Protein AF-0000000078024879 (afdb_homodimer)

Foldseek 3Di:
DPLQAPFAEEEADAFFADPVRHTDLQLRLLLLVVLVVLPTQEYEYCDVNNVNLLDDLVRRLVRQLSSCVSCVPVHAYEYENQNDQDLVVSLVSQQSNLPSNHQEYEAEQCSLDDVPDDLVSSLVSVVVSLVSHDQNHAYHYEQDPPPHGDDHDLVSLLCLLVVLRHQEYADAPPDLVVLLVSCVSNPPGNYAYAYAALLCPLVSVVSPHGHHYYNCCLQNVSLSNCLNVPCVPCVVLNVLSSVLSNVLVVLCVLPPPLLSLVNSVVVPSHVHSQDPVDGSPCSVVDCSNVSSVVSVVVSVVSCVVSVD/DPLQAPFAEEEADAFFADPVRHTDLQLRLLLLVVLVVLPTQEYEYCDVNNVNLLDDLVRRLVRQLSSCVSCVPVHAYEYENQNDQDLVVSLVSQQSNLPSNHQEYEAEQCSLDDVPDDLVSSLVSVVVSLVSHDQNHAYHYEQDPPPHGDDHDLVSLLCLLVVLRHQEYADAPPDLVVLLVSCVSNPPGNYAYAYAALLCPLVSVVSPHGHHYYNCCLQNVSLSNCLNVPCVPCVVLNVLSSVLSNVLRVLCPPDPPLLSLVNSVVVPSHVDSQDPVDGSPCVVVDCSNVSSVVSVVVSVVSCVVSVD

Radius of gyration: 26.69 Å; Cα contacts (8 Å, |Δi|>4): 1150; chains: 2; bounding box: 49×77×59 Å

Structure (mmCIF, N/CA/C/O backbone):
data_AF-0000000078024879-model_v1
#
loop_
_entity.id
_entity.type
_entity.pdbx_description
1 polymer 'Dihydrodipicolinate synthase family protein'
#
loop_
_atom_site.group_PDB
_atom_site.id
_atom_site.type_symbol
_atom_site.label_atom_id
_atom_site.label_alt_id
_atom_site.label_comp_id
_atom_site.label_asym_id
_atom_site.label_entity_id
_atom_site.label_seq_id
_atom_site.pdbx_PDB_ins_code
_atom_site.Cartn_x
_atom_site.Cartn_y
_atom_site.Cartn_z
_atom_site.occupancy
_atom_site.B_iso_or_equiv
_atom_site.auth_seq_id
_atom_site.auth_comp_id
_atom_site.auth_asym_id
_atom_site.auth_atom_id
_atom_site.pdbx_PDB_model_num
ATOM 1 N N . MET A 1 1 ? 7.07 -39.625 -9.984 1 39.91 1 MET A N 1
ATOM 2 C CA . MET A 1 1 ? 6.562 -38.281 -10.141 1 39.91 1 MET A CA 1
ATOM 3 C C . MET A 1 1 ? 7.336 -37.312 -9.258 1 39.91 1 MET A C 1
ATOM 5 O O . MET A 1 1 ? 7.609 -37.594 -8.094 1 39.91 1 MET A O 1
ATOM 9 N N . ASN A 1 2 ? 8.133 -36.375 -9.812 1 50.78 2 ASN A N 1
ATOM 10 C CA . ASN A 1 2 ? 9.031 -35.5 -9.062 1 50.78 2 ASN A CA 1
ATOM 11 C C . ASN A 1 2 ? 8.297 -34.75 -7.961 1 50.78 2 ASN A C 1
ATOM 13 O O . ASN A 1 2 ? 7.461 -33.906 -8.242 1 50.78 2 ASN A O 1
ATOM 17 N N . GLU A 1 3 ? 8.203 -35.406 -6.699 1 58 3 GLU A N 1
ATOM 18 C CA . GLU A 1 3 ? 7.535 -34.906 -5.496 1 58 3 GLU A CA 1
ATOM 19 C C . GLU A 1 3 ? 7.828 -33.438 -5.262 1 58 3 GLU A C 1
ATOM 21 O O . GLU A 1 3 ? 7.105 -32.75 -4.52 1 58 3 GLU A O 1
ATOM 26 N N . GLN A 1 4 ? 8.648 -32.938 -6.098 1 77.94 4 GLN A N 1
ATOM 27 C CA . GLN A 1 4 ? 9.109 -31.562 -5.855 1 77.94 4 GLN A CA 1
ATOM 28 C C . GLN A 1 4 ? 8.617 -30.609 -6.945 1 77.94 4 GLN A C 1
ATOM 30 O O . GLN A 1 4 ? 8.805 -29.406 -6.852 1 77.94 4 GLN A O 1
ATOM 35 N N . LYS A 1 5 ? 7.75 -31.391 -7.688 1 89.31 5 LYS A N 1
ATOM 36 C CA . LYS A 1 5 ? 7.238 -30.562 -8.773 1 89.31 5 LYS A CA 1
ATOM 37 C C . LYS A 1 5 ? 6.184 -29.594 -8.266 1 89.31 5 LYS A C 1
ATOM 39 O O . LYS A 1 5 ? 5.457 -29.891 -7.316 1 89.31 5 LYS A O 1
ATOM 44 N N . TYR A 1 6 ? 6.098 -28.391 -8.578 1 95.44 6 TYR A N 1
ATOM 45 C CA . TYR A 1 6 ? 5.125 -27.344 -8.344 1 95.44 6 TYR A CA 1
ATOM 46 C C . TYR A 1 6 ? 5.355 -26.672 -6.988 1 95.44 6 TYR A C 1
ATOM 48 O O . TYR A 1 6 ? 4.418 -26.172 -6.371 1 95.44 6 TYR A O 1
ATOM 56 N N . ARG A 1 7 ? 6.551 -26.906 -6.359 1 97 7 ARG A N 1
ATOM 57 C CA . ARG A 1 7 ? 6.961 -26.219 -5.137 1 97 7 ARG A CA 1
ATOM 58 C C . ARG A 1 7 ? 7.871 -25.031 -5.445 1 97 7 ARG A C 1
ATOM 60 O O . ARG A 1 7 ? 8.352 -24.891 -6.57 1 97 7 ARG A O 1
ATOM 67 N N . GLY A 1 8 ? 8.031 -24.188 -4.434 1 98.25 8 GLY A N 1
ATOM 68 C CA . GLY A 1 8 ? 8.984 -23.094 -4.566 1 98.25 8 GLY A CA 1
ATOM 69 C C . GLY A 1 8 ? 8.344 -21.797 -5.023 1 98.25 8 GLY A C 1
ATOM 70 O O . GLY A 1 8 ? 7.242 -21.453 -4.59 1 98.25 8 GLY A O 1
ATOM 71 N N . ILE A 1 9 ? 9.086 -21 -5.789 1 98.75 9 ILE A N 1
ATOM 72 C CA . ILE A 1 9 ? 8.703 -19.641 -6.152 1 98.75 9 ILE A CA 1
ATOM 73 C C . ILE A 1 9 ? 8.219 -19.609 -7.598 1 98.75 9 ILE A C 1
ATOM 75 O O . ILE A 1 9 ? 8.945 -19.984 -8.516 1 98.75 9 ILE A O 1
ATOM 79 N N . TRP A 1 10 ? 7.016 -19.141 -7.754 1 98.62 10 TRP A N 1
ATOM 80 C CA . TRP A 1 10 ? 6.332 -19.094 -9.039 1 98.62 10 TRP A CA 1
ATOM 81 C C . TRP A 1 10 ? 5.871 -17.672 -9.367 1 98.62 10 TRP A C 1
ATOM 83 O O . TRP A 1 10 ? 4.746 -17.297 -9.047 1 98.62 10 TRP A O 1
ATOM 93 N N . PRO A 1 11 ? 6.734 -16.906 -10.07 1 98.69 11 PRO A N 1
ATOM 94 C CA . PRO A 1 11 ? 6.266 -15.586 -10.508 1 98.69 11 PRO A CA 1
ATOM 95 C C . PRO A 1 11 ? 5.012 -15.664 -11.375 1 98.69 11 PRO A C 1
ATOM 97 O O . PRO A 1 11 ? 4.902 -16.562 -12.227 1 98.69 11 PRO A O 1
ATOM 100 N N . VAL A 1 12 ? 4.086 -14.805 -11.062 1 98.19 12 VAL A N 1
ATOM 101 C CA . VAL A 1 12 ? 2.967 -14.594 -11.977 1 98.19 12 VAL A CA 1
ATOM 102 C C . VAL A 1 12 ? 3.375 -13.617 -13.078 1 98.19 12 VAL A C 1
ATOM 104 O O . VAL A 1 12 ? 3.326 -12.398 -12.891 1 98.19 12 VAL A O 1
ATOM 107 N N . MET A 1 13 ? 3.627 -14.133 -14.18 1 98.69 13 MET A N 1
ATOM 108 C CA . MET A 1 13 ? 4.367 -13.422 -15.219 1 98.69 13 MET A CA 1
ATOM 109 C C . MET A 1 13 ? 3.602 -12.188 -15.68 1 98.69 13 MET A C 1
ATOM 111 O O . MET A 1 13 ? 2.369 -12.172 -15.672 1 98.69 13 MET A O 1
ATOM 115 N N . LEU A 1 14 ? 4.367 -11.164 -16.125 1 98.81 14 LEU A N 1
ATOM 116 C CA . LEU A 1 14 ? 3.828 -10.047 -16.875 1 98.81 14 LEU A CA 1
ATOM 117 C C . LEU A 1 14 ? 3.791 -10.367 -18.375 1 98.81 14 LEU A C 1
ATOM 119 O O . LEU A 1 14 ? 4.477 -11.289 -18.828 1 98.81 14 LEU A O 1
ATOM 123 N N . THR A 1 15 ? 3.01 -9.695 -19.062 1 98.62 15 THR A N 1
ATOM 124 C CA . THR A 1 15 ? 3.072 -9.672 -20.516 1 98.62 15 THR A CA 1
ATOM 125 C C . THR A 1 15 ? 3.422 -8.281 -21.016 1 98.62 15 THR A C 1
ATOM 127 O O . THR A 1 15 ? 2.648 -7.336 -20.844 1 98.62 15 THR A O 1
ATOM 130 N N . PRO A 1 16 ? 4.586 -8.133 -21.656 1 98.81 16 PRO A N 1
ATOM 131 C CA . PRO A 1 16 ? 4.949 -6.836 -22.234 1 98.81 16 PRO A CA 1
ATOM 132 C C . PRO A 1 16 ? 4.207 -6.535 -23.531 1 98.81 16 PRO A C 1
ATOM 134 O O . PRO A 1 16 ? 3.988 -7.434 -24.344 1 98.81 16 PRO A O 1
ATOM 137 N N . PHE A 1 17 ? 3.803 -5.293 -23.719 1 98.75 17 PHE A N 1
ATOM 138 C CA . PHE A 1 17 ? 3.152 -4.832 -24.938 1 98.75 17 PHE A CA 1
ATOM 139 C C . PHE A 1 17 ? 3.939 -3.691 -25.578 1 98.75 17 PHE A C 1
ATOM 141 O O . PHE A 1 17 ? 4.582 -2.906 -24.875 1 98.75 17 PHE A O 1
ATOM 148 N N . THR A 1 18 ? 3.889 -3.66 -26.906 1 98.31 18 THR A N 1
ATOM 149 C CA . THR A 1 18 ? 4.418 -2.508 -27.625 1 98.31 18 THR A CA 1
ATOM 150 C C . THR A 1 18 ? 3.529 -1.285 -27.422 1 98.31 18 THR A C 1
ATOM 152 O O . THR A 1 18 ? 2.473 -1.378 -26.797 1 98.31 18 THR A O 1
ATOM 155 N N . GLU A 1 19 ? 4.004 -0.183 -27.984 1 96.81 19 GLU A N 1
ATOM 156 C CA . GLU A 1 19 ? 3.197 1.031 -27.938 1 96.81 19 GLU A CA 1
ATOM 157 C C . GLU A 1 19 ? 1.856 0.834 -28.641 1 96.81 19 GLU A C 1
ATOM 159 O O . GLU A 1 19 ? 0.857 1.454 -28.266 1 96.81 19 GLU A O 1
ATOM 164 N N . GLN A 1 20 ? 1.809 -0.036 -29.656 1 97.44 20 GLN A N 1
ATOM 165 C CA . GLN A 1 20 ? 0.6 -0.331 -30.406 1 97.44 20 GLN A CA 1
ATOM 166 C C . GLN A 1 20 ? -0.238 -1.403 -29.719 1 97.44 20 GLN A C 1
ATOM 168 O O . GLN A 1 20 ? -1.211 -1.901 -30.297 1 97.44 20 GLN A O 1
ATOM 173 N N . LYS A 1 21 ? 0.181 -1.863 -28.5 1 97.75 21 LYS A N 1
ATOM 174 C CA . LYS A 1 21 ? -0.542 -2.791 -27.641 1 97.75 21 LYS A CA 1
ATOM 175 C C . LYS A 1 21 ? -0.537 -4.203 -28.219 1 97.75 21 LYS A C 1
ATOM 177 O O . LYS A 1 21 ? -1.499 -4.953 -28.047 1 97.75 21 LYS A O 1
ATOM 182 N N . GLU A 1 22 ? 0.511 -4.441 -29.031 1 98.44 22 GLU A N 1
ATOM 183 C CA . GLU A 1 22 ? 0.803 -5.816 -29.422 1 98.44 22 GLU A CA 1
ATOM 184 C C . GLU A 1 22 ? 1.773 -6.473 -28.453 1 98.44 22 GLU A C 1
ATOM 186 O O . GLU A 1 22 ? 2.553 -5.789 -27.781 1 98.44 22 GLU A O 1
ATOM 191 N N . ILE A 1 23 ? 1.714 -7.781 -28.375 1 98.75 23 ILE A N 1
ATOM 192 C CA . ILE A 1 23 ? 2.65 -8.469 -27.484 1 98.75 23 ILE A CA 1
ATOM 193 C C . ILE A 1 23 ? 4.082 -8.203 -27.953 1 98.75 23 ILE A C 1
ATOM 195 O O . ILE A 1 23 ? 4.402 -8.367 -29.125 1 98.75 23 ILE A O 1
ATOM 199 N N . ASP A 1 24 ? 4.934 -7.723 -27.047 1 98.88 24 ASP A N 1
ATOM 200 C CA . ASP A 1 24 ? 6.352 -7.496 -27.312 1 98.88 24 ASP A CA 1
ATOM 201 C C . ASP A 1 24 ? 7.172 -8.742 -27.016 1 98.88 24 ASP A C 1
ATOM 203 O O . ASP A 1 24 ? 7.676 -8.914 -25.891 1 98.88 24 ASP A O 1
ATOM 207 N N . TRP A 1 25 ? 7.375 -9.57 -28.031 1 98.81 25 TRP A N 1
ATOM 208 C CA . TRP A 1 25 ? 7.969 -10.898 -27.891 1 98.81 25 TRP A CA 1
ATOM 209 C C . TRP A 1 25 ? 9.414 -10.789 -27.406 1 98.81 25 TRP A C 1
ATOM 211 O O . TRP A 1 25 ? 9.867 -11.602 -26.594 1 98.81 25 TRP A O 1
ATOM 221 N N . SER A 1 26 ? 10.125 -9.844 -27.875 1 98.81 26 SER A N 1
ATOM 222 C CA . SER A 1 26 ? 11.516 -9.664 -27.469 1 98.81 26 SER A CA 1
ATOM 223 C C . SER A 1 26 ? 11.625 -9.328 -25.984 1 98.81 26 SER A C 1
ATOM 225 O O . SER A 1 26 ? 12.453 -9.898 -25.266 1 98.81 26 SER A O 1
ATOM 227 N N . SER A 1 27 ? 10.812 -8.414 -25.516 1 98.88 27 SER A N 1
ATOM 228 C CA . SER A 1 27 ? 10.766 -8.086 -24.094 1 98.88 27 SER A CA 1
ATOM 229 C C . SER A 1 27 ? 10.359 -9.297 -23.266 1 98.88 27 SER A C 1
ATOM 231 O O . SER A 1 27 ? 10.891 -9.516 -22.172 1 98.88 27 SER A O 1
ATOM 233 N N . LEU A 1 28 ? 9.445 -10.039 -23.781 1 98.94 28 LEU A N 1
ATOM 234 C CA . LEU A 1 28 ? 8.992 -11.227 -23.078 1 98.94 28 LEU A CA 1
ATOM 235 C C . LEU A 1 28 ? 10.125 -12.234 -22.906 1 98.94 28 LEU A C 1
ATOM 237 O O . LEU A 1 28 ? 10.266 -12.852 -21.859 1 98.94 28 LEU A O 1
ATOM 241 N N . GLU A 1 29 ? 10.875 -12.43 -23.922 1 98.88 29 GLU A N 1
ATOM 242 C CA . GLU A 1 29 ? 12.023 -13.328 -23.844 1 98.88 29 GLU A CA 1
ATOM 243 C C . GLU A 1 29 ? 13 -12.875 -22.75 1 98.88 29 GLU A C 1
ATOM 245 O O . GLU A 1 29 ? 13.477 -13.688 -21.969 1 98.88 29 GLU A O 1
ATOM 250 N N . ARG A 1 30 ? 13.281 -11.578 -22.703 1 98.88 30 ARG A N 1
ATOM 251 C CA . ARG A 1 30 ? 14.172 -11.031 -21.688 1 98.88 30 ARG A CA 1
ATOM 252 C C . ARG A 1 30 ? 13.594 -11.242 -20.297 1 98.88 30 ARG A C 1
ATOM 254 O O . ARG A 1 30 ? 14.328 -11.555 -19.344 1 98.88 30 ARG A O 1
ATOM 261 N N . LEU A 1 31 ? 12.297 -11.047 -20.156 1 98.94 31 LEU A N 1
ATOM 262 C CA . LEU A 1 31 ? 11.633 -11.25 -18.875 1 98.94 31 LEU A CA 1
ATOM 263 C C . LEU A 1 31 ? 11.797 -12.688 -18.406 1 98.94 31 LEU A C 1
ATOM 265 O O . LEU A 1 31 ? 12.109 -12.93 -17.234 1 98.94 31 LEU A O 1
ATOM 269 N N . ILE A 1 32 ? 11.555 -13.641 -19.312 1 98.94 32 ILE A N 1
ATOM 270 C CA . ILE A 1 32 ? 11.664 -15.055 -18.984 1 98.94 32 ILE A CA 1
ATOM 271 C C . ILE A 1 32 ? 13.078 -15.367 -18.5 1 98.94 32 ILE A C 1
ATOM 273 O O . ILE A 1 32 ? 13.25 -16.016 -17.453 1 98.94 32 ILE A O 1
ATOM 277 N N . GLU A 1 33 ? 14.047 -14.859 -19.156 1 98.88 33 GLU A N 1
ATOM 278 C CA . GLU A 1 33 ? 15.43 -15.102 -18.766 1 98.88 33 GLU A CA 1
ATOM 279 C C . GLU A 1 33 ? 15.734 -14.461 -17.406 1 98.88 33 GLU A C 1
ATOM 281 O O . GLU A 1 33 ? 16.5 -15.008 -16.625 1 98.88 33 GLU A O 1
ATOM 286 N N . TRP A 1 34 ? 15.164 -13.305 -17.219 1 98.88 34 TRP A N 1
ATOM 287 C CA . TRP A 1 34 ? 15.336 -12.602 -15.945 1 98.88 34 TRP A CA 1
ATOM 288 C C . TRP A 1 34 ? 14.805 -13.438 -14.781 1 98.88 34 TRP A C 1
ATOM 290 O O . TRP A 1 34 ? 15.477 -13.586 -13.766 1 98.88 34 TRP A O 1
ATOM 300 N N . TYR A 1 35 ? 13.617 -14.031 -14.906 1 98.88 35 TYR A N 1
ATOM 301 C CA . TYR A 1 35 ? 13.055 -14.914 -13.891 1 98.88 35 TYR A CA 1
ATOM 302 C C . TYR A 1 35 ? 13.961 -16.125 -13.656 1 98.88 35 TYR A C 1
ATOM 304 O O . TYR A 1 35 ? 14.266 -16.469 -12.508 1 98.88 35 TYR A O 1
ATOM 312 N N . LEU A 1 36 ? 14.359 -16.734 -14.773 1 98.88 36 LEU A N 1
ATOM 313 C CA . LEU A 1 36 ? 15.156 -17.953 -14.68 1 98.88 36 LEU A CA 1
ATOM 314 C C . LEU A 1 36 ? 16.5 -17.672 -14.016 1 98.88 36 LEU A C 1
ATOM 316 O O . LEU A 1 36 ? 16.969 -18.469 -13.203 1 98.88 36 LEU A O 1
ATOM 320 N N . SER A 1 37 ? 17.109 -16.516 -14.336 1 98.75 37 SER A N 1
ATOM 321 C CA . SER A 1 37 ? 18.391 -16.141 -13.758 1 98.75 37 SER A CA 1
ATOM 322 C C . SER A 1 37 ? 18.266 -15.914 -12.258 1 98.75 37 SER A C 1
ATOM 324 O O . SER A 1 37 ? 19.25 -16.078 -11.516 1 98.75 37 SER A O 1
ATOM 326 N N . ALA A 1 38 ? 17.078 -15.609 -11.781 1 98.69 38 ALA A N 1
ATOM 327 C CA . ALA A 1 38 ? 16.844 -15.359 -10.367 1 98.69 38 ALA A CA 1
ATOM 328 C C . ALA A 1 38 ? 16.672 -16.672 -9.602 1 98.69 38 ALA A C 1
ATOM 330 O O . ALA A 1 38 ? 16.609 -16.672 -8.367 1 98.69 38 ALA A O 1
ATOM 331 N N . GLY A 1 39 ? 16.5 -17.766 -10.328 1 98.81 39 GLY A N 1
ATOM 332 C CA . GLY A 1 39 ? 16.453 -19.078 -9.703 1 98.81 39 GLY A CA 1
ATOM 333 C C . GLY A 1 39 ? 15.047 -19.516 -9.344 1 98.81 39 GLY A C 1
ATOM 334 O O . GLY A 1 39 ? 14.852 -20.328 -8.445 1 98.81 39 GLY A O 1
ATOM 335 N N . VAL A 1 40 ? 14.055 -19 -10.023 1 98.75 40 VAL A N 1
ATOM 336 C CA . VAL A 1 40 ? 12.68 -19.359 -9.703 1 98.75 40 VAL A CA 1
ATOM 337 C C . VAL A 1 40 ? 12.43 -20.828 -10.031 1 98.75 40 VAL A C 1
ATOM 339 O O . VAL A 1 40 ? 13.188 -21.438 -10.797 1 98.75 40 VAL A O 1
ATOM 342 N N . HIS A 1 41 ? 11.391 -21.391 -9.461 1 98.69 41 HIS A N 1
ATOM 343 C CA . HIS A 1 41 ? 11.172 -22.828 -9.516 1 98.69 41 HIS A CA 1
ATOM 344 C C . HIS A 1 41 ? 10.133 -23.203 -10.562 1 98.69 41 HIS A C 1
ATOM 346 O O . HIS A 1 41 ? 9.945 -24.375 -10.875 1 98.69 41 HIS A O 1
ATOM 352 N N . GLY A 1 42 ? 9.484 -22.312 -11.102 1 98.44 42 GLY A N 1
ATOM 353 C CA . GLY A 1 42 ? 8.492 -22.406 -12.156 1 98.44 42 GLY A CA 1
ATOM 354 C C . GLY A 1 42 ? 7.977 -21.062 -12.633 1 98.44 42 GLY A C 1
ATOM 355 O O . GLY A 1 42 ? 8.328 -20.031 -12.07 1 98.44 42 GLY A O 1
ATOM 356 N N . LEU A 1 43 ? 7.223 -21.094 -13.703 1 98.75 43 LEU A N 1
ATOM 357 C CA . LEU A 1 43 ? 6.633 -19.875 -14.234 1 98.75 43 LEU A CA 1
ATOM 358 C C . LEU A 1 43 ? 5.129 -20.031 -14.43 1 98.75 43 LEU A C 1
ATOM 360 O O . LEU A 1 43 ? 4.66 -21.078 -14.875 1 98.75 43 LEU A O 1
ATOM 364 N N . PHE A 1 44 ? 4.391 -19.047 -14.008 1 98.69 44 PHE A N 1
ATOM 365 C CA . PHE A 1 44 ? 2.945 -19 -14.203 1 98.69 44 PHE A CA 1
ATOM 366 C C . PHE A 1 44 ? 2.578 -18 -15.289 1 98.69 44 PHE A C 1
ATOM 368 O O . PHE A 1 44 ? 2.498 -16.797 -15.031 1 98.69 44 PHE A O 1
ATOM 375 N N . ALA A 1 45 ? 2.314 -18.5 -16.469 1 98.44 45 ALA A N 1
ATOM 376 C CA . ALA A 1 45 ? 1.992 -17.688 -17.625 1 98.44 45 ALA A CA 1
ATOM 377 C C . ALA A 1 45 ? 0.484 -17.5 -17.766 1 98.44 45 ALA A C 1
ATOM 379 O O . ALA A 1 45 ? -0.297 -18.25 -17.172 1 98.44 45 ALA A O 1
ATOM 380 N N . ASP A 1 46 ? 0.084 -16.453 -18.531 1 98 46 ASP A N 1
ATOM 381 C CA . ASP A 1 46 ? -1.309 -16.188 -18.875 1 98 46 ASP A CA 1
ATOM 382 C C . ASP A 1 46 ? -2.189 -16.156 -17.625 1 98 46 ASP A C 1
ATOM 384 O O . ASP A 1 46 ? -3.176 -16.891 -17.547 1 98 46 ASP A O 1
ATOM 388 N N . CYS A 1 47 ? -1.817 -15.414 -16.703 1 97.19 47 CYS A N 1
ATOM 389 C CA . CYS A 1 47 ? -2.512 -15.164 -15.445 1 97.19 47 CYS A CA 1
ATOM 390 C C . CYS A 1 47 ? -2.98 -13.719 -15.359 1 97.19 47 CYS A C 1
ATOM 392 O O . CYS A 1 47 ? -2.943 -12.984 -16.359 1 97.19 47 CYS A O 1
ATOM 394 N N . GLN A 1 48 ? -3.412 -13.312 -14.227 1 95.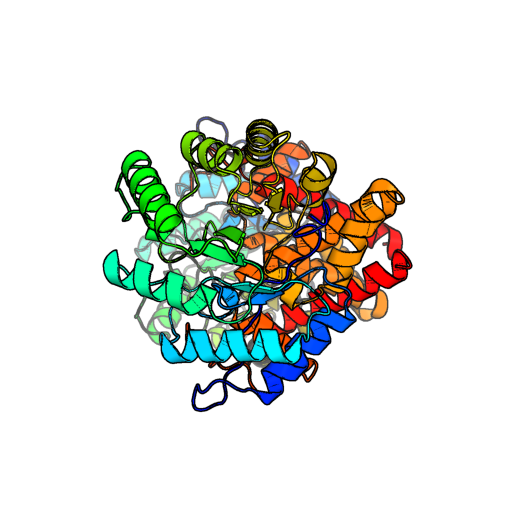19 48 GLN A N 1
ATOM 395 C CA . GLN A 1 48 ? -3.969 -11.969 -14.133 1 95.19 48 GLN A CA 1
ATOM 396 C C . GLN A 1 48 ? -2.908 -10.914 -14.438 1 95.19 48 GLN A C 1
ATOM 398 O O . GLN A 1 48 ? -3.17 -9.961 -15.172 1 95.19 48 GLN A O 1
ATOM 403 N N . SER A 1 49 ? -1.68 -11.078 -13.875 1 96.69 49 SER A N 1
ATOM 404 C CA . SER A 1 49 ? -0.583 -10.148 -14.133 1 96.69 49 SER A CA 1
ATOM 405 C C . SER A 1 49 ? -0.228 -10.102 -15.617 1 96.69 49 SER A C 1
ATOM 407 O O . SER A 1 49 ? 0.323 -9.109 -16.094 1 96.69 49 SER A O 1
ATOM 409 N N . SER A 1 50 ? -0.543 -11.188 -16.359 1 96.94 50 SER A N 1
ATOM 410 C CA . SER A 1 50 ? -0.326 -11.258 -17.797 1 96.94 50 SER A CA 1
ATOM 411 C C . SER A 1 50 ? -1.441 -10.547 -18.562 1 96.94 50 SER A C 1
ATOM 413 O O . SER A 1 50 ? -1.427 -10.5 -19.797 1 96.94 50 SER A O 1
ATOM 415 N N . GLU A 1 51 ? -2.434 -10.047 -17.859 1 97.25 51 GLU A N 1
ATOM 416 C CA . GLU A 1 51 ? -3.584 -9.367 -18.438 1 97.25 51 GLU A CA 1
ATOM 417 C C . GLU A 1 51 ? -4.395 -10.312 -19.328 1 97.25 51 GLU A C 1
ATOM 419 O O . GLU A 1 51 ? -4.812 -9.93 -20.422 1 97.25 51 GLU A O 1
ATOM 424 N N . MET A 1 52 ? -4.605 -11.516 -18.812 1 97.06 52 MET A N 1
ATOM 425 C CA . MET A 1 52 ? -5.195 -12.625 -19.547 1 97.06 52 MET A CA 1
ATOM 426 C C . MET A 1 52 ? -6.602 -12.281 -20.031 1 97.06 52 MET A C 1
ATOM 428 O O . MET A 1 52 ? -7.027 -12.727 -21.094 1 97.06 52 MET A O 1
ATOM 432 N N . PHE A 1 53 ? -7.324 -11.453 -19.344 1 96.62 53 PHE A N 1
ATOM 433 C CA . PHE A 1 53 ? -8.695 -11.109 -19.703 1 96.62 53 PHE A CA 1
ATOM 434 C C . PHE A 1 53 ? -8.727 -10.156 -20.875 1 96.62 53 PHE A C 1
ATOM 436 O O . PHE A 1 53 ? -9.789 -9.898 -21.453 1 96.62 53 PHE A O 1
ATOM 443 N N . TYR A 1 54 ? -7.574 -9.664 -21.234 1 96.69 54 TYR A N 1
ATOM 444 C CA . TYR A 1 54 ? -7.477 -8.711 -22.344 1 96.69 54 TYR A CA 1
ATOM 445 C C . TYR A 1 54 ? -6.734 -9.32 -23.516 1 96.69 54 TYR A C 1
ATOM 447 O O . TYR A 1 54 ? -6.23 -8.594 -24.391 1 96.69 54 TYR A O 1
ATOM 455 N N . LEU A 1 55 ? -6.578 -10.562 -23.484 1 97.5 55 LEU A N 1
ATOM 456 C CA . LEU A 1 55 ? -6 -11.312 -24.594 1 97.5 55 LEU A CA 1
ATOM 457 C C . LEU A 1 55 ? -7.066 -12.133 -25.312 1 97.5 55 LEU A C 1
ATOM 459 O O . LEU A 1 55 ? -7.973 -12.68 -24.688 1 97.5 55 LEU A O 1
ATOM 463 N N . SER A 1 56 ? -6.945 -12.203 -26.688 1 96.88 56 SER A N 1
ATOM 464 C CA . SER A 1 56 ? -7.766 -13.164 -27.422 1 96.88 56 SER A CA 1
ATOM 465 C C . SER A 1 56 ? -7.324 -14.602 -27.141 1 96.88 56 SER A C 1
ATOM 467 O O . SER A 1 56 ? -6.234 -14.828 -26.609 1 96.88 56 SER A O 1
ATOM 469 N N . ASP A 1 57 ? -8.211 -15.562 -27.484 1 97.69 57 ASP A N 1
ATOM 470 C CA . ASP A 1 57 ? -7.84 -16.969 -27.344 1 97.69 57 ASP A CA 1
ATOM 471 C C . ASP A 1 57 ? -6.539 -17.266 -28.078 1 97.69 57 ASP A C 1
ATOM 473 O O . ASP A 1 57 ? -5.664 -17.969 -27.562 1 97.69 57 ASP A O 1
ATOM 477 N N . GLU A 1 58 ? -6.477 -16.734 -29.25 1 97.75 58 GLU A N 1
ATOM 478 C CA . GLU A 1 58 ? -5.301 -16.984 -30.078 1 97.75 58 GLU A CA 1
ATOM 479 C C . GLU A 1 58 ? -4.047 -16.375 -29.438 1 97.75 58 GLU A C 1
ATOM 481 O O . GLU A 1 58 ? -3 -17.031 -29.391 1 97.75 58 GLU A O 1
ATOM 486 N N . GLU A 1 59 ? -4.152 -15.18 -28.953 1 98.25 59 GLU A N 1
ATOM 487 C CA . GLU A 1 59 ? -3.025 -14.523 -28.297 1 98.25 59 GLU A CA 1
ATOM 488 C C . GLU A 1 59 ? -2.566 -15.312 -27.062 1 98.25 59 GLU A C 1
ATOM 490 O O . GLU A 1 59 ? -1.365 -15.453 -26.828 1 98.25 59 GLU A O 1
ATOM 495 N N . SER A 1 60 ? -3.531 -15.75 -26.312 1 98.44 60 SER A N 1
ATOM 496 C CA . SER A 1 60 ? -3.219 -16.516 -25.109 1 98.44 60 SER A CA 1
ATOM 497 C C . SER A 1 60 ? -2.418 -17.766 -25.453 1 98.44 60 SER A C 1
ATOM 499 O O . SER A 1 60 ? -1.418 -18.078 -24.797 1 98.44 60 SER A O 1
ATOM 501 N N . LEU A 1 61 ? -2.867 -18.484 -26.453 1 98.5 61 LEU A N 1
ATOM 502 C CA . LEU A 1 61 ? -2.186 -19.719 -26.859 1 98.5 61 LEU A CA 1
ATOM 503 C C . LEU A 1 61 ? -0.781 -19.406 -27.375 1 98.5 61 LEU A C 1
ATOM 505 O O . LEU A 1 61 ? 0.179 -20.094 -27 1 98.5 61 LEU A O 1
ATOM 509 N N . GLU A 1 62 ? -0.672 -18.391 -28.172 1 98.56 62 GLU A N 1
ATOM 510 C CA . GLU A 1 62 ? 0.63 -18.016 -28.719 1 98.56 62 GLU A CA 1
ATOM 511 C C . GLU A 1 62 ? 1.587 -17.578 -27.609 1 98.56 62 GLU A C 1
ATOM 513 O O . GLU A 1 62 ? 2.771 -17.922 -27.641 1 98.56 62 GLU A O 1
ATOM 518 N N . LEU A 1 63 ? 1.079 -16.828 -26.703 1 98.75 63 LEU A N 1
ATOM 519 C CA . LEU A 1 63 ? 1.861 -16.359 -25.562 1 98.75 63 LEU A CA 1
ATOM 520 C C . LEU A 1 63 ? 2.436 -17.531 -24.781 1 98.75 63 LEU A C 1
ATOM 522 O O . LEU A 1 63 ? 3.637 -17.578 -24.5 1 98.75 63 LEU A O 1
ATOM 526 N N . VAL A 1 64 ? 1.611 -18.469 -24.453 1 98.88 64 VAL A N 1
ATOM 527 C CA . VAL A 1 64 ? 2.018 -19.594 -23.625 1 98.88 64 VAL A CA 1
ATOM 528 C C . VAL A 1 64 ? 2.984 -20.484 -24.391 1 98.88 64 VAL A C 1
ATOM 530 O O . VAL A 1 64 ? 3.988 -20.938 -23.844 1 98.88 64 VAL A O 1
ATOM 533 N N . LYS A 1 65 ? 2.674 -20.734 -25.656 1 98.81 65 LYS A N 1
ATOM 534 C CA . LYS A 1 65 ? 3.594 -21.516 -26.484 1 98.81 65 LYS A CA 1
ATOM 535 C C . LYS A 1 65 ? 4.977 -20.875 -26.531 1 98.81 65 LYS A C 1
ATOM 537 O O . LYS A 1 65 ? 5.992 -21.578 -26.469 1 98.81 65 LYS A O 1
ATOM 542 N N . PHE A 1 66 ? 4.984 -19.562 -26.672 1 98.88 66 PHE A N 1
ATOM 543 C CA . PHE A 1 66 ? 6.238 -18.828 -26.688 1 98.88 66 PHE A CA 1
ATOM 544 C C . PHE A 1 66 ? 6.996 -18.984 -25.375 1 98.88 66 PHE A C 1
ATOM 546 O O . PHE A 1 66 ? 8.203 -19.219 -25.391 1 98.88 66 PHE A O 1
ATOM 553 N N . VAL A 1 67 ? 6.305 -18.922 -24.203 1 98.94 67 VAL A N 1
ATOM 554 C CA . VAL A 1 67 ? 6.926 -19.078 -22.891 1 98.94 67 VAL A CA 1
ATOM 555 C C . VAL A 1 67 ? 7.52 -20.484 -22.781 1 98.94 67 VAL A C 1
ATOM 557 O O . VAL A 1 67 ? 8.68 -20.641 -22.391 1 98.94 67 VAL A O 1
ATOM 560 N N . VAL A 1 68 ? 6.75 -21.469 -23.156 1 98.88 68 VAL A N 1
ATOM 561 C CA . VAL A 1 68 ? 7.207 -22.859 -23.094 1 98.88 68 VAL A CA 1
ATOM 562 C C . VAL A 1 68 ? 8.461 -23.031 -23.953 1 98.88 68 VAL A C 1
ATOM 564 O O . VAL A 1 68 ? 9.445 -23.625 -23.516 1 98.88 68 VAL A O 1
ATOM 567 N N . LYS A 1 69 ? 8.359 -22.484 -25.141 1 98.81 69 LYS A N 1
ATOM 568 C CA . LYS A 1 69 ? 9.484 -22.578 -26.062 1 98.81 69 LYS A CA 1
ATOM 569 C C . LYS A 1 69 ? 10.742 -21.938 -25.469 1 98.81 69 LYS A C 1
ATOM 571 O O . LYS A 1 69 ? 11.828 -22.516 -25.516 1 98.81 69 LYS A O 1
ATOM 576 N N . CYS A 1 70 ? 10.609 -20.734 -24.906 1 98.75 70 CYS A N 1
ATOM 577 C CA . CYS A 1 70 ? 11.742 -20 -24.359 1 98.75 70 CYS A CA 1
ATOM 578 C C . CYS A 1 70 ? 12.305 -20.672 -23.125 1 98.75 70 CYS A C 1
ATOM 580 O O . CYS A 1 70 ? 13.516 -20.641 -22.891 1 98.75 70 CYS A O 1
ATOM 582 N N . VAL A 1 71 ? 11.445 -21.25 -22.281 1 98.81 71 VAL A N 1
ATOM 583 C CA . VAL A 1 71 ? 11.867 -21.875 -21.031 1 98.81 71 VAL A CA 1
ATOM 584 C C . VAL A 1 71 ? 12.664 -23.141 -21.344 1 98.81 71 VAL A C 1
ATOM 586 O O . VAL A 1 71 ? 13.617 -23.484 -20.641 1 98.81 71 VAL A O 1
ATOM 589 N N . LYS A 1 72 ? 12.289 -23.859 -22.375 1 98.06 72 LYS A N 1
ATOM 590 C CA . LYS A 1 72 ? 13 -25.031 -22.875 1 98.06 72 LYS A CA 1
ATOM 591 C C . LYS A 1 72 ? 13.18 -26.078 -21.781 1 98.06 72 LYS A C 1
ATOM 593 O O . LYS A 1 72 ? 14.273 -26.625 -21.609 1 98.06 72 LYS A O 1
ATOM 598 N N . GLY A 1 73 ? 12.219 -26.25 -20.969 1 97.88 73 GLY A N 1
ATOM 599 C CA . GLY A 1 73 ? 12.188 -27.328 -20 1 97.88 73 GLY A CA 1
ATOM 600 C C . GLY A 1 73 ? 13.039 -27.062 -18.781 1 97.88 73 GLY A C 1
ATOM 601 O O . GLY A 1 73 ? 13.188 -27.938 -17.922 1 97.88 73 GLY A O 1
ATOM 602 N N . ARG A 1 74 ? 13.625 -25.938 -18.578 1 97.75 74 ARG A N 1
ATOM 603 C CA . ARG A 1 74 ? 14.492 -25.625 -17.453 1 97.75 74 ARG A CA 1
ATOM 604 C C . ARG A 1 74 ? 13.719 -25.625 -16.141 1 97.75 74 ARG A C 1
ATOM 606 O O . ARG A 1 74 ? 14.25 -26 -15.094 1 97.75 74 ARG A O 1
ATOM 613 N N . VAL A 1 75 ? 12.453 -25.078 -16.172 1 98.5 75 VAL A N 1
ATOM 614 C CA . VAL A 1 75 ? 11.516 -25.141 -15.062 1 98.5 75 VAL A CA 1
ATOM 615 C C . VAL A 1 75 ? 10.117 -25.453 -15.586 1 98.5 75 VAL A C 1
ATOM 617 O O . VAL A 1 75 ? 9.82 -25.234 -16.766 1 98.5 75 VAL A O 1
ATOM 620 N N . PRO A 1 76 ? 9.32 -26.031 -14.664 1 98.19 76 PRO A N 1
ATOM 621 C CA . PRO A 1 76 ? 7.941 -26.25 -15.117 1 98.19 76 PRO A CA 1
ATOM 622 C C . PRO A 1 76 ? 7.207 -24.938 -15.414 1 98.19 76 PRO A C 1
ATOM 624 O O . PRO A 1 76 ? 7.508 -23.906 -14.812 1 98.19 76 PRO A O 1
ATOM 627 N N . VAL A 1 77 ? 6.246 -24.984 -16.375 1 98.56 77 VAL A N 1
ATOM 628 C CA . VAL A 1 77 ? 5.414 -23.859 -16.766 1 98.56 77 VAL A CA 1
ATOM 629 C C . VAL A 1 77 ? 3.939 -24.203 -16.578 1 98.56 77 VAL A C 1
ATOM 631 O O . VAL A 1 77 ? 3.496 -25.281 -16.969 1 98.56 77 VAL A O 1
ATOM 634 N N . VAL A 1 78 ? 3.215 -23.359 -15.906 1 98.25 78 VAL A N 1
ATOM 635 C CA . VAL A 1 78 ? 1.769 -23.516 -15.781 1 98.25 78 VAL A CA 1
ATOM 636 C C . VAL A 1 78 ? 1.065 -22.312 -16.438 1 98.25 78 VAL A C 1
ATOM 638 O O . VAL A 1 78 ? 1.663 -21.25 -16.594 1 98.25 78 VAL A O 1
ATOM 641 N N . ALA A 1 79 ? -0.17 -22.5 -16.797 1 98.38 79 ALA A N 1
ATOM 642 C CA . ALA A 1 79 ? -0.899 -21.406 -17.453 1 98.38 79 ALA A CA 1
ATOM 643 C C . ALA A 1 79 ? -2.398 -21.531 -17.188 1 98.38 79 ALA A C 1
ATOM 645 O O . ALA A 1 79 ? -2.924 -22.625 -17.031 1 98.38 79 ALA A O 1
ATOM 646 N N . SER A 1 80 ? -2.934 -20.422 -17.094 1 96.12 80 SER A N 1
ATOM 647 C CA . SER A 1 80 ? -4.391 -20.375 -17.109 1 96.12 80 SER A CA 1
ATOM 648 C C . SER A 1 80 ? -4.918 -20.094 -18.516 1 96.12 80 SER A C 1
ATOM 650 O O . SER A 1 80 ? -4.219 -20.328 -19.5 1 96.12 80 SER A O 1
ATOM 652 N N . GLY A 1 81 ? -6.117 -19.641 -18.75 1 81.31 81 GLY A N 1
ATOM 653 C CA . GLY A 1 81 ? -6.672 -19.297 -20.047 1 81.31 81 GLY A CA 1
ATOM 654 C C . GLY A 1 81 ? -8.156 -19.578 -20.156 1 81.31 81 GLY A C 1
ATOM 655 O O . GLY A 1 81 ? -8.719 -19.594 -21.25 1 81.31 81 GLY A O 1
ATOM 656 N N . HIS A 1 82 ? -8.719 -19.922 -19 1 89.88 82 HIS A N 1
ATOM 657 C CA . HIS A 1 82 ? -10.133 -20.25 -18.922 1 89.88 82 HIS A CA 1
ATOM 658 C C . HIS A 1 82 ? -10.969 -19.031 -18.516 1 89.88 82 HIS A C 1
ATOM 660 O O . HIS A 1 82 ? -11.68 -19.062 -17.516 1 89.88 82 HIS A O 1
ATOM 666 N N . THR A 1 83 ? -10.969 -17.938 -19.391 1 94.75 83 THR A N 1
ATOM 667 C CA . THR A 1 83 ? -11.531 -16.641 -19.031 1 94.75 83 THR A CA 1
ATOM 668 C C . THR A 1 83 ? -12.961 -16.5 -19.547 1 94.75 83 THR A C 1
ATOM 670 O O . THR A 1 83 ? -13.656 -15.547 -19.203 1 94.75 83 THR A O 1
ATOM 673 N N . ALA A 1 84 ? -13.438 -17.516 -20.391 1 95.25 84 ALA A N 1
ATOM 674 C CA . ALA A 1 84 ? -14.75 -17.422 -21.031 1 95.25 84 ALA A CA 1
ATOM 675 C C . ALA A 1 84 ? -15.867 -17.562 -20 1 95.25 84 ALA A C 1
ATOM 677 O O . ALA A 1 84 ? -15.68 -18.188 -18.953 1 95.25 84 ALA A O 1
ATOM 678 N N . ASN A 1 85 ? -17.031 -17.062 -20.359 1 91.19 85 ASN A N 1
ATOM 679 C CA . ASN A 1 85 ? -18.219 -17.203 -19.516 1 91.19 85 ASN A CA 1
ATOM 680 C C . ASN A 1 85 ? -18.969 -18.5 -19.828 1 91.19 85 ASN A C 1
ATOM 682 O O . ASN A 1 85 ? -19.469 -19.156 -18.922 1 91.19 85 ASN A O 1
ATOM 686 N N . ALA A 1 86 ? -19.031 -18.781 -21.094 1 93.94 86 ALA A N 1
ATOM 687 C CA . ALA A 1 86 ? -19.797 -19.953 -21.516 1 93.94 86 ALA A CA 1
ATOM 688 C C . ALA A 1 86 ? -19 -21.234 -21.234 1 93.94 86 ALA A C 1
ATOM 690 O O . ALA A 1 86 ? -17.828 -21.328 -21.578 1 93.94 86 ALA A O 1
ATOM 691 N N . PHE A 1 87 ? -19.703 -22.203 -20.703 1 95.38 87 PHE A N 1
ATOM 692 C CA . PHE A 1 87 ? -19.094 -23.453 -20.297 1 95.38 87 PHE A CA 1
ATOM 693 C C . PHE A 1 87 ? -18.375 -24.109 -21.453 1 95.38 87 PHE A C 1
ATOM 695 O O . PHE A 1 87 ? -17.234 -24.547 -21.312 1 95.38 87 PHE A O 1
ATOM 702 N N . ASN A 1 88 ? -19 -24.172 -22.641 1 96.62 88 ASN A N 1
ATOM 703 C CA . ASN A 1 88 ? -18.406 -24.844 -23.781 1 96.62 88 ASN A CA 1
ATOM 704 C C . ASN A 1 88 ? -17.141 -24.125 -24.25 1 96.62 88 ASN A C 1
ATOM 706 O O . ASN A 1 88 ? -16.172 -24.766 -24.672 1 96.62 88 ASN A O 1
ATOM 710 N N . HIS A 1 89 ? -17.203 -22.844 -24.219 1 97.56 89 HIS A N 1
ATOM 711 C CA . HIS A 1 89 ? -16.031 -22.078 -24.578 1 97.56 89 HIS A CA 1
ATOM 712 C C . HIS A 1 89 ? -14.906 -22.266 -23.562 1 97.56 89 HIS A C 1
ATOM 714 O O . HIS A 1 89 ? -13.734 -22.359 -23.938 1 97.56 89 HIS A O 1
ATOM 720 N N . GLN A 1 90 ? -15.25 -22.344 -22.328 1 97.44 90 GLN A N 1
ATOM 721 C CA . GLN A 1 90 ? -14.258 -22.656 -21.297 1 97.44 90 GLN A CA 1
ATOM 722 C C . GLN A 1 90 ? -13.586 -24 -21.578 1 97.44 90 GLN A C 1
ATOM 724 O O . GLN A 1 90 ? -12.359 -24.109 -21.5 1 97.44 90 GLN A O 1
ATOM 729 N N . ARG A 1 91 ? -14.422 -24.969 -21.844 1 97.25 91 ARG A N 1
ATOM 730 C CA . ARG A 1 91 ? -13.93 -26.297 -22.156 1 97.25 91 ARG A CA 1
ATOM 731 C C . ARG A 1 91 ? -12.938 -26.25 -23.328 1 97.25 91 ARG A C 1
ATOM 733 O O . ARG A 1 91 ? -11.859 -26.844 -23.25 1 97.25 91 ARG A O 1
ATOM 740 N N . GLU A 1 92 ? -13.297 -25.531 -24.344 1 97.88 92 GLU A N 1
ATOM 741 C CA . GLU A 1 92 ? -12.438 -25.391 -25.516 1 97.88 92 GLU A CA 1
ATOM 742 C C . GLU A 1 92 ? -11.117 -24.719 -25.156 1 97.88 92 GLU A C 1
ATOM 744 O O . GLU A 1 92 ? -10.055 -25.156 -25.594 1 97.88 92 GLU A O 1
ATOM 749 N N . GLN A 1 93 ? -11.164 -23.672 -24.391 1 98.38 93 GLN A N 1
ATOM 750 C CA . GLN A 1 93 ? -9.969 -22.953 -23.938 1 98.38 93 GLN A CA 1
ATOM 751 C C . GLN A 1 93 ? -9.031 -23.875 -23.172 1 98.38 93 GLN A C 1
ATOM 753 O O . GLN A 1 93 ? -7.828 -23.891 -23.422 1 98.38 93 GLN A O 1
ATOM 758 N N . LEU A 1 94 ? -9.617 -24.656 -22.281 1 98.12 94 LEU A N 1
ATOM 759 C CA . LEU A 1 94 ? -8.82 -25.531 -21.438 1 98.12 94 LEU A CA 1
ATOM 760 C C . LEU A 1 94 ? -8.148 -26.625 -22.266 1 98.12 94 LEU A C 1
ATOM 762 O O . LEU A 1 94 ? -6.969 -26.922 -22.062 1 98.12 94 LEU A O 1
ATOM 766 N N . ILE A 1 95 ? -8.891 -27.203 -23.141 1 97.88 95 ILE A N 1
ATOM 767 C CA . ILE A 1 95 ? -8.359 -28.281 -23.969 1 97.88 95 ILE A CA 1
ATOM 768 C C . ILE A 1 95 ? -7.238 -27.719 -24.859 1 97.88 95 ILE A C 1
ATOM 770 O O . ILE A 1 95 ? -6.168 -28.328 -24.969 1 97.88 95 ILE A O 1
ATOM 774 N N . SER A 1 96 ? -7.488 -26.562 -25.469 1 98.19 96 SER A N 1
ATOM 775 C CA . SER A 1 96 ? -6.469 -25.953 -26.312 1 98.19 96 SER A CA 1
ATOM 776 C C . SER A 1 96 ? -5.219 -25.609 -25.516 1 98.19 96 SER A C 1
ATOM 778 O O . SER A 1 96 ? -4.098 -25.828 -25.984 1 98.19 96 SER A O 1
ATOM 780 N N . MET A 1 97 ? -5.348 -25.078 -24.344 1 98.44 97 MET A N 1
ATOM 781 C CA . MET A 1 97 ? -4.223 -24.719 -23.484 1 98.44 97 MET A CA 1
ATOM 782 C C . MET A 1 97 ? -3.406 -25.953 -23.109 1 98.44 97 MET A C 1
ATOM 784 O O . MET A 1 97 ? -2.18 -25.875 -23 1 98.44 97 MET A O 1
ATOM 788 N N . SER A 1 98 ? -4.109 -27.062 -22.938 1 98.06 98 SER A N 1
ATOM 789 C CA . SER A 1 98 ? -3.451 -28.312 -22.562 1 98.06 98 SER A CA 1
ATOM 790 C C . SER A 1 98 ? -2.461 -28.75 -23.641 1 98.06 98 SER A C 1
ATOM 792 O O . SER A 1 98 ? -1.512 -29.484 -23.344 1 98.06 98 SER A O 1
ATOM 794 N N . ASP A 1 99 ? -2.654 -28.266 -24.812 1 97.31 99 ASP A N 1
ATOM 795 C CA . ASP A 1 99 ? -1.851 -28.719 -25.938 1 97.31 99 ASP A CA 1
ATOM 796 C C . ASP A 1 99 ? -0.682 -27.781 -26.203 1 97.31 99 ASP A C 1
ATOM 798 O O . ASP A 1 99 ? 0.039 -27.938 -27.203 1 97.31 99 ASP A O 1
ATOM 802 N N . THR A 1 100 ? -0.449 -26.812 -25.328 1 98.12 100 THR A N 1
ATOM 803 C CA . THR A 1 100 ? 0.582 -25.812 -25.578 1 98.12 100 THR A CA 1
ATOM 804 C C . THR A 1 100 ? 1.938 -26.297 -25.078 1 98.12 100 THR A C 1
ATOM 806 O O . THR A 1 100 ? 2.961 -25.656 -25.297 1 98.12 100 THR A O 1
ATOM 809 N N . GLY A 1 101 ? 2.004 -27.406 -24.359 1 98.12 101 GLY A N 1
ATOM 810 C CA . GLY A 1 101 ? 3.244 -27.938 -23.812 1 98.12 101 GLY A CA 1
ATOM 811 C C . GLY A 1 101 ? 3.445 -27.578 -22.344 1 98.12 101 GLY A C 1
ATOM 812 O O . GLY A 1 101 ? 4.492 -27.891 -21.766 1 98.12 101 GLY A O 1
ATOM 813 N N . VAL A 1 102 ? 2.457 -27.016 -21.719 1 98.12 102 VAL A N 1
ATOM 814 C CA . VAL A 1 102 ? 2.547 -26.656 -20.297 1 98.12 102 VAL A CA 1
ATOM 815 C C . VAL A 1 102 ? 2.545 -27.906 -19.438 1 98.12 102 VAL A C 1
ATOM 817 O O . VAL A 1 102 ? 2.082 -28.969 -19.875 1 98.12 102 VAL A O 1
ATOM 820 N N . ASP A 1 103 ? 3.074 -27.719 -18.25 1 97.62 103 ASP A N 1
ATOM 821 C CA . ASP A 1 103 ? 3.055 -28.812 -17.266 1 97.62 103 ASP A CA 1
ATOM 822 C C . ASP A 1 103 ? 1.684 -28.938 -16.609 1 97.62 103 ASP A C 1
ATOM 824 O O . ASP A 1 103 ? 1.248 -30.031 -16.266 1 97.62 103 ASP A O 1
ATOM 828 N N . ALA A 1 104 ? 1.033 -27.812 -16.438 1 97.75 104 ALA A N 1
ATOM 829 C CA . ALA A 1 104 ? -0.295 -27.812 -15.828 1 97.75 104 ALA A CA 1
ATOM 830 C C . ALA A 1 104 ? -1.159 -26.688 -16.391 1 97.75 104 ALA A C 1
ATOM 832 O O . ALA A 1 104 ? -0.651 -25.625 -16.734 1 97.75 104 ALA A O 1
ATOM 833 N N . VAL A 1 105 ? -2.445 -26.969 -16.469 1 98.25 105 VAL A N 1
ATOM 834 C CA . VAL A 1 105 ? -3.455 -25.953 -16.797 1 98.25 105 VAL A CA 1
ATOM 835 C C . VAL A 1 105 ? -4.172 -25.516 -15.516 1 98.25 105 VAL A C 1
ATOM 837 O O . VAL A 1 105 ? -4.617 -26.359 -14.727 1 98.25 105 VAL A O 1
ATOM 840 N N . ILE A 1 106 ? -4.262 -24.203 -15.32 1 98 106 ILE A N 1
ATOM 841 C CA . ILE A 1 106 ? -4.789 -23.641 -14.086 1 98 106 ILE A CA 1
ATOM 842 C C . ILE A 1 106 ? -6.211 -23.141 -14.312 1 98 106 ILE A C 1
ATOM 844 O O . ILE A 1 106 ? -6.438 -22.266 -15.164 1 98 106 ILE A O 1
ATOM 848 N N . LEU A 1 107 ? -7.148 -23.672 -13.641 1 98.12 107 LEU A N 1
ATOM 849 C CA . LEU A 1 107 ? -8.523 -23.172 -13.695 1 98.12 107 LEU A CA 1
ATOM 850 C C . LEU A 1 107 ? -8.703 -21.969 -12.789 1 98.12 107 LEU A C 1
ATOM 852 O O . LEU A 1 107 ? -8.016 -21.828 -11.773 1 98.12 107 LEU A O 1
ATOM 856 N N . ILE A 1 108 ? -9.625 -21.109 -13.141 1 97.69 108 ILE A N 1
ATOM 857 C CA . ILE A 1 108 ? -9.906 -19.875 -12.398 1 97.69 108 ILE A CA 1
ATOM 858 C C . ILE A 1 108 ? -11.188 -20.031 -11.594 1 97.69 108 ILE A C 1
ATOM 860 O O . ILE A 1 108 ? -12.266 -20.25 -12.164 1 97.69 108 ILE A O 1
ATOM 864 N N . SER A 1 109 ? -11.125 -19.797 -10.352 1 97.31 109 SER A N 1
ATOM 865 C CA . SER A 1 109 ? -12.219 -20.141 -9.438 1 97.31 109 SER A CA 1
ATOM 866 C C . SER A 1 109 ? -13.469 -19.328 -9.75 1 97.31 109 SER A C 1
ATOM 868 O O . SER A 1 109 ? -14.578 -19.875 -9.727 1 97.31 109 SER A O 1
ATOM 870 N N . ASN A 1 110 ? -13.273 -18.031 -10.125 1 96.62 110 ASN A N 1
ATOM 871 C CA . ASN A 1 110 ? -14.445 -17.188 -10.266 1 96.62 110 ASN A CA 1
ATOM 872 C C . ASN A 1 110 ? -15.109 -17.359 -11.633 1 96.62 110 ASN A C 1
ATOM 874 O O . ASN A 1 110 ? -16.141 -16.75 -11.914 1 96.62 110 ASN A O 1
ATOM 878 N N . ARG A 1 111 ? -14.547 -18.25 -12.477 1 96.56 111 ARG A N 1
ATOM 879 C CA . ARG A 1 111 ? -15.172 -18.594 -13.75 1 96.56 111 ARG A CA 1
ATOM 880 C C . ARG A 1 111 ? -16.031 -19.859 -13.617 1 96.56 111 ARG A C 1
ATOM 882 O O . ARG A 1 111 ? -16.781 -20.203 -14.523 1 96.56 111 ARG A O 1
ATOM 889 N N . LEU A 1 112 ? -15.914 -20.516 -12.516 1 97.25 112 LEU A N 1
ATOM 890 C CA . LEU A 1 112 ? -16.609 -21.781 -12.32 1 97.25 112 LEU A CA 1
ATOM 891 C C . LEU A 1 112 ? -18.078 -21.562 -11.992 1 97.25 112 LEU A C 1
ATOM 893 O O . LEU A 1 112 ? -18.891 -22.469 -12.156 1 97.25 112 LEU A O 1
ATOM 897 N N . ALA A 1 113 ? -18.375 -20.422 -11.43 1 96.56 113 ALA A N 1
ATOM 898 C CA . ALA A 1 113 ? -19.734 -19.953 -11.172 1 96.56 113 ALA A CA 1
ATOM 899 C C . ALA A 1 113 ? -19.781 -18.438 -11.117 1 96.56 113 ALA A C 1
ATOM 901 O O . ALA A 1 113 ? -18.781 -17.781 -10.805 1 96.56 113 ALA A O 1
ATOM 902 N N . LEU A 1 114 ? -20.891 -17.938 -11.484 1 93.94 114 LEU A N 1
ATOM 903 C CA . LEU A 1 114 ? -21.062 -16.484 -11.453 1 93.94 114 LEU A CA 1
ATOM 904 C C . LEU A 1 114 ? -21.125 -15.977 -10.016 1 93.94 114 LEU A C 1
ATOM 906 O O . LEU A 1 114 ? -21.297 -16.766 -9.078 1 93.94 114 LEU A O 1
ATOM 910 N N . ALA A 1 115 ? -20.859 -14.578 -9.984 1 92.56 115 ALA A N 1
ATOM 911 C CA . ALA A 1 115 ? -20.969 -13.961 -8.664 1 92.56 115 ALA A CA 1
ATOM 912 C C . ALA A 1 115 ? -22.328 -14.234 -8.039 1 92.56 115 ALA A C 1
ATOM 914 O O . ALA A 1 115 ? -23.359 -14.086 -8.695 1 92.56 115 ALA A O 1
ATOM 915 N N . GLY A 1 116 ? -22.438 -14.648 -6.895 1 93.31 116 GLY A N 1
ATOM 916 C CA . GLY A 1 116 ? -23.688 -14.914 -6.203 1 93.31 116 GLY A CA 1
ATOM 917 C C . GLY A 1 116 ? -24.141 -16.359 -6.32 1 93.31 116 GLY A C 1
ATOM 918 O O . GLY A 1 116 ? -25 -16.812 -5.562 1 93.31 116 GLY A O 1
ATOM 919 N N . GLU A 1 117 ? -23.609 -17.094 -7.355 1 96.25 117 GLU A N 1
ATOM 920 C CA . GLU A 1 117 ? -23.953 -18.5 -7.484 1 96.25 117 GLU A CA 1
ATOM 921 C C . GLU A 1 117 ? -23.234 -19.344 -6.422 1 96.25 117 GLU A C 1
ATOM 923 O O . GLU A 1 117 ? -22.266 -18.891 -5.809 1 96.25 117 GLU A O 1
ATOM 928 N N . THR A 1 118 ? -23.703 -20.516 -6.234 1 97.38 118 THR A N 1
ATOM 929 C CA . THR A 1 118 ? -23.328 -21.297 -5.062 1 97.38 118 THR A CA 1
ATOM 930 C C . THR A 1 118 ? -22 -22 -5.289 1 97.38 118 THR A C 1
ATOM 932 O O . THR A 1 118 ? -21.594 -22.234 -6.43 1 97.38 118 THR A O 1
ATOM 935 N N . ASP A 1 119 ? -21.406 -22.422 -4.18 1 97.75 119 ASP A N 1
ATOM 936 C CA . ASP A 1 119 ? -20.172 -23.203 -4.234 1 97.75 119 ASP A CA 1
ATOM 937 C C . ASP A 1 119 ? -20.422 -24.594 -4.812 1 97.75 119 ASP A C 1
ATOM 939 O O . ASP A 1 119 ? -19.562 -25.156 -5.492 1 97.75 119 ASP A O 1
ATOM 943 N N . ALA A 1 120 ? -21.594 -25.094 -4.543 1 97.81 120 ALA A N 1
ATOM 944 C CA . ALA A 1 120 ? -21.953 -26.406 -5.078 1 97.81 120 ALA A CA 1
ATOM 945 C C . ALA A 1 120 ? -21.969 -26.391 -6.605 1 97.81 120 ALA A C 1
ATOM 947 O O . ALA A 1 120 ? -21.531 -27.344 -7.25 1 97.81 120 ALA A O 1
ATOM 948 N N . LEU A 1 121 ? -22.5 -25.359 -7.137 1 98.06 121 LEU A N 1
ATOM 949 C CA . LEU A 1 121 ? -22.516 -25.203 -8.586 1 98.06 121 LEU A CA 1
ATOM 950 C C . LEU A 1 121 ? -21.094 -25.078 -9.141 1 98.06 121 LEU A C 1
ATOM 952 O O . LEU A 1 121 ? -20.766 -25.719 -10.148 1 98.06 121 LEU A O 1
ATOM 956 N N . ALA A 1 122 ? -20.297 -24.312 -8.492 1 98.12 122 ALA A N 1
ATOM 957 C CA . ALA A 1 122 ? -18.906 -24.156 -8.898 1 98.12 122 ALA A CA 1
ATOM 958 C C . ALA A 1 122 ? -18.188 -25.516 -8.906 1 98.12 122 ALA A C 1
ATOM 960 O O . ALA A 1 122 ? -17.469 -25.828 -9.859 1 98.12 122 ALA A O 1
ATOM 961 N N . LEU A 1 123 ? -18.406 -26.266 -7.84 1 98.44 123 LEU A N 1
ATOM 962 C CA . LEU A 1 123 ? -17.766 -27.578 -7.754 1 98.44 123 LEU A CA 1
ATOM 963 C C . LEU A 1 123 ? -18.266 -28.5 -8.867 1 98.44 123 LEU A C 1
ATOM 965 O O . LEU A 1 123 ? -17.469 -29.219 -9.477 1 98.44 123 LEU A O 1
ATOM 969 N N . SER A 1 124 ? -19.531 -28.453 -9.133 1 98.38 124 SER A N 1
ATOM 970 C CA . SER A 1 124 ? -20.094 -29.266 -10.211 1 98.38 124 SER A CA 1
ATOM 971 C C . SER A 1 124 ? -19.453 -28.922 -11.555 1 98.38 124 SER A C 1
ATOM 973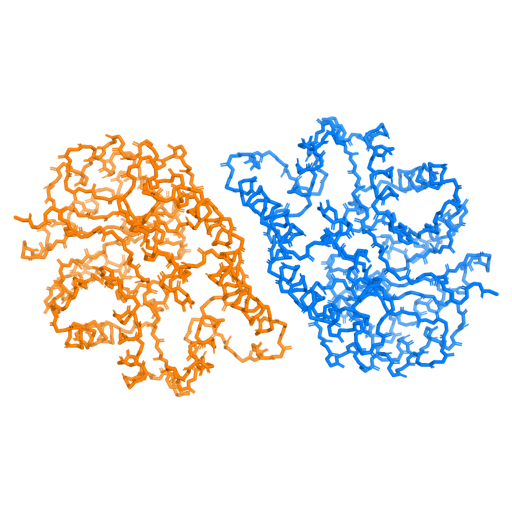 O O . SER A 1 124 ? -19.094 -29.812 -12.312 1 98.38 124 SER A O 1
ATOM 975 N N . HIS A 1 125 ? -19.312 -27.672 -11.836 1 98.12 125 HIS A N 1
ATOM 976 C CA . HIS A 1 125 ? -18.672 -27.234 -13.07 1 98.12 125 HIS A CA 1
ATOM 977 C C . HIS A 1 125 ? -17.203 -27.656 -13.109 1 98.12 125 HIS A C 1
ATOM 979 O O . HIS A 1 125 ? -16.719 -28.094 -14.141 1 98.12 125 HIS A O 1
ATOM 985 N N . LEU A 1 126 ? -16.562 -27.5 -11.953 1 98.44 126 LEU A N 1
ATOM 986 C CA . LEU A 1 126 ? -15.172 -27.906 -11.852 1 98.44 126 LEU A CA 1
ATOM 987 C C . LEU A 1 126 ? -15.016 -29.391 -12.188 1 98.44 126 LEU A C 1
ATOM 989 O O . LEU A 1 126 ? -14.109 -29.766 -12.938 1 98.44 126 LEU A O 1
ATOM 993 N N . GLN A 1 127 ? -15.898 -30.188 -11.656 1 98.5 127 GLN A N 1
ATOM 994 C CA . GLN A 1 127 ? -15.852 -31.625 -11.891 1 98.5 127 GLN A CA 1
ATOM 995 C C . GLN A 1 127 ? -16.047 -31.953 -13.367 1 98.5 127 GLN A C 1
ATOM 997 O O . GLN A 1 127 ? -15.32 -32.781 -13.93 1 98.5 127 GLN A O 1
ATOM 1002 N N . ARG A 1 128 ? -16.938 -31.328 -13.984 1 98.19 128 ARG A N 1
ATOM 1003 C CA . ARG A 1 128 ? -17.234 -31.562 -15.391 1 98.19 128 ARG A CA 1
ATOM 1004 C C . ARG A 1 128 ? -16.062 -31.141 -16.266 1 98.19 128 ARG A C 1
ATOM 1006 O O . ARG A 1 128 ? -15.664 -31.875 -17.188 1 98.19 128 ARG A O 1
ATOM 1013 N N . LEU A 1 129 ? -15.523 -29.969 -16.016 1 98.12 129 LEU A N 1
ATOM 1014 C CA . LEU A 1 129 ? -14.383 -29.484 -16.781 1 98.12 129 LEU A CA 1
ATOM 1015 C C . LEU A 1 129 ? -13.18 -30.406 -16.594 1 98.12 129 LEU A C 1
ATOM 1017 O O . LEU A 1 129 ? -12.453 -30.703 -17.547 1 98.12 129 LEU A O 1
ATOM 1021 N N . THR A 1 130 ? -12.992 -30.859 -15.344 1 98 130 THR A N 1
ATOM 1022 C CA . THR A 1 130 ? -11.875 -31.734 -15.031 1 98 130 THR A CA 1
ATOM 1023 C C . THR A 1 130 ? -11.945 -33 -15.867 1 98 130 THR A C 1
ATOM 1025 O O . THR A 1 130 ? -10.922 -33.5 -16.359 1 98 130 THR A O 1
ATOM 1028 N N . ALA A 1 131 ? -13.133 -33.531 -16.016 1 97.69 131 ALA A N 1
ATOM 1029 C CA . ALA A 1 131 ? -13.344 -34.75 -16.766 1 97.69 131 ALA A CA 1
ATOM 1030 C C . ALA A 1 131 ? -12.992 -34.562 -18.234 1 97.69 131 ALA A C 1
ATOM 1032 O O . ALA A 1 131 ? -12.586 -35.531 -18.906 1 97.69 131 ALA A O 1
ATOM 1033 N N . ASP A 1 132 ? -13.078 -33.375 -18.672 1 9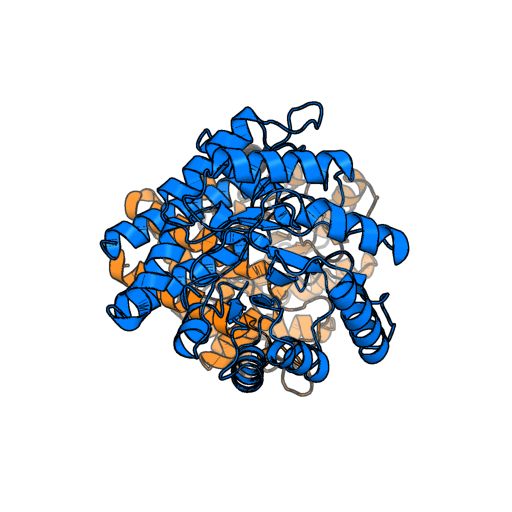6.44 132 ASP A N 1
ATOM 1034 C CA . ASP A 1 132 ? -12.906 -33.094 -20.109 1 96.44 132 ASP A CA 1
ATOM 1035 C C . ASP A 1 132 ? -11.453 -32.75 -20.422 1 96.44 132 ASP A C 1
ATOM 1037 O O . ASP A 1 132 ? -11.016 -32.875 -21.578 1 96.44 132 ASP A O 1
ATOM 1041 N N . VAL A 1 133 ? -10.648 -32.281 -19.516 1 97.19 133 VAL A N 1
ATOM 1042 C CA . VAL A 1 133 ? -9.266 -31.891 -19.75 1 97.19 133 VAL A CA 1
ATOM 1043 C C . VAL A 1 133 ? -8.383 -33.125 -19.906 1 97.19 133 VAL A C 1
ATOM 1045 O O . VAL A 1 133 ? -8.5 -34.094 -19.125 1 97.19 133 VAL A O 1
ATOM 1048 N N . PRO A 1 134 ? -7.504 -33.125 -20.875 1 97.06 134 PRO A N 1
ATOM 1049 C CA . PRO A 1 134 ? -6.656 -34.281 -21.141 1 97.06 134 PRO A CA 1
ATOM 1050 C C . PRO A 1 134 ? -5.828 -34.719 -19.922 1 97.06 134 PRO A C 1
ATOM 1052 O O . PRO A 1 134 ? -5.395 -33.844 -19.141 1 97.06 134 PRO A O 1
ATOM 1055 N N . GLN A 1 135 ? -5.488 -36 -19.844 1 96.38 135 GLN A N 1
ATOM 1056 C CA . GLN A 1 135 ? -4.848 -36.594 -18.672 1 96.38 135 GLN A CA 1
ATOM 1057 C C . GLN A 1 135 ? -3.348 -36.312 -18.672 1 96.38 135 GLN A C 1
ATOM 1059 O O . GLN A 1 135 ? -2.678 -36.469 -17.656 1 96.38 135 GLN A O 1
ATOM 1064 N N . HIS A 1 136 ? -2.891 -35.906 -19.797 1 95.56 136 HIS A N 1
ATOM 1065 C CA . HIS A 1 136 ? -1.442 -35.75 -19.906 1 95.56 136 HIS A CA 1
ATOM 1066 C C . HIS A 1 136 ? -0.971 -34.469 -19.234 1 95.56 136 HIS A C 1
ATOM 1068 O O . HIS A 1 136 ? 0.23 -34.25 -19.031 1 95.56 136 HIS A O 1
ATOM 1074 N N . VAL A 1 137 ? -1.836 -33.531 -18.938 1 96.88 137 VAL A N 1
ATOM 1075 C CA . VAL A 1 137 ? -1.472 -32.312 -18.234 1 96.88 137 VAL A CA 1
ATOM 1076 C C . VAL A 1 137 ? -2.004 -32.375 -16.812 1 96.88 137 VAL A C 1
ATOM 1078 O O . VAL A 1 137 ? -3.076 -32.906 -16.562 1 96.88 137 VAL A O 1
ATOM 1081 N N . ASP A 1 138 ? -1.252 -31.812 -15.906 1 97.06 138 ASP A N 1
ATOM 1082 C CA . ASP A 1 138 ? -1.729 -31.609 -14.547 1 97.06 138 ASP A CA 1
ATOM 1083 C C . ASP A 1 138 ? -2.689 -30.438 -14.461 1 97.06 138 ASP A C 1
ATOM 1085 O O . ASP A 1 138 ? -2.859 -29.703 -15.438 1 97.06 138 ASP A O 1
ATOM 1089 N N . LEU A 1 139 ? -3.369 -30.344 -13.336 1 97.75 139 LEU A N 1
ATOM 1090 C CA . LEU A 1 139 ? -4.32 -29.25 -13.164 1 97.75 139 LEU A CA 1
ATOM 1091 C C . LEU A 1 139 ? -4.016 -28.453 -11.898 1 97.75 139 LEU A C 1
ATOM 1093 O O . LEU A 1 139 ? -3.424 -28.984 -10.953 1 97.75 139 LEU A O 1
ATOM 1097 N N . GLY A 1 140 ? -4.32 -27.188 -11.875 1 97.44 140 GLY A N 1
ATOM 1098 C CA . GLY A 1 140 ? -4.336 -26.312 -10.703 1 97.44 140 GLY A CA 1
ATOM 1099 C C . GLY A 1 140 ? -5.527 -25.375 -10.672 1 97.44 140 GLY A C 1
ATOM 1100 O O . GLY A 1 140 ? -6.332 -25.359 -11.609 1 97.44 140 GLY A O 1
ATOM 1101 N N . ILE A 1 141 ? -5.652 -24.672 -9.578 1 98 141 ILE A N 1
ATOM 1102 C CA . ILE A 1 141 ? -6.707 -23.688 -9.469 1 98 141 ILE A CA 1
ATOM 1103 C C . ILE A 1 141 ? -6.129 -22.375 -8.938 1 98 141 ILE A C 1
ATOM 1105 O O . ILE A 1 141 ? -5.254 -22.375 -8.07 1 98 141 ILE A O 1
ATOM 1109 N N . TYR A 1 142 ? -6.613 -21.281 -9.453 1 97.62 142 TYR A N 1
ATOM 1110 C CA . TYR A 1 142 ? -6.207 -19.938 -9.102 1 97.62 142 TYR A CA 1
ATOM 1111 C C . TYR A 1 142 ? -7.395 -19.125 -8.594 1 97.62 142 TYR A C 1
ATOM 1113 O O . TYR A 1 142 ? -8.367 -18.906 -9.32 1 97.62 142 TYR A O 1
ATOM 1121 N N . GLU A 1 143 ? -7.301 -18.688 -7.312 1 97.88 143 GLU A N 1
ATOM 1122 C CA . GLU A 1 143 ? -8.297 -17.797 -6.734 1 97.88 143 GLU A CA 1
ATOM 1123 C C . GLU A 1 143 ? -8.07 -16.359 -7.188 1 97.88 143 GLU A C 1
ATOM 1125 O O . GLU A 1 143 ? -7.668 -15.508 -6.391 1 97.88 143 GLU A O 1
ATOM 1130 N N . CYS A 1 144 ? -8.445 -16.125 -8.438 1 96.56 144 CYS A N 1
ATOM 1131 C CA . CYS A 1 144 ? -8.242 -14.836 -9.078 1 96.56 144 CYS A CA 1
ATOM 1132 C C . CYS A 1 144 ? -9.195 -13.789 -8.516 1 96.56 144 CYS A C 1
ATOM 1134 O O . CYS A 1 144 ? -10.398 -14.031 -8.422 1 96.56 144 CYS A O 1
ATOM 1136 N N . PRO A 1 145 ? -8.695 -12.664 -8.203 1 94.25 145 PRO A N 1
ATOM 1137 C CA . PRO A 1 145 ? -9.562 -11.664 -7.586 1 94.25 145 PRO A CA 1
ATOM 1138 C C . PRO A 1 145 ? -10.422 -10.922 -8.609 1 94.25 145 PRO A C 1
ATOM 1140 O O . PRO A 1 145 ? -11.367 -10.219 -8.234 1 94.25 145 PRO A O 1
ATOM 1143 N N . PHE A 1 146 ? -10.117 -10.992 -9.828 1 93.06 146 PHE A N 1
ATOM 1144 C CA . PHE A 1 146 ? -10.844 -10.336 -10.906 1 93.06 146 PHE A CA 1
ATOM 1145 C C . PHE A 1 146 ? -11.523 -11.352 -11.805 1 93.06 146 PHE A C 1
ATOM 1147 O O . PHE A 1 146 ? -10.961 -12.406 -12.094 1 93.06 146 PHE A O 1
ATOM 1154 N N . PRO A 1 147 ? -12.703 -11.133 -12.211 1 93.19 147 PRO A N 1
ATOM 1155 C CA . PRO A 1 147 ? -13.531 -9.938 -12.039 1 93.19 147 PRO A CA 1
ATOM 1156 C C . PRO A 1 147 ? -14.18 -9.867 -10.656 1 93.19 147 PRO A C 1
ATOM 1158 O O . PRO A 1 147 ? -14.703 -8.812 -10.273 1 93.19 147 PRO A O 1
ATOM 1161 N N . TYR A 1 148 ? -14.266 -10.867 -9.938 1 94.88 148 TYR A N 1
ATOM 1162 C CA . TYR A 1 148 ? -14.641 -10.898 -8.531 1 94.88 148 TYR A CA 1
ATOM 1163 C C . TYR A 1 148 ? -13.906 -12.016 -7.797 1 94.88 148 TYR A C 1
ATOM 1165 O O . TYR A 1 148 ? -13.508 -13.008 -8.406 1 94.88 148 TYR A O 1
ATOM 1173 N N . LYS A 1 149 ? -13.836 -11.906 -6.566 1 95.62 149 LYS A N 1
ATOM 1174 C CA . LYS A 1 149 ? -13.094 -12.891 -5.793 1 95.62 149 LYS A CA 1
ATOM 1175 C C . LYS A 1 149 ? -13.992 -14.047 -5.359 1 95.62 149 LYS A C 1
ATOM 1177 O O . LYS A 1 149 ? -15.094 -13.82 -4.852 1 95.62 149 LYS A O 1
ATOM 1182 N N . ARG A 1 150 ? -13.5 -15.234 -5.609 1 97.25 150 ARG A N 1
ATOM 1183 C CA . ARG A 1 150 ? -14.156 -16.453 -5.133 1 97.25 150 ARG A CA 1
ATOM 1184 C C . ARG A 1 150 ? -13.148 -17.406 -4.488 1 97.25 150 ARG A C 1
ATOM 1186 O O . ARG A 1 150 ? -12.367 -18.047 -5.188 1 97.25 150 ARG A O 1
ATOM 1193 N N . LEU A 1 151 ? -13.203 -17.453 -3.178 1 97.81 151 LEU A N 1
ATOM 1194 C CA . LEU A 1 151 ? -12.391 -18.422 -2.467 1 97.81 151 LEU A CA 1
ATOM 1195 C C . LEU A 1 151 ? -12.992 -19.828 -2.574 1 97.81 151 LEU A C 1
ATOM 1197 O O . LEU A 1 151 ? -14.219 -19.969 -2.611 1 97.81 151 LEU A O 1
ATOM 1201 N N . LEU A 1 152 ? -12.125 -20.781 -2.627 1 98.38 152 LEU A N 1
ATOM 1202 C CA . LEU A 1 152 ? -12.594 -22.156 -2.705 1 98.38 152 LEU A CA 1
ATOM 1203 C C . LEU A 1 152 ? -13.188 -22.609 -1.374 1 98.38 152 LEU A C 1
ATOM 1205 O O . LEU A 1 152 ? -12.648 -22.281 -0.311 1 98.38 152 LEU A O 1
ATOM 1209 N N . SER A 1 153 ? -14.312 -23.312 -1.455 1 98.12 153 SER A N 1
ATOM 1210 C CA . SER A 1 153 ? -14.875 -23.953 -0.27 1 98.12 153 SER A CA 1
ATOM 1211 C C . SER A 1 153 ? -14.008 -25.125 0.183 1 98.12 153 SER A C 1
ATOM 1213 O O . SER A 1 153 ? -13.203 -25.641 -0.591 1 98.12 153 SER A O 1
ATOM 1215 N N . ASP A 1 154 ? -14.227 -25.531 1.422 1 98.31 154 ASP A N 1
ATOM 1216 C CA . ASP A 1 154 ? -13.539 -26.719 1.935 1 98.31 154 ASP A CA 1
ATOM 1217 C C . ASP A 1 154 ? -13.844 -27.938 1.077 1 98.31 154 ASP A C 1
ATOM 1219 O O . ASP A 1 154 ? -12.945 -28.734 0.78 1 98.31 154 ASP A O 1
ATOM 1223 N N . ASP A 1 155 ? -15.078 -28.047 0.653 1 98.5 155 ASP A N 1
ATOM 1224 C CA . ASP A 1 155 ? -15.492 -29.172 -0.175 1 98.5 155 ASP A CA 1
ATOM 1225 C C . ASP A 1 155 ? -14.711 -29.219 -1.486 1 98.5 155 ASP A C 1
ATOM 1227 O O . ASP A 1 155 ? -14.281 -30.281 -1.932 1 98.5 155 ASP A O 1
ATOM 1231 N N . THR A 1 156 ? -14.555 -28.078 -2.064 1 98.69 156 THR A N 1
ATOM 1232 C CA . THR A 1 156 ? -13.828 -27.984 -3.328 1 98.69 156 THR A CA 1
ATOM 1233 C C . THR A 1 156 ? -12.359 -28.344 -3.135 1 98.69 156 THR A C 1
ATOM 1235 O O . THR A 1 156 ? -11.789 -29.109 -3.916 1 98.69 156 THR A O 1
ATOM 1238 N N . VAL A 1 157 ? -11.742 -27.812 -2.096 1 98.69 157 VAL A N 1
ATOM 1239 C CA . VAL A 1 157 ? -10.336 -28.094 -1.81 1 98.69 157 VAL A CA 1
ATOM 1240 C C . VAL A 1 157 ? -10.156 -29.594 -1.572 1 98.69 157 VAL A C 1
ATOM 1242 O O . VAL A 1 157 ? -9.242 -30.219 -2.133 1 98.69 157 VAL A O 1
ATOM 1245 N N . GLU A 1 158 ? -11.023 -30.156 -0.806 1 98.25 158 GLU A N 1
ATOM 1246 C CA . GLU A 1 158 ? -10.953 -31.578 -0.506 1 98.25 158 GLU A CA 1
ATOM 1247 C C . GLU A 1 158 ? -11.125 -32.406 -1.771 1 98.25 158 GLU A C 1
ATOM 1249 O O . GLU A 1 158 ? -10.398 -33.406 -1.979 1 98.25 158 GLU A O 1
ATOM 1254 N N . TRP A 1 159 ? -12.078 -32.062 -2.531 1 98.5 159 TRP A N 1
ATOM 1255 C CA . TRP A 1 159 ? -12.305 -32.812 -3.766 1 98.5 159 TRP A CA 1
ATOM 1256 C C . TRP A 1 159 ? -11.078 -32.75 -4.668 1 98.5 159 TRP A C 1
ATOM 1258 O O . TRP A 1 159 ? -10.664 -33.781 -5.227 1 98.5 159 TRP A O 1
ATOM 1268 N N . CYS A 1 160 ? -10.492 -31.562 -4.848 1 98.38 160 CYS A N 1
ATOM 1269 C CA . CYS A 1 160 ? -9.281 -31.422 -5.656 1 98.38 160 CYS A CA 1
ATOM 1270 C C . CYS A 1 160 ? -8.164 -32.312 -5.129 1 98.38 160 CYS A C 1
ATOM 1272 O O . CYS A 1 160 ? -7.473 -32.969 -5.91 1 98.38 160 CYS A O 1
ATOM 1274 N N . ALA A 1 161 ? -7.984 -32.312 -3.82 1 97.69 161 ALA A N 1
ATOM 1275 C CA . ALA A 1 161 ? -6.941 -33.125 -3.188 1 97.69 161 ALA A CA 1
ATOM 1276 C C . ALA A 1 161 ? -7.145 -34.594 -3.473 1 97.69 161 ALA A C 1
ATOM 1278 O O . ALA A 1 161 ? -6.184 -35.312 -3.76 1 97.69 161 ALA A O 1
ATOM 1279 N N . GLN A 1 162 ? -8.344 -35.031 -3.471 1 97.31 162 GLN A N 1
ATOM 1280 C CA . GLN A 1 162 ? -8.672 -36.438 -3.598 1 97.31 162 GLN A CA 1
ATOM 1281 C C . GLN A 1 162 ? -8.688 -36.875 -5.062 1 97.31 162 GLN A C 1
ATOM 1283 O O . GLN A 1 162 ? -8.531 -38.062 -5.367 1 97.31 162 GLN A O 1
ATOM 1288 N N . SER A 1 163 ? -8.875 -35.969 -5.945 1 96.31 163 SER A N 1
ATOM 1289 C CA . SER A 1 163 ? -9.047 -36.281 -7.363 1 96.31 163 SER A CA 1
ATOM 1290 C C . SER A 1 163 ? -7.77 -36.875 -7.957 1 96.31 163 SER A C 1
ATOM 1292 O O . SER A 1 163 ? -7.816 -37.562 -8.977 1 96.31 163 SER A O 1
ATOM 1294 N N . GLY A 1 164 ? -6.625 -36.406 -7.363 1 94.94 164 GLY A N 1
ATOM 1295 C CA . GLY A 1 164 ? -5.328 -36.812 -7.895 1 94.94 164 GLY A CA 1
ATOM 1296 C C . GLY A 1 164 ? -4.934 -36.031 -9.141 1 94.94 164 GLY A C 1
ATOM 1297 O O . GLY A 1 164 ? -3.85 -36.25 -9.688 1 94.94 164 GLY A O 1
ATOM 1298 N N . ARG A 1 165 ? -5.734 -35.156 -9.586 1 96.56 165 ARG A N 1
ATOM 1299 C CA . ARG A 1 165 ? -5.492 -34.406 -10.82 1 96.56 165 ARG A CA 1
ATOM 1300 C C . ARG A 1 165 ? -4.844 -33.062 -10.523 1 96.56 165 ARG A C 1
ATOM 1302 O O . ARG A 1 165 ? -4.117 -32.531 -11.359 1 96.56 165 ARG A O 1
ATOM 1309 N N . TYR A 1 166 ? -5.113 -32.5 -9.391 1 97.5 166 TYR A N 1
ATOM 1310 C CA . TYR A 1 166 ? -4.719 -31.141 -9.086 1 97.5 166 TYR A CA 1
ATOM 1311 C C . TYR A 1 166 ? -3.402 -31.125 -8.312 1 97.5 166 TYR A C 1
ATOM 1313 O O . TYR A 1 166 ? -3.205 -31.906 -7.383 1 97.5 166 TYR A O 1
ATOM 1321 N N . THR A 1 167 ? -2.547 -30.188 -8.664 1 95.69 167 THR A N 1
ATOM 1322 C CA . THR A 1 167 ? -1.201 -30.125 -8.102 1 95.69 167 THR A CA 1
ATOM 1323 C C . THR A 1 167 ? -0.958 -28.781 -7.414 1 95.69 167 THR A C 1
ATOM 1325 O O . THR A 1 167 ? -0.085 -28.672 -6.551 1 95.69 167 THR A O 1
ATOM 1328 N N . PHE A 1 168 ? -1.823 -27.812 -7.672 1 92.75 168 PHE A N 1
ATOM 1329 C CA . PHE A 1 168 ? -1.479 -26.469 -7.223 1 92.75 168 PHE A CA 1
ATOM 1330 C C . PHE A 1 168 ? -2.736 -25.625 -6.992 1 92.75 168 PHE A C 1
ATOM 1332 O O . PHE A 1 168 ? -3.676 -25.688 -7.785 1 92.75 168 PHE A O 1
ATOM 1339 N N . ILE A 1 169 ? -2.873 -24.969 -5.82 1 97.38 169 ILE A N 1
ATOM 1340 C CA . ILE A 1 169 ? -3.844 -23.906 -5.602 1 97.38 169 ILE A CA 1
ATOM 1341 C C . ILE A 1 169 ? -3.115 -22.594 -5.34 1 97.38 169 ILE A C 1
ATOM 1343 O O . ILE A 1 169 ? -2.336 -22.484 -4.391 1 97.38 169 ILE A O 1
ATOM 1347 N N . LYS A 1 170 ? -3.221 -21.641 -6.195 1 97.94 170 LYS A N 1
ATOM 1348 C CA . LYS A 1 170 ? -2.805 -20.281 -5.855 1 97.94 170 LYS A CA 1
ATOM 1349 C C . LYS A 1 170 ? -3.807 -19.609 -4.914 1 97.94 170 LYS A C 1
ATOM 1351 O O . LYS A 1 170 ? -4.883 -19.188 -5.34 1 97.94 170 LYS A O 1
ATOM 1356 N N . ASP A 1 171 ? -3.385 -19.547 -3.719 1 98 171 ASP A N 1
ATOM 1357 C CA . ASP A 1 171 ? -4.254 -19.109 -2.629 1 98 171 ASP A CA 1
ATOM 1358 C C . ASP A 1 171 ? -4.129 -17.609 -2.387 1 98 171 ASP A C 1
ATOM 1360 O O . ASP A 1 171 ? -3.023 -17.094 -2.227 1 98 171 ASP A O 1
ATOM 1364 N N . THR A 1 172 ? -5.293 -16.938 -2.373 1 97.69 172 THR A N 1
ATOM 1365 C CA . THR A 1 172 ? -5.273 -15.492 -2.188 1 97.69 172 THR A CA 1
ATOM 1366 C C . THR A 1 172 ? -6.121 -15.094 -0.982 1 97.69 172 THR A C 1
ATOM 1368 O O . THR A 1 172 ? -6.629 -13.969 -0.92 1 97.69 172 THR A O 1
ATOM 1371 N N . CYS A 1 173 ? -6.312 -16.031 -0.038 1 96.69 173 CYS A N 1
ATOM 1372 C CA . CYS A 1 173 ? -7.188 -15.758 1.094 1 96.69 173 CYS A CA 1
ATOM 1373 C C . CYS A 1 173 ? -6.559 -14.734 2.035 1 96.69 173 CYS A C 1
ATOM 1375 O O . CYS A 1 173 ? -7.262 -14.078 2.805 1 96.69 173 CYS A O 1
ATOM 1377 N N . CYS A 1 174 ? -5.25 -14.703 2.113 1 96 174 CYS A N 1
ATOM 1378 C CA . CYS A 1 174 ? -4.484 -13.789 2.955 1 96 174 CYS A CA 1
ATOM 1379 C C . CYS A 1 174 ? -4.777 -14.031 4.43 1 96 174 CYS A C 1
ATOM 1381 O O . CYS A 1 174 ? -4.824 -13.086 5.223 1 96 174 CYS A O 1
ATOM 1383 N N . SER A 1 175 ? -5.09 -15.203 4.789 1 96 175 SER A N 1
ATOM 1384 C CA . SER A 1 175 ? -5.438 -15.609 6.148 1 96 175 SER A CA 1
ATOM 1385 C C . SER A 1 175 ? -4.648 -16.844 6.578 1 96 175 SER A C 1
ATOM 1387 O O . SER A 1 175 ? -4.859 -17.938 6.047 1 96 175 SER A O 1
ATOM 1389 N N . LEU A 1 176 ? -3.816 -16.641 7.59 1 96.25 176 LEU A N 1
ATOM 1390 C CA . LEU A 1 176 ? -2.979 -17.75 8.047 1 96.25 176 LEU A CA 1
ATOM 1391 C C . LEU A 1 176 ? -3.832 -18.891 8.609 1 96.25 176 LEU A C 1
ATOM 1393 O O . LEU A 1 176 ? -3.594 -20.047 8.305 1 96.25 176 LEU A O 1
ATOM 1397 N N . PRO A 1 177 ? -4.895 -18.547 9.359 1 96.5 177 PRO A N 1
ATOM 1398 C CA . PRO A 1 177 ? -5.758 -19.625 9.828 1 96.5 177 PRO A CA 1
ATOM 1399 C C . PRO A 1 177 ? -6.383 -20.422 8.68 1 96.5 177 PRO A C 1
ATOM 1401 O O . PRO A 1 177 ? -6.441 -21.656 8.734 1 96.5 177 PRO A O 1
ATOM 1404 N N . MET A 1 178 ? -6.785 -19.766 7.664 1 97.31 178 MET A N 1
ATOM 1405 C CA . MET A 1 178 ? -7.383 -20.453 6.523 1 97.31 178 MET A CA 1
ATOM 1406 C C . MET A 1 178 ? -6.34 -21.297 5.785 1 97.31 178 MET A C 1
ATOM 1408 O O . MET A 1 178 ? -6.617 -22.422 5.375 1 97.31 178 MET A O 1
ATOM 1412 N N . ILE A 1 179 ? -5.164 -20.75 5.668 1 97.81 179 ILE A N 1
ATOM 1413 C CA . ILE A 1 179 ? -4.086 -21.469 5.008 1 97.81 179 ILE A CA 1
ATOM 1414 C C . ILE A 1 179 ? -3.773 -22.75 5.781 1 97.81 179 ILE A C 1
ATOM 1416 O O . ILE A 1 179 ? -3.658 -23.828 5.191 1 97.81 179 ILE A O 1
ATOM 1420 N N . LYS A 1 180 ? -3.654 -22.625 7.066 1 98 180 LYS A N 1
ATOM 1421 C CA . LYS A 1 180 ? -3.373 -23.797 7.898 1 98 180 LYS A CA 1
ATOM 1422 C C . LYS A 1 180 ? -4.473 -24.844 7.762 1 98 180 LYS A C 1
ATOM 1424 O O . LYS A 1 180 ? -4.188 -26.047 7.668 1 98 180 LYS A O 1
ATOM 1429 N N . HIS A 1 181 ? -5.676 -24.359 7.734 1 98.38 181 HIS A N 1
ATOM 1430 C CA . HIS A 1 181 ? -6.805 -25.266 7.559 1 98.38 181 HIS A CA 1
ATOM 1431 C C . HIS A 1 181 ? -6.734 -25.984 6.215 1 98.38 181 HIS A C 1
ATOM 1433 O O . HIS A 1 181 ? -6.926 -27.203 6.145 1 98.38 181 HIS A O 1
ATOM 1439 N N . ARG A 1 182 ? -6.422 -25.312 5.164 1 98.44 182 ARG A N 1
ATOM 1440 C CA . ARG A 1 182 ? -6.305 -25.891 3.83 1 98.44 182 ARG A CA 1
ATOM 1441 C C . ARG A 1 182 ? -5.16 -26.891 3.77 1 98.44 182 ARG A C 1
ATOM 1443 O O . ARG A 1 182 ? -5.25 -27.906 3.066 1 98.44 182 ARG A O 1
ATOM 1450 N N . LEU A 1 183 ? -4.105 -26.578 4.48 1 98.12 183 LEU A N 1
ATOM 1451 C CA . LEU A 1 183 ? -2.98 -27.5 4.551 1 98.12 183 LEU A CA 1
ATOM 1452 C C . LEU A 1 183 ? -3.408 -28.828 5.172 1 98.12 183 LEU A C 1
ATOM 1454 O O . LEU A 1 183 ? -2.961 -29.891 4.738 1 98.12 183 LEU A O 1
ATOM 1458 N N . GLU A 1 184 ? -4.258 -28.734 6.125 1 98.19 184 GLU A N 1
ATOM 1459 C CA . GLU A 1 184 ? -4.793 -29.938 6.734 1 98.19 184 GLU A CA 1
ATOM 1460 C C . GLU A 1 184 ? -5.652 -30.719 5.742 1 98.19 184 GLU A C 1
ATOM 1462 O O . GLU A 1 184 ? -5.551 -31.953 5.648 1 98.19 184 GLU A O 1
ATOM 1467 N N . LEU A 1 185 ? -6.477 -30.047 5.008 1 98.06 185 LEU A N 1
ATOM 1468 C CA . LEU A 1 185 ? -7.391 -30.672 4.055 1 98.06 185 LEU A CA 1
ATOM 1469 C C . LEU A 1 185 ? -6.621 -31.375 2.943 1 98.06 185 LEU A C 1
ATOM 1471 O O . LEU A 1 185 ? -7.113 -32.344 2.357 1 98.06 185 LEU A O 1
ATOM 1475 N N . THR A 1 186 ? -5.434 -30.906 2.619 1 97.25 186 THR A N 1
ATOM 1476 C CA . THR A 1 186 ? -4.711 -31.406 1.453 1 97.25 186 THR A CA 1
ATOM 1477 C C . THR A 1 186 ? -3.588 -32.344 1.873 1 97.25 186 THR A C 1
ATOM 1479 O O . THR A 1 186 ? -2.83 -32.812 1.03 1 97.25 186 THR A O 1
ATOM 1482 N N . GLN A 1 187 ? -3.453 -32.562 3.15 1 95.12 187 GLN A N 1
ATOM 1483 C CA . GLN A 1 187 ? -2.369 -33.406 3.674 1 95.12 187 GLN A CA 1
ATOM 1484 C C . GLN A 1 187 ? -2.344 -34.75 2.992 1 95.12 187 GLN A C 1
ATOM 1486 O O . GLN A 1 187 ? -3.389 -35.375 2.807 1 95.12 187 GLN A O 1
ATOM 1491 N N . GLY A 1 188 ? -1.155 -35.188 2.602 1 93.06 188 GLY A N 1
ATOM 1492 C CA . GLY A 1 188 ? -0.979 -36.5 2.014 1 93.06 188 GLY A CA 1
ATOM 1493 C C . GLY A 1 188 ? -1.3 -36.531 0.532 1 93.06 188 GLY A C 1
ATOM 1494 O O . GLY A 1 188 ? -1.096 -37.562 -0.124 1 93.06 188 GLY A O 1
ATOM 1495 N N . SER A 1 189 ? -1.849 -35.5 -0.016 1 95.38 189 SER A N 1
ATOM 1496 C CA . SER A 1 189 ? -2.145 -35.438 -1.443 1 95.38 189 SER A CA 1
ATOM 1497 C C . SER A 1 189 ? -1.013 -34.75 -2.211 1 95.38 189 SER A C 1
ATOM 1499 O O . SER A 1 189 ? -0.036 -34.281 -1.612 1 95.38 189 SER A O 1
ATOM 1501 N N . ARG A 1 190 ? -1.053 -34.75 -3.484 1 94.5 190 ARG A N 1
ATOM 1502 C CA . ARG A 1 190 ? -0.043 -34.062 -4.285 1 94.5 190 ARG A CA 1
ATOM 1503 C C . ARG A 1 190 ? -0.396 -32.594 -4.473 1 94.5 190 ARG A C 1
ATOM 1505 O O . ARG A 1 190 ? 0.31 -31.859 -5.172 1 94.5 190 ARG A O 1
ATOM 1512 N N . LEU A 1 191 ? -1.575 -32.188 -3.867 1 96.56 191 LEU A N 1
ATOM 1513 C CA . LEU A 1 191 ? -2.029 -30.797 -3.988 1 96.56 191 LEU A CA 1
ATOM 1514 C C . LEU A 1 191 ? -1.262 -29.891 -3.035 1 96.56 191 LEU A C 1
ATOM 1516 O O . LEU A 1 191 ? -1.331 -30.062 -1.815 1 96.56 191 LEU A O 1
ATOM 1520 N N . HIS A 1 192 ? -0.556 -28.906 -3.607 1 95.31 192 HIS A N 1
ATOM 1521 C CA . HIS A 1 192 ? 0.202 -27.922 -2.846 1 95.31 192 HIS A CA 1
ATOM 1522 C C . HIS A 1 192 ? -0.493 -26.562 -2.852 1 95.31 192 HIS A C 1
ATOM 1524 O O . HIS A 1 192 ? -1.2 -26.219 -3.805 1 95.31 192 HIS A O 1
ATOM 1530 N N . LEU A 1 193 ? -0.257 -25.875 -1.747 1 97.44 193 LEU A N 1
ATOM 1531 C CA . LEU A 1 193 ? -0.734 -24.5 -1.692 1 97.44 193 LEU A CA 1
ATOM 1532 C C . LEU A 1 193 ? 0.385 -23.516 -2.035 1 97.44 193 LEU A C 1
ATOM 1534 O O . LEU A 1 193 ? 1.501 -23.641 -1.526 1 97.44 193 LEU A O 1
ATOM 1538 N N . ALA A 1 194 ? 0.107 -22.672 -2.951 1 98.12 194 ALA A N 1
ATOM 1539 C CA . ALA A 1 194 ? 0.978 -21.531 -3.242 1 98.12 194 ALA A CA 1
ATOM 1540 C C . ALA A 1 194 ? 0.392 -20.234 -2.691 1 98.12 194 ALA A C 1
ATOM 1542 O O . ALA A 1 194 ? -0.594 -19.719 -3.223 1 98.12 194 ALA A O 1
ATOM 1543 N N . ASN A 1 195 ? 1.032 -19.797 -1.64 1 98.38 195 ASN A N 1
ATOM 1544 C CA . ASN A 1 195 ? 0.6 -18.531 -1.049 1 98.38 195 ASN A CA 1
ATOM 1545 C C . ASN A 1 195 ? 0.896 -17.344 -1.969 1 98.38 195 ASN A C 1
ATOM 1547 O O . ASN A 1 195 ? 2 -17.234 -2.502 1 98.38 195 ASN A O 1
ATOM 1551 N N . ALA A 1 196 ? -0.065 -16.469 -2.125 1 98.12 196 ALA A N 1
ATOM 1552 C CA . ALA A 1 196 ? 0.132 -15.344 -3.031 1 98.12 196 ALA A CA 1
ATOM 1553 C C . ALA A 1 196 ? 0.455 -14.062 -2.258 1 98.12 196 ALA A C 1
ATOM 1555 O O . ALA A 1 196 ? 0.715 -13.016 -2.854 1 98.12 196 ALA A O 1
ATOM 1556 N N . ASN A 1 197 ? 0.391 -14.109 -0.956 1 97.56 197 ASN A N 1
ATOM 1557 C CA . ASN A 1 197 ? 0.493 -12.945 -0.084 1 97.56 197 ASN A CA 1
ATOM 1558 C C . ASN A 1 197 ? 1.832 -12.906 0.648 1 97.56 197 ASN A C 1
ATOM 1560 O O . ASN A 1 197 ? 2.139 -13.805 1.435 1 97.56 197 ASN A O 1
ATOM 1564 N N . SER A 1 198 ? 2.582 -11.875 0.46 1 98.12 198 SER A N 1
ATOM 1565 C CA . SER A 1 198 ? 3.916 -11.773 1.04 1 98.12 198 SER A CA 1
ATOM 1566 C C . SER A 1 198 ? 3.85 -11.617 2.557 1 98.12 198 SER A C 1
ATOM 1568 O O . SER A 1 198 ? 4.73 -12.102 3.273 1 98.12 198 SER A O 1
ATOM 1570 N N . GLN A 1 199 ? 2.795 -10.992 3.027 1 97.31 199 GLN A N 1
ATOM 1571 C CA . GLN A 1 199 ? 2.682 -10.664 4.445 1 97.31 199 GLN A CA 1
ATOM 1572 C C . GLN A 1 199 ? 2.508 -11.922 5.285 1 97.31 199 GLN A C 1
ATOM 1574 O O . GLN A 1 199 ? 2.896 -11.953 6.457 1 97.31 199 GLN A O 1
ATOM 1579 N N . THR A 1 200 ? 1.967 -12.961 4.676 1 97.69 200 THR A N 1
ATOM 1580 C CA . THR A 1 200 ? 1.745 -14.195 5.422 1 97.69 200 THR A CA 1
ATOM 1581 C C . THR A 1 200 ? 2.691 -15.289 4.945 1 97.69 200 THR A C 1
ATOM 1583 O O . THR A 1 200 ? 2.551 -16.453 5.336 1 97.69 200 THR A O 1
ATOM 1586 N N . LEU A 1 201 ? 3.668 -14.93 4.152 1 98.56 201 LEU A N 1
ATOM 1587 C CA . LEU A 1 201 ? 4.438 -15.938 3.436 1 98.56 201 LEU A CA 1
ATOM 1588 C C . LEU A 1 201 ? 5.312 -16.734 4.395 1 98.56 201 LEU A C 1
ATOM 1590 O O . LEU A 1 201 ? 5.234 -17.969 4.438 1 98.56 201 LEU A O 1
ATOM 1594 N N . LEU A 1 202 ? 6.172 -16.031 5.168 1 98.75 202 LEU A N 1
ATOM 1595 C CA . LEU A 1 202 ? 7.086 -16.766 6.039 1 98.75 202 LEU A CA 1
ATOM 1596 C C . LEU A 1 202 ? 6.32 -17.703 6.973 1 98.75 202 LEU A C 1
ATOM 1598 O O . LEU A 1 202 ? 6.652 -18.875 7.086 1 98.75 202 LEU A O 1
ATOM 1602 N N . ALA A 1 203 ? 5.258 -17.172 7.59 1 98.25 203 ALA A N 1
ATOM 1603 C CA . ALA A 1 203 ? 4.457 -17.969 8.516 1 98.25 203 ALA A CA 1
ATOM 1604 C C . ALA A 1 203 ? 3.807 -19.141 7.793 1 98.25 203 ALA A C 1
ATOM 1606 O O . ALA A 1 203 ? 3.684 -20.234 8.359 1 98.25 203 ALA A O 1
ATOM 1607 N N . SER A 1 204 ? 3.344 -18.922 6.582 1 98.44 204 SER A N 1
ATOM 1608 C CA . SER A 1 204 ? 2.719 -20.016 5.832 1 98.44 204 SER A CA 1
ATOM 1609 C C . SER A 1 204 ? 3.736 -21.094 5.469 1 98.44 204 SER A C 1
ATOM 1611 O O . SER A 1 204 ? 3.418 -22.281 5.488 1 98.44 204 SER A O 1
ATOM 1613 N N . LEU A 1 205 ? 4.969 -20.672 5.078 1 98.62 205 LEU A N 1
ATOM 1614 C CA . LEU A 1 205 ? 6.031 -21.641 4.82 1 98.62 205 LEU A CA 1
ATOM 1615 C C . LEU A 1 205 ? 6.328 -22.469 6.066 1 98.62 205 LEU A C 1
ATOM 1617 O O . LEU A 1 205 ? 6.445 -23.688 5.992 1 98.62 205 LEU A O 1
ATOM 1621 N N . GLN A 1 206 ? 6.418 -21.766 7.156 1 98.5 206 GLN A N 1
ATOM 1622 C CA . GLN A 1 206 ? 6.688 -22.422 8.43 1 98.5 206 GLN A CA 1
ATOM 1623 C C . GLN A 1 206 ? 5.566 -23.391 8.789 1 98.5 206 GLN A C 1
ATOM 1625 O O . GLN A 1 206 ? 5.801 -24.406 9.461 1 98.5 206 GLN A O 1
ATOM 1630 N N . ALA A 1 207 ? 4.355 -23.125 8.305 1 98.12 207 ALA A N 1
ATOM 1631 C CA . ALA A 1 207 ? 3.193 -23.969 8.578 1 98.12 207 ALA A CA 1
ATOM 1632 C C . ALA A 1 207 ? 3.123 -25.141 7.605 1 98.12 207 ALA A C 1
ATOM 1634 O O . ALA A 1 207 ? 2.297 -26.047 7.77 1 98.12 207 ALA A O 1
ATOM 1635 N N . GLY A 1 208 ? 3.881 -25.094 6.562 1 97.38 208 GLY A N 1
ATOM 1636 C CA . GLY A 1 208 ? 3.92 -26.25 5.668 1 97.38 208 GLY A CA 1
ATOM 1637 C C . GLY A 1 208 ? 3.539 -25.906 4.242 1 97.38 208 GLY A C 1
ATOM 1638 O O . GLY A 1 208 ? 3.545 -26.766 3.367 1 97.38 208 GLY A O 1
ATOM 1639 N N . CYS A 1 209 ? 3.193 -24.656 4.02 1 97.38 209 CYS A N 1
ATOM 1640 C CA . CYS A 1 209 ? 2.947 -24.234 2.648 1 97.38 209 CYS A CA 1
ATOM 1641 C C . CYS A 1 209 ? 4.176 -24.453 1.777 1 97.38 209 CYS A C 1
ATOM 1643 O O . CYS A 1 209 ? 5.305 -24.234 2.223 1 97.38 209 CYS A O 1
ATOM 1645 N N . GLN A 1 210 ? 3.977 -24.797 0.51 1 96.44 210 GLN A N 1
ATOM 1646 C CA . GLN A 1 210 ? 5.105 -25.328 -0.248 1 96.44 210 GLN A CA 1
ATOM 1647 C C . GLN A 1 210 ? 5.496 -24.375 -1.383 1 96.44 210 GLN A C 1
ATOM 1649 O O . GLN A 1 210 ? 6.469 -24.625 -2.098 1 96.44 210 GLN A O 1
ATOM 1654 N N . ALA A 1 211 ? 4.754 -23.281 -1.535 1 98.06 211 ALA A N 1
ATOM 1655 C CA . ALA A 1 211 ? 5.059 -22.438 -2.686 1 98.06 211 ALA A CA 1
ATOM 1656 C C . ALA A 1 211 ? 4.582 -21 -2.457 1 98.06 211 ALA A C 1
ATOM 1658 O O . ALA A 1 211 ? 3.758 -20.75 -1.573 1 98.06 211 ALA A O 1
ATOM 1659 N N . TYR A 1 212 ? 5.207 -20.125 -3.148 1 98.69 212 TYR A N 1
ATOM 1660 C CA . TYR A 1 212 ? 4.789 -18.734 -3.273 1 98.69 212 TYR A CA 1
ATOM 1661 C C . TYR A 1 212 ? 4.48 -18.391 -4.723 1 98.69 212 TYR A C 1
ATOM 1663 O O . TYR A 1 212 ? 5.277 -18.672 -5.621 1 98.69 212 TYR A O 1
ATOM 1671 N N . SER A 1 213 ? 3.326 -17.844 -4.961 1 98.38 213 SER A N 1
ATOM 1672 C CA . SER A 1 213 ? 2.953 -17.344 -6.277 1 98.38 213 SER A CA 1
ATOM 1673 C C . SER A 1 213 ? 2.299 -15.961 -6.18 1 98.38 213 SER A C 1
ATOM 1675 O O . SER A 1 213 ? 1.09 -15.828 -6.379 1 98.38 213 SER A O 1
ATOM 1677 N N . GLY A 1 214 ? 3.113 -14.977 -5.973 1 97.56 214 GLY A N 1
ATOM 1678 C CA . GLY A 1 214 ? 2.619 -13.625 -5.785 1 97.56 214 GLY A CA 1
ATOM 1679 C C . GLY A 1 214 ? 3.201 -12.633 -6.777 1 97.56 214 GLY A C 1
ATOM 1680 O O . GLY A 1 214 ? 4.195 -12.93 -7.445 1 97.56 214 GLY A O 1
ATOM 1681 N N . VAL A 1 215 ? 2.678 -11.461 -6.812 1 98 215 VAL A N 1
ATOM 1682 C CA . VAL A 1 215 ? 2.979 -10.469 -7.844 1 98 215 VAL A CA 1
ATOM 1683 C C . VAL A 1 215 ? 4.328 -9.812 -7.551 1 98 215 VAL A C 1
ATOM 1685 O O . VAL A 1 215 ? 4.973 -9.273 -8.453 1 98 215 VAL A O 1
ATOM 1688 N N . MET A 1 216 ? 4.75 -9.914 -6.332 1 98.5 216 MET A N 1
ATOM 1689 C CA . MET A 1 216 ? 5.965 -9.188 -5.953 1 98.5 216 MET A CA 1
ATOM 1690 C C . MET A 1 216 ? 7.203 -9.867 -6.527 1 98.5 216 MET A C 1
ATOM 1692 O O . MET A 1 216 ? 8.289 -9.281 -6.547 1 98.5 216 MET A O 1
ATOM 1696 N N . ALA A 1 217 ? 7.059 -11.07 -7.023 1 98.62 217 ALA A N 1
ATOM 1697 C CA . ALA A 1 217 ? 8.141 -11.734 -7.738 1 98.62 217 ALA A CA 1
ATOM 1698 C C . ALA A 1 217 ? 8.414 -11.047 -9.078 1 98.62 217 ALA A C 1
ATOM 1700 O O . ALA A 1 217 ? 9.383 -11.375 -9.766 1 98.62 217 ALA A O 1
ATOM 1701 N N . ASN A 1 218 ? 7.633 -10.078 -9.43 1 98.75 218 ASN A N 1
ATOM 1702 C CA . ASN A 1 218 ? 7.859 -9.289 -10.641 1 98.75 218 ASN A CA 1
ATOM 1703 C C . ASN A 1 218 ? 8.781 -8.102 -10.367 1 98.75 218 ASN A C 1
ATOM 1705 O O . ASN A 1 218 ? 9.125 -7.352 -11.281 1 98.75 218 ASN A O 1
ATOM 1709 N N . PHE A 1 219 ? 9.25 -7.922 -9.133 1 98.62 219 PHE A N 1
ATOM 1710 C CA . PHE A 1 219 ? 10.195 -6.879 -8.758 1 98.62 219 PHE A CA 1
ATOM 1711 C C . PHE A 1 219 ? 11.516 -7.48 -8.289 1 98.62 219 PHE A C 1
ATOM 1713 O O . PHE A 1 219 ? 12.586 -7.055 -8.719 1 98.62 219 PHE A O 1
ATOM 1720 N N . HIS A 1 220 ? 11.5 -8.43 -7.426 1 98.5 220 HIS A N 1
ATOM 1721 C CA . HIS A 1 220 ? 12.703 -9 -6.832 1 98.5 220 HIS A CA 1
ATOM 1722 C C . HIS A 1 220 ? 12.516 -10.484 -6.523 1 98.5 220 HIS A C 1
ATOM 1724 O O . HIS A 1 220 ? 12.586 -10.891 -5.363 1 98.5 220 HIS A O 1
ATOM 1730 N N . PRO A 1 221 ? 12.375 -11.312 -7.59 1 98.75 221 PRO A N 1
ATOM 1731 C CA . PRO A 1 221 ? 12.117 -12.742 -7.391 1 98.75 221 PRO A CA 1
ATOM 1732 C C . PRO A 1 221 ? 13.242 -13.445 -6.621 1 98.75 221 PRO A C 1
ATOM 1734 O O . PRO A 1 221 ? 12.984 -14.414 -5.902 1 98.75 221 PRO A O 1
ATOM 1737 N N . GLU A 1 222 ? 14.461 -12.945 -6.707 1 98.75 222 GLU A N 1
ATOM 1738 C CA . GLU A 1 222 ? 15.609 -13.594 -6.07 1 98.75 222 GLU A CA 1
ATOM 1739 C C . GLU A 1 222 ? 15.477 -13.578 -4.551 1 98.75 222 GLU A C 1
ATOM 1741 O O . GLU A 1 222 ? 15.953 -14.492 -3.871 1 98.75 222 GLU A O 1
ATOM 1746 N N . LEU A 1 223 ? 14.844 -12.57 -3.996 1 98.88 223 LEU A N 1
ATOM 1747 C CA . LEU A 1 223 ? 14.664 -12.484 -2.549 1 98.88 223 LEU A CA 1
ATOM 1748 C C . LEU A 1 223 ? 13.664 -13.531 -2.061 1 98.88 223 LEU A C 1
ATOM 1750 O O . LEU A 1 223 ? 13.844 -14.109 -0.987 1 98.88 223 LEU A O 1
ATOM 1754 N N . TYR A 1 224 ? 12.633 -13.773 -2.822 1 98.88 224 TYR A N 1
ATOM 1755 C CA . TYR A 1 224 ? 11.664 -14.82 -2.488 1 98.88 224 TYR A CA 1
ATOM 1756 C C . TYR A 1 224 ? 12.289 -16.203 -2.627 1 98.88 224 TYR A C 1
ATOM 1758 O O . TYR A 1 224 ? 12.016 -17.094 -1.826 1 98.88 224 TYR A O 1
ATOM 1766 N N . VAL A 1 225 ? 13.109 -16.344 -3.684 1 98.88 225 VAL A N 1
ATOM 1767 C CA . VAL A 1 225 ? 13.844 -17.594 -3.846 1 98.88 225 VAL A CA 1
ATOM 1768 C C . VAL A 1 225 ? 14.719 -17.844 -2.619 1 98.88 225 VAL A C 1
ATOM 1770 O O . VAL A 1 225 ? 14.688 -18.938 -2.043 1 98.88 225 VAL A O 1
ATOM 1773 N N . TRP A 1 226 ? 15.469 -16.828 -2.197 1 98.94 226 TRP A N 1
ATOM 1774 C CA . TRP A 1 226 ? 16.328 -16.984 -1.029 1 98.94 226 TRP A CA 1
ATOM 1775 C C . TRP A 1 226 ? 15.508 -17.359 0.203 1 98.94 226 TRP A C 1
ATOM 1777 O O . TRP A 1 226 ? 15.891 -18.266 0.954 1 98.94 226 TRP A O 1
ATOM 1787 N N . LEU A 1 227 ? 14.414 -16.672 0.437 1 98.94 227 LEU A N 1
ATOM 1788 C CA . LEU A 1 227 ? 13.578 -16.922 1.606 1 98.94 227 LEU A CA 1
ATOM 1789 C C . LEU A 1 227 ? 13.102 -18.375 1.618 1 98.94 227 LEU A C 1
ATOM 1791 O O . LEU A 1 227 ? 13.219 -19.062 2.633 1 98.94 227 LEU A O 1
ATOM 1795 N N . TYR A 1 228 ? 12.602 -18.781 0.482 1 98.75 228 TYR A N 1
ATOM 1796 C CA . TYR A 1 228 ? 12.078 -20.141 0.358 1 98.75 228 TYR A CA 1
ATOM 1797 C C . TYR A 1 228 ? 13.164 -21.156 0.654 1 98.75 228 TYR A C 1
ATOM 1799 O O . TYR A 1 228 ? 12.93 -22.125 1.384 1 98.75 228 TYR A O 1
ATOM 1807 N N . GLU A 1 229 ? 14.312 -20.953 0.155 1 98.69 229 GLU A N 1
ATOM 1808 C CA . GLU A 1 229 ? 15.383 -21.938 0.22 1 98.69 229 GLU A CA 1
ATOM 1809 C C . GLU A 1 229 ? 16.062 -21.922 1.585 1 98.69 229 GLU A C 1
ATOM 1811 O O . GLU A 1 229 ? 16.719 -22.906 1.97 1 98.69 229 GLU A O 1
ATOM 1816 N N . ASN A 1 230 ? 15.914 -20.812 2.367 1 98.75 230 ASN A N 1
ATOM 1817 C CA . ASN A 1 230 ? 16.781 -20.672 3.525 1 98.75 230 ASN A CA 1
ATOM 1818 C C . ASN A 1 230 ? 15.992 -20.422 4.805 1 98.75 230 ASN A C 1
ATOM 1820 O O . ASN A 1 230 ? 16.562 -20.328 5.891 1 98.75 230 ASN A O 1
ATOM 1824 N N . PHE A 1 231 ? 14.648 -20.328 4.809 1 98.56 231 PHE A N 1
ATOM 1825 C CA . PHE A 1 231 ? 13.883 -19.891 5.977 1 98.56 231 PHE A CA 1
ATOM 1826 C C . PHE A 1 231 ? 14.062 -20.875 7.129 1 98.56 231 PHE A C 1
ATOM 1828 O O . PHE A 1 231 ? 13.969 -20.5 8.297 1 98.56 231 PHE A O 1
ATOM 1835 N N . GLN A 1 232 ? 14.375 -22.156 6.805 1 98.31 232 GLN A N 1
ATOM 1836 C CA . GLN A 1 232 ? 14.547 -23.156 7.848 1 98.31 232 GLN A CA 1
ATOM 1837 C C . GLN A 1 232 ? 15.961 -23.125 8.422 1 98.31 232 GLN A C 1
ATOM 1839 O O . GLN A 1 232 ? 16.141 -23.25 9.633 1 98.31 232 GLN A O 1
ATOM 1844 N N . THR A 1 233 ? 16.938 -22.922 7.629 1 98.56 233 THR A N 1
ATOM 1845 C CA . THR A 1 233 ? 18.328 -23.031 8.047 1 98.56 233 THR A CA 1
ATOM 1846 C C . THR A 1 233 ? 18.859 -21.703 8.555 1 98.56 233 THR A C 1
ATOM 1848 O O . THR A 1 233 ? 19.844 -21.656 9.305 1 98.56 233 THR A O 1
ATOM 1851 N N . GLN A 1 234 ? 18.266 -20.609 8.148 1 98.44 234 GLN A N 1
ATOM 1852 C CA . GLN A 1 234 ? 18.672 -19.266 8.57 1 98.44 234 GLN A CA 1
ATOM 1853 C C . GLN A 1 234 ? 17.469 -18.469 9.062 1 98.44 234 GLN A C 1
ATOM 1855 O O . GLN A 1 234 ? 17.156 -17.422 8.492 1 98.44 234 GLN A O 1
ATOM 1860 N N . PRO A 1 235 ? 16.906 -18.875 10.148 1 98.38 235 PRO A N 1
ATOM 1861 C CA . PRO A 1 235 ? 15.609 -18.328 10.578 1 98.38 235 PRO A CA 1
ATOM 1862 C C . PRO A 1 235 ? 15.703 -16.844 10.93 1 98.38 235 PRO A C 1
ATOM 1864 O O . PRO A 1 235 ? 14.75 -16.094 10.703 1 98.38 235 PRO A O 1
ATOM 1867 N N . GLU A 1 236 ? 16.797 -16.375 11.477 1 98.12 236 GLU A N 1
ATOM 1868 C CA . GLU A 1 236 ? 16.906 -14.977 11.859 1 98.12 236 GLU A CA 1
ATOM 1869 C C . GLU A 1 236 ? 16.953 -14.07 10.633 1 98.12 236 GLU A C 1
ATOM 1871 O O . GLU A 1 236 ? 16.234 -13.078 10.555 1 98.12 236 GLU A O 1
ATOM 1876 N N . LYS A 1 237 ? 17.797 -14.445 9.664 1 98.56 237 LYS A N 1
ATOM 1877 C CA . LYS A 1 237 ? 17.859 -13.688 8.414 1 98.56 237 LYS A CA 1
ATOM 1878 C C . LYS A 1 237 ? 16.547 -13.75 7.664 1 98.56 237 LYS A C 1
ATOM 1880 O O . LYS A 1 237 ? 16.109 -12.758 7.07 1 98.56 237 LYS A O 1
ATOM 1885 N N . ALA A 1 238 ? 15.922 -14.914 7.766 1 98.81 238 ALA A N 1
ATOM 1886 C CA . ALA A 1 238 ? 14.648 -15.109 7.078 1 98.81 238 ALA A CA 1
ATOM 1887 C C . ALA A 1 238 ? 13.578 -14.172 7.625 1 98.81 238 ALA A C 1
ATOM 1889 O O . ALA A 1 238 ? 12.805 -13.586 6.859 1 98.81 238 ALA A O 1
ATOM 1890 N N . LEU A 1 239 ? 13.586 -14.062 8.914 1 98.69 239 LEU A N 1
ATOM 1891 C CA . LEU A 1 239 ? 12.602 -13.18 9.539 1 98.69 239 LEU A CA 1
ATOM 1892 C C . LEU A 1 239 ? 12.828 -11.734 9.125 1 98.69 239 LEU A C 1
ATOM 1894 O O . LEU A 1 239 ? 11.875 -11.023 8.781 1 98.69 239 LEU A O 1
ATOM 1898 N N . ARG A 1 240 ? 14.047 -11.266 9.141 1 98.56 240 ARG A N 1
ATOM 1899 C CA . ARG A 1 240 ? 14.367 -9.891 8.758 1 98.56 240 ARG A CA 1
ATOM 1900 C C . ARG A 1 240 ? 14.039 -9.641 7.293 1 98.56 240 ARG A C 1
ATOM 1902 O O . ARG A 1 240 ? 13.492 -8.594 6.945 1 98.56 240 ARG A O 1
ATOM 1909 N N . LEU A 1 241 ? 14.352 -10.625 6.469 1 98.88 241 LEU A N 1
ATOM 1910 C CA . LEU A 1 241 ? 13.992 -10.508 5.059 1 98.88 241 LEU A CA 1
ATOM 1911 C C . LEU A 1 241 ? 12.484 -10.477 4.887 1 98.88 241 LEU A C 1
ATOM 1913 O O . LEU A 1 241 ? 11.961 -9.68 4.105 1 98.88 241 LEU A O 1
ATOM 1917 N N . ALA A 1 242 ? 11.805 -11.367 5.641 1 98.88 242 ALA A N 1
ATOM 1918 C CA . ALA A 1 242 ? 10.352 -11.43 5.559 1 98.88 242 ALA A CA 1
ATOM 1919 C C . ALA A 1 242 ? 9.719 -10.102 5.957 1 98.88 242 ALA A C 1
ATOM 1921 O O . ALA A 1 242 ? 8.695 -9.695 5.395 1 98.88 242 ALA A O 1
ATOM 1922 N N . ASP A 1 243 ? 10.289 -9.391 6.91 1 98.81 243 ASP A N 1
ATOM 1923 C CA . ASP A 1 243 ? 9.789 -8.078 7.316 1 98.81 243 ASP A CA 1
ATOM 1924 C C . ASP A 1 243 ? 9.883 -7.074 6.168 1 98.81 243 ASP A C 1
ATOM 1926 O O . ASP A 1 243 ? 8.945 -6.309 5.93 1 98.81 243 ASP A O 1
ATOM 1930 N N . TYR A 1 244 ? 11.023 -7.125 5.465 1 98.88 244 TYR A N 1
ATOM 1931 C CA . TYR A 1 244 ? 11.164 -6.266 4.293 1 98.88 244 TYR A CA 1
ATOM 1932 C C . TYR A 1 244 ? 10.156 -6.652 3.211 1 98.88 244 TYR A C 1
ATOM 1934 O O . TYR A 1 244 ? 9.469 -5.789 2.664 1 98.88 244 TYR A O 1
ATOM 1942 N N . LEU A 1 245 ? 10.047 -7.941 2.934 1 98.94 245 LEU A N 1
ATOM 1943 C CA . LEU A 1 245 ? 9.172 -8.406 1.859 1 98.94 245 LEU A CA 1
ATOM 1944 C C . LEU A 1 245 ? 7.719 -8.062 2.154 1 98.94 245 LEU A C 1
ATOM 1946 O O . LEU A 1 245 ? 6.977 -7.664 1.256 1 98.94 245 LEU A O 1
ATOM 1950 N N . SER A 1 246 ? 7.324 -8.242 3.404 1 98.62 246 SER A N 1
ATOM 1951 C CA . SER A 1 246 ? 5.98 -7.887 3.842 1 98.62 246 SER A CA 1
ATOM 1952 C C . SER A 1 246 ? 5.699 -6.406 3.623 1 98.62 246 SER A C 1
ATOM 1954 O O . SER A 1 246 ? 4.66 -6.039 3.068 1 98.62 246 SER A O 1
ATOM 1956 N N . THR A 1 247 ? 6.621 -5.547 4 1 98.69 247 THR A N 1
ATOM 1957 C CA . THR A 1 247 ? 6.465 -4.102 3.883 1 98.69 247 THR A CA 1
ATOM 1958 C C . THR A 1 247 ? 6.484 -3.676 2.418 1 98.69 247 THR A C 1
ATOM 1960 O O . THR A 1 247 ? 5.629 -2.908 1.976 1 98.69 247 THR A O 1
ATOM 1963 N N . ALA A 1 248 ? 7.43 -4.234 1.682 1 98.69 248 ALA A N 1
ATOM 1964 C CA . ALA A 1 248 ? 7.586 -3.916 0.265 1 98.69 248 ALA A CA 1
ATOM 1965 C C . ALA A 1 248 ? 6.34 -4.305 -0.526 1 98.69 248 ALA A C 1
ATOM 1967 O O . ALA A 1 248 ? 5.977 -3.635 -1.493 1 98.69 248 ALA A O 1
ATOM 1968 N N . ALA A 1 249 ? 5.66 -5.344 -0.081 1 98.25 249 ALA A N 1
ATOM 1969 C CA . ALA A 1 249 ? 4.531 -5.895 -0.828 1 98.25 249 ALA A CA 1
ATOM 1970 C C . ALA A 1 249 ? 3.348 -4.93 -0.825 1 98.25 249 ALA A C 1
ATOM 1972 O O . ALA A 1 249 ? 2.418 -5.078 -1.62 1 98.25 249 ALA A O 1
ATOM 1973 N N . LEU A 1 250 ? 3.404 -3.934 -0.017 1 96.69 250 LEU A N 1
ATOM 1974 C CA . LEU A 1 250 ? 2.355 -2.918 -0.012 1 96.69 250 LEU A CA 1
ATOM 1975 C C . LEU A 1 250 ? 2.369 -2.115 -1.309 1 96.69 250 LEU A C 1
ATOM 1977 O O . LEU A 1 250 ? 1.396 -1.431 -1.63 1 96.69 250 LEU A O 1
ATOM 1981 N N . ALA A 1 251 ? 3.41 -2.229 -2.09 1 96.5 251 ALA A N 1
ATOM 1982 C CA . ALA A 1 251 ? 3.551 -1.557 -3.379 1 96.5 251 ALA A CA 1
ATOM 1983 C C . ALA A 1 251 ? 2.52 -2.066 -4.379 1 96.5 251 ALA A C 1
ATOM 1985 O O . ALA A 1 251 ? 2.277 -1.434 -5.41 1 96.5 251 ALA A O 1
ATOM 1986 N N . GLU A 1 252 ? 1.926 -3.25 -4.09 1 93.25 252 GLU A N 1
ATOM 1987 C CA . GLU A 1 252 ? 0.886 -3.807 -4.949 1 93.25 252 GLU A CA 1
ATOM 1988 C C . GLU A 1 252 ? -0.267 -2.824 -5.129 1 93.25 252 GLU A C 1
ATOM 1990 O O . GLU A 1 252 ? -0.997 -2.891 -6.121 1 93.25 252 GLU A O 1
ATOM 1995 N N . ASN A 1 253 ? -0.289 -1.886 -4.266 1 90.94 253 ASN A N 1
ATOM 1996 C CA . ASN A 1 253 ? -1.392 -0.931 -4.273 1 90.94 253 ASN A CA 1
ATOM 1997 C C . ASN A 1 253 ? -1.088 0.267 -5.168 1 90.94 253 ASN A C 1
ATOM 1999 O O . ASN A 1 253 ? -1.924 1.158 -5.328 1 90.94 253 ASN A O 1
ATOM 2003 N N . LEU A 1 254 ? 0.219 0.393 -5.758 1 91.75 254 LEU A N 1
ATOM 2004 C CA . LEU A 1 254 ? 0.667 1.529 -6.555 1 91.75 254 LEU A CA 1
ATOM 2005 C C . LEU A 1 254 ? 0.365 1.31 -8.031 1 91.75 254 LEU A C 1
ATOM 2007 O O . LEU A 1 254 ? 1.283 1.195 -8.852 1 91.75 254 LEU A O 1
ATOM 2011 N N . ASP A 1 255 ? -0.761 1.025 -8.57 1 93.88 255 ASP A N 1
ATOM 2012 C CA . ASP A 1 255 ? -1.232 0.948 -9.945 1 93.88 255 ASP A CA 1
ATOM 2013 C C . ASP A 1 255 ? -0.748 -0.332 -10.625 1 93.88 255 ASP A C 1
ATOM 2015 O O . ASP A 1 255 ? -0.326 -0.308 -11.781 1 93.88 255 ASP A O 1
ATOM 2019 N N . TYR A 1 256 ? -0.613 -1.391 -9.898 1 96.19 256 TYR A N 1
ATOM 2020 C CA . TYR A 1 256 ? -0.272 -2.674 -10.5 1 96.19 256 TYR A CA 1
ATOM 2021 C C . TYR A 1 256 ? -1.248 -3.027 -11.617 1 96.19 256 TYR A C 1
ATOM 2023 O O . TYR A 1 256 ? -2.451 -2.777 -11.5 1 96.19 256 TYR A O 1
ATOM 2031 N N . PRO A 1 257 ? -0.714 -3.443 -12.805 1 97.56 257 PRO A N 1
ATOM 2032 C CA . PRO A 1 257 ? 0.638 -3.936 -13.086 1 97.56 257 PRO A CA 1
ATOM 2033 C C . PRO A 1 257 ? 1.522 -2.881 -13.75 1 97.56 257 PRO A C 1
ATOM 2035 O O . PRO A 1 257 ? 2.648 -3.182 -14.148 1 97.56 257 PRO A O 1
ATOM 2038 N N . VAL A 1 258 ? 1.079 -1.632 -13.891 1 98.06 258 VAL A N 1
ATOM 2039 C CA . VAL A 1 258 ? 1.844 -0.581 -14.555 1 98.06 258 VAL A CA 1
ATOM 2040 C C . VAL A 1 258 ? 3.168 -0.366 -13.82 1 98.06 258 VAL A C 1
ATOM 2042 O O . VAL A 1 258 ? 4.223 -0.255 -14.453 1 98.06 258 VAL A O 1
ATOM 2045 N N . CYS A 1 259 ? 3.125 -0.354 -12.523 1 97.94 259 CYS A N 1
ATOM 2046 C CA . CYS A 1 259 ? 4.332 -0.106 -11.742 1 97.94 259 CYS A CA 1
ATOM 2047 C C . CYS A 1 259 ? 5.359 -1.21 -11.953 1 97.94 259 CYS A C 1
ATOM 2049 O O . CYS A 1 259 ? 6.555 -0.938 -12.07 1 97.94 259 CYS A O 1
ATOM 2051 N N . ALA A 1 260 ? 4.926 -2.439 -12.047 1 98.5 260 ALA A N 1
ATOM 2052 C CA . ALA A 1 260 ? 5.84 -3.551 -12.297 1 98.5 260 ALA A CA 1
ATOM 2053 C C . ALA A 1 260 ? 6.426 -3.473 -13.703 1 98.5 260 ALA A C 1
ATOM 2055 O O . ALA A 1 260 ? 7.617 -3.711 -13.898 1 98.5 260 ALA A O 1
ATOM 2056 N N . LYS A 1 261 ? 5.57 -3.154 -14.656 1 98.56 261 LYS A N 1
ATOM 2057 C CA . LYS A 1 261 ? 6.062 -3.039 -16.031 1 98.56 261 LYS A CA 1
ATOM 2058 C C . LYS A 1 261 ? 7.027 -1.866 -16.172 1 98.56 261 LYS A C 1
ATOM 2060 O O . LYS A 1 261 ? 8.016 -1.955 -16.906 1 98.56 261 LYS A O 1
ATOM 2065 N N . SER A 1 262 ? 6.727 -0.792 -15.5 1 98.19 262 SER A N 1
ATOM 2066 C CA . SER A 1 262 ? 7.637 0.348 -15.5 1 98.19 262 SER A CA 1
ATOM 2067 C C . SER A 1 262 ? 8.984 -0.023 -14.891 1 98.19 262 SER A C 1
ATOM 2069 O O . SER A 1 262 ? 10.039 0.372 -15.398 1 98.19 262 SER A O 1
ATOM 2071 N N . PHE A 1 263 ? 8.977 -0.752 -13.812 1 98.62 263 PHE A N 1
ATOM 2072 C CA . PHE A 1 263 ? 10.211 -1.234 -13.203 1 98.62 263 PHE A CA 1
ATOM 2073 C C . PHE A 1 263 ? 11 -2.09 -14.188 1 98.62 263 PHE A C 1
ATOM 2075 O O . PHE A 1 263 ? 12.211 -1.905 -14.352 1 98.62 263 PHE A O 1
ATOM 2082 N N . GLN A 1 264 ? 10.289 -3.004 -14.898 1 98.75 264 GLN A N 1
ATOM 2083 C CA . GLN A 1 264 ? 10.945 -3.865 -15.875 1 98.75 264 GLN A CA 1
ATOM 2084 C C . GLN A 1 264 ? 11.539 -3.047 -17.016 1 98.75 264 GLN A C 1
ATOM 2086 O O . GLN A 1 264 ? 12.578 -3.406 -17.578 1 98.75 264 GLN A O 1
ATOM 2091 N N . GLN A 1 265 ? 10.836 -2.016 -17.406 1 98.44 265 GLN A N 1
ATOM 2092 C CA . GLN A 1 265 ? 11.383 -1.108 -18.406 1 98.44 265 GLN A CA 1
ATOM 2093 C C . GLN A 1 265 ? 12.656 -0.438 -17.906 1 98.44 265 GLN A C 1
ATOM 2095 O O . GLN A 1 265 ? 13.648 -0.35 -18.625 1 98.44 265 GLN A O 1
ATOM 2100 N N . GLU A 1 266 ? 12.641 -0.034 -16.703 1 97.69 266 GLU A N 1
ATOM 2101 C CA . GLU A 1 266 ? 13.773 0.667 -16.094 1 97.69 266 GLU A CA 1
ATOM 2102 C C . GLU A 1 266 ? 15.016 -0.22 -16.062 1 97.69 266 GLU A C 1
ATOM 2104 O O . GLU A 1 266 ? 16.125 0.257 -16.266 1 97.69 266 GLU A O 1
ATOM 2109 N N . ILE A 1 267 ? 14.805 -1.467 -15.828 1 98 267 ILE A N 1
ATOM 2110 C CA . ILE A 1 267 ? 15.969 -2.332 -15.695 1 98 267 ILE A CA 1
ATOM 2111 C C . ILE A 1 267 ? 16.328 -2.932 -17.047 1 98 267 ILE A C 1
ATOM 2113 O O . ILE A 1 267 ? 17.219 -3.781 -17.141 1 98 267 ILE A O 1
ATOM 2117 N N . GLY A 1 268 ? 15.555 -2.631 -18.062 1 98.38 268 GLY A N 1
ATOM 2118 C CA . GLY A 1 268 ? 15.992 -2.916 -19.422 1 98.38 268 GLY A CA 1
ATOM 2119 C C . GLY A 1 268 ? 15.289 -4.117 -20.031 1 98.38 268 GLY A C 1
ATOM 2120 O O . GLY A 1 268 ? 15.547 -4.473 -21.188 1 98.38 268 GLY A O 1
ATOM 2121 N N . ASN A 1 269 ? 14.352 -4.738 -19.344 1 98.69 269 ASN A N 1
ATOM 2122 C CA . ASN A 1 269 ? 13.68 -5.922 -19.859 1 98.69 269 ASN A CA 1
ATOM 2123 C C . ASN A 1 269 ? 12.547 -5.543 -20.812 1 98.69 269 ASN A C 1
ATOM 2125 O O . ASN A 1 269 ? 12.344 -6.211 -21.828 1 98.69 269 ASN A O 1
ATOM 2129 N N . PHE A 1 270 ? 11.852 -4.48 -20.453 1 98.75 270 PHE A N 1
ATOM 2130 C CA . PHE A 1 270 ? 10.703 -4.07 -21.266 1 98.75 270 PHE A CA 1
ATOM 2131 C C . PHE A 1 270 ? 11.047 -2.85 -22.109 1 98.75 270 PHE A C 1
ATOM 2133 O O . PHE A 1 270 ? 11.805 -1.977 -21.672 1 98.75 270 PHE A O 1
ATOM 2140 N N . SER A 1 271 ? 10.453 -2.711 -23.25 1 98.31 271 SER A N 1
ATOM 2141 C CA . SER A 1 271 ? 10.617 -1.523 -24.094 1 98.31 271 SER A CA 1
ATOM 2142 C C . SER A 1 271 ? 9.656 -0.419 -23.672 1 98.31 271 SER A C 1
ATOM 2144 O O . SER A 1 271 ? 9.93 0.765 -23.875 1 98.31 271 SER A O 1
ATOM 2146 N N . THR A 1 272 ? 8.555 -0.823 -23.156 1 97.88 272 THR A N 1
ATOM 2147 C CA . THR A 1 272 ? 7.523 0.108 -22.703 1 97.88 272 THR A CA 1
ATOM 2148 C C . THR A 1 272 ? 6.879 -0.379 -21.406 1 97.88 272 THR A C 1
ATOM 2150 O O . THR A 1 272 ? 7.16 -1.486 -20.953 1 97.88 272 THR A O 1
ATOM 2153 N N . HIS A 1 273 ? 6.094 0.48 -20.812 1 98.12 273 HIS A N 1
ATOM 2154 C CA . HIS A 1 273 ? 5.266 0.063 -19.688 1 98.12 273 HIS A CA 1
ATOM 2155 C C . HIS A 1 273 ? 3.791 0.022 -20.078 1 98.12 273 HIS A C 1
ATOM 2157 O O . HIS A 1 273 ? 2.918 0.127 -19.203 1 98.12 273 HIS A O 1
ATOM 2163 N N . THR A 1 274 ? 3.469 -0.132 -21.328 1 97.94 274 THR A N 1
ATOM 2164 C CA . THR A 1 274 ? 2.115 -0.154 -21.859 1 97.94 274 THR A CA 1
ATOM 2165 C C . THR A 1 274 ? 1.318 -1.321 -21.297 1 97.94 274 THR A C 1
ATOM 2167 O O . THR A 1 274 ? 1.838 -2.432 -21.172 1 97.94 274 THR A O 1
ATOM 2170 N N . CYS A 1 275 ? 0.094 -1.093 -20.875 1 97.94 275 CYS A N 1
ATOM 2171 C CA . CYS A 1 275 ? -0.833 -2.104 -20.375 1 97.94 275 CYS A CA 1
ATOM 2172 C C . CYS A 1 275 ? -2.129 -2.094 -21.188 1 97.94 275 CYS A C 1
ATOM 2174 O O . CYS A 1 275 ? -2.516 -1.062 -21.734 1 97.94 275 CYS A O 1
ATOM 2176 N N . ARG A 1 276 ? -2.744 -3.178 -21.266 1 97.69 276 ARG A N 1
ATOM 2177 C CA . ARG A 1 276 ? -4.059 -3.262 -21.891 1 97.69 276 ARG A CA 1
ATOM 2178 C C . ARG A 1 276 ? -5.168 -3.09 -20.859 1 97.69 276 ARG A C 1
ATOM 2180 O O . ARG A 1 276 ? -6.254 -2.598 -21.172 1 97.69 276 ARG A O 1
ATOM 2187 N N . VAL A 1 277 ? -4.926 -3.453 -19.625 1 95.56 277 VAL A N 1
ATOM 2188 C CA . VAL A 1 277 ? -5.957 -3.494 -18.594 1 95.56 277 VAL A CA 1
ATOM 2189 C C . VAL A 1 277 ? -6.289 -2.076 -18.141 1 95.56 277 VAL A C 1
ATOM 2191 O O . VAL A 1 277 ? -7.398 -1.811 -17.672 1 95.56 277 VAL A O 1
ATOM 2194 N N . ARG A 1 278 ? -5.324 -1.128 -18.281 1 94 278 ARG A N 1
ATOM 2195 C CA . ARG A 1 278 ? -5.512 0.266 -17.891 1 94 278 ARG A CA 1
ATOM 2196 C C . ARG A 1 278 ? -4.523 1.175 -18.609 1 94 278 ARG A C 1
ATOM 2198 O O . ARG A 1 278 ? -3.533 0.703 -19.172 1 94 278 ARG A O 1
ATOM 2205 N N . SER A 1 279 ? -4.863 2.391 -18.562 1 92.12 279 SER A N 1
ATOM 2206 C CA . SER A 1 279 ? -3.945 3.359 -19.156 1 92.12 279 SER A CA 1
ATOM 2207 C C . SER A 1 279 ? -2.688 3.512 -18.297 1 92.12 279 SER A C 1
ATOM 2209 O O . SER A 1 279 ? -2.768 3.594 -17.078 1 92.12 279 SER A O 1
ATOM 2211 N N . SER A 1 280 ? -1.613 3.488 -18.938 1 91.81 280 SER A N 1
ATOM 2212 C CA . SER A 1 280 ? -0.344 3.711 -18.25 1 91.81 280 SER A CA 1
ATOM 2213 C C . SER A 1 280 ? 0.14 5.145 -18.438 1 91.81 280 SER A C 1
ATOM 2215 O O . SER A 1 280 ? 1.228 5.504 -17.984 1 91.81 280 SER A O 1
ATOM 2217 N N . HIS A 1 281 ? -0.698 5.852 -19.094 1 88.88 281 HIS A N 1
ATOM 2218 C CA . HIS A 1 281 ? -0.359 7.254 -19.328 1 88.88 281 HIS A CA 1
ATOM 2219 C C . HIS A 1 281 ? -0.337 8.039 -18.031 1 88.88 281 HIS A C 1
ATOM 2221 O O . HIS A 1 281 ? -1.21 7.867 -17.172 1 88.88 281 HIS A O 1
ATOM 2227 N N . GLY A 1 282 ? 0.666 8.836 -17.719 1 91.44 282 GLY A N 1
ATOM 2228 C CA . GLY A 1 282 ? 0.743 9.703 -16.547 1 91.44 282 GLY A CA 1
ATOM 2229 C C . GLY A 1 282 ? 1.443 9.055 -15.367 1 91.44 282 GLY A C 1
ATOM 2230 O O . GLY A 1 282 ? 1.677 9.695 -14.344 1 91.44 282 GLY A O 1
ATOM 2231 N N . TYR A 1 283 ? 1.669 7.648 -15.516 1 94.06 283 TYR A N 1
ATOM 2232 C CA . TYR A 1 283 ? 2.299 6.918 -14.422 1 94.06 283 TYR A CA 1
ATOM 2233 C C . TYR A 1 283 ? 3.578 7.609 -13.969 1 94.06 283 TYR A C 1
ATOM 2235 O O . TYR A 1 283 ? 3.814 7.77 -12.773 1 94.06 283 TYR A O 1
ATOM 2243 N N . ARG A 1 284 ? 4.285 8.148 -14.852 1 91.25 284 ARG A N 1
ATOM 2244 C CA . ARG A 1 284 ? 5.602 8.703 -14.555 1 91.25 284 ARG A CA 1
ATOM 2245 C C . ARG A 1 284 ? 5.477 10.07 -13.891 1 91.25 284 ARG A C 1
ATOM 2247 O O . ARG A 1 284 ? 6.449 10.594 -13.336 1 91.25 284 ARG A O 1
ATOM 2254 N N . GLU A 1 285 ? 4.312 10.625 -13.969 1 91.06 285 GLU A N 1
ATOM 2255 C CA . GLU A 1 285 ? 4.074 11.93 -13.359 1 91.06 285 GLU A CA 1
ATOM 2256 C C . GLU A 1 285 ? 3.672 11.789 -11.898 1 91.06 285 GLU A C 1
ATOM 2258 O O . GLU A 1 285 ? 3.625 12.781 -11.164 1 91.06 285 GLU A O 1
ATOM 2263 N N . THR A 1 286 ? 3.4 10.578 -11.477 1 93.5 286 THR A N 1
ATOM 2264 C CA . THR A 1 286 ? 3.057 10.32 -10.086 1 93.5 286 THR A CA 1
ATOM 2265 C C . THR A 1 286 ? 4.316 10.117 -9.25 1 93.5 286 THR A C 1
ATOM 2267 O O . THR A 1 286 ? 5.43 10.141 -9.773 1 93.5 286 THR A O 1
ATOM 2270 N N . PHE A 1 287 ? 4.113 9.914 -7.949 1 94 287 PHE A N 1
ATOM 2271 C CA . PHE A 1 287 ? 5.242 9.609 -7.078 1 94 287 PHE A CA 1
ATOM 2272 C C . PHE A 1 287 ? 5.562 8.117 -7.102 1 94 287 PHE A C 1
ATOM 2274 O O . PHE A 1 287 ? 6.504 7.668 -6.449 1 94 287 PHE A O 1
ATOM 2281 N N . PHE A 1 288 ? 4.832 7.34 -7.852 1 96.12 288 PHE A N 1
ATOM 2282 C CA . PHE A 1 288 ? 4.887 5.883 -7.805 1 96.12 288 PHE A CA 1
ATOM 2283 C C . PHE A 1 288 ? 6.258 5.379 -8.234 1 96.12 288 PHE A C 1
ATOM 2285 O O . PHE A 1 288 ? 6.84 4.512 -7.582 1 96.12 288 PHE A O 1
ATOM 2292 N N . PRO A 1 289 ? 6.828 5.961 -9.352 1 96 289 PRO A N 1
ATOM 2293 C CA . PRO A 1 289 ? 8.164 5.496 -9.727 1 96 289 PRO A CA 1
ATOM 2294 C C . PRO A 1 289 ? 9.188 5.684 -8.609 1 96 289 PRO A C 1
ATOM 2296 O O . PRO A 1 289 ? 10 4.785 -8.344 1 96 289 PRO A O 1
ATOM 2299 N N . GLN A 1 290 ? 9.062 6.781 -7.926 1 95.38 290 GLN A N 1
ATOM 2300 C CA . GLN A 1 290 ? 10 7.059 -6.84 1 95.38 290 GLN A CA 1
ATOM 2301 C C . GLN A 1 290 ? 9.789 6.098 -5.676 1 95.38 290 GLN A C 1
ATOM 2303 O O . GLN A 1 290 ? 10.75 5.68 -5.023 1 95.38 290 GLN A O 1
ATOM 2308 N N . ALA A 1 291 ? 8.586 5.816 -5.398 1 97 291 ALA A N 1
ATOM 2309 C CA . ALA A 1 291 ? 8.273 4.859 -4.34 1 97 291 ALA A CA 1
ATOM 2310 C C . ALA A 1 291 ? 8.883 3.492 -4.637 1 97 291 ALA A C 1
ATOM 2312 O O . ALA A 1 291 ? 9.469 2.863 -3.75 1 97 291 ALA A O 1
ATOM 2313 N N . ILE A 1 292 ? 8.766 3.061 -5.902 1 98.19 292 ILE A N 1
ATOM 2314 C CA . ILE A 1 292 ? 9.312 1.771 -6.305 1 98.19 292 ILE A CA 1
ATOM 2315 C C . ILE A 1 292 ? 10.836 1.805 -6.215 1 98.19 292 ILE A C 1
ATOM 2317 O O . ILE A 1 292 ? 11.461 0.851 -5.742 1 98.19 292 ILE A O 1
ATOM 2321 N N . ASP A 1 293 ? 11.406 2.932 -6.621 1 97.75 293 ASP A N 1
ATOM 2322 C CA . ASP A 1 293 ? 12.852 3.078 -6.539 1 97.75 293 ASP A CA 1
ATOM 2323 C C . ASP A 1 293 ? 13.336 2.951 -5.098 1 97.75 293 ASP A C 1
ATOM 2325 O O . ASP A 1 293 ? 14.32 2.254 -4.824 1 97.75 293 ASP A O 1
ATOM 2329 N N . SER A 1 294 ? 12.68 3.637 -4.215 1 98.44 294 SER A N 1
ATOM 2330 C CA . SER A 1 294 ? 13.039 3.582 -2.799 1 98.44 294 SER A CA 1
ATOM 2331 C C . SER A 1 294 ? 12.914 2.164 -2.254 1 98.44 294 SER A C 1
ATOM 2333 O O . SER A 1 294 ? 13.781 1.702 -1.507 1 98.44 294 SER A O 1
ATOM 2335 N N . MET A 1 295 ? 11.852 1.503 -2.605 1 98.62 295 MET A N 1
ATOM 2336 C CA . MET A 1 295 ? 11.609 0.127 -2.182 1 98.62 295 MET A CA 1
ATOM 2337 C C . MET A 1 295 ? 12.734 -0.792 -2.645 1 98.62 295 MET A C 1
ATOM 2339 O O . MET A 1 295 ? 13.25 -1.595 -1.865 1 98.62 295 MET A O 1
ATOM 2343 N N . MET A 1 296 ? 13.133 -0.607 -3.895 1 98.56 296 MET A N 1
ATOM 2344 C CA . MET A 1 296 ? 14.18 -1.458 -4.465 1 98.56 296 MET A CA 1
ATOM 2345 C C . MET A 1 296 ? 15.531 -1.158 -3.83 1 98.56 296 MET A C 1
ATOM 2347 O O . MET A 1 296 ? 16.312 -2.072 -3.564 1 98.56 296 MET A O 1
ATOM 2351 N N . ARG A 1 297 ? 15.836 0.123 -3.588 1 98.38 297 ARG A N 1
ATOM 2352 C CA . ARG A 1 297 ? 17.078 0.484 -2.912 1 98.38 297 ARG A CA 1
ATOM 2353 C C . ARG A 1 297 ? 17.109 -0.082 -1.497 1 98.38 297 ARG A C 1
ATOM 2355 O O . ARG A 1 297 ? 18.141 -0.587 -1.053 1 98.38 297 ARG A O 1
ATOM 2362 N N . LEU A 1 298 ? 16 0.002 -0.848 1 98.69 298 LEU A N 1
ATOM 2363 C CA . LEU A 1 298 ? 15.898 -0.586 0.483 1 98.69 298 LEU A CA 1
ATOM 2364 C C . LEU A 1 298 ? 16.172 -2.084 0.439 1 98.69 298 LEU A C 1
ATOM 2366 O O . LEU A 1 298 ? 16.875 -2.615 1.303 1 98.69 298 LEU A O 1
ATOM 2370 N N . GLY A 1 299 ? 15.594 -2.762 -0.564 1 98.56 299 GLY A N 1
ATOM 2371 C CA . GLY A 1 299 ? 15.836 -4.188 -0.727 1 98.56 299 GLY A CA 1
ATOM 2372 C C . GLY A 1 299 ? 17.312 -4.523 -0.902 1 98.56 299 GLY A C 1
ATOM 2373 O O . GLY A 1 299 ? 17.797 -5.48 -0.307 1 98.56 299 GLY A O 1
ATOM 2374 N N . ARG A 1 300 ? 17.984 -3.74 -1.676 1 98 300 ARG A N 1
ATOM 2375 C CA . ARG A 1 300 ? 19.406 -3.953 -1.88 1 98 300 ARG A CA 1
ATOM 2376 C C . ARG A 1 300 ? 20.188 -3.742 -0.584 1 98 300 ARG A C 1
ATOM 2378 O O . ARG A 1 300 ? 21.125 -4.484 -0.289 1 98 300 ARG A O 1
ATOM 2385 N N . ASP A 1 301 ? 19.797 -2.732 0.139 1 97.69 301 ASP A N 1
ATOM 2386 C CA . ASP A 1 301 ? 20.438 -2.465 1.421 1 97.69 301 ASP A CA 1
ATOM 2387 C C . ASP A 1 301 ? 20.25 -3.631 2.389 1 97.69 301 ASP A C 1
ATOM 2389 O O . ASP A 1 301 ? 21.172 -4.004 3.115 1 97.69 301 ASP A O 1
ATOM 2393 N N . ILE A 1 302 ? 19.031 -4.164 2.398 1 97.69 302 ILE A N 1
ATOM 2394 C CA . ILE A 1 302 ? 18.719 -5.301 3.256 1 97.69 302 ILE A CA 1
ATOM 2395 C C . ILE A 1 302 ? 19.562 -6.504 2.854 1 97.69 302 ILE A C 1
ATOM 2397 O O . ILE A 1 302 ? 20.109 -7.203 3.713 1 97.69 302 ILE A O 1
ATOM 2401 N N . GLN A 1 303 ? 19.703 -6.746 1.545 1 98.06 303 GLN A N 1
ATOM 2402 C CA . GLN A 1 303 ? 20.547 -7.844 1.059 1 98.06 303 GLN A CA 1
ATOM 2403 C C . GLN A 1 303 ? 21.984 -7.695 1.536 1 98.06 303 GLN A C 1
ATOM 2405 O O . GLN A 1 303 ? 22.594 -8.664 1.997 1 98.06 303 GLN A O 1
ATOM 2410 N N . LYS A 1 304 ? 22.5 -6.523 1.463 1 97.25 304 LYS A N 1
ATOM 2411 C CA . LYS A 1 304 ? 23.875 -6.254 1.897 1 97.25 304 LYS A CA 1
ATOM 2412 C C . LYS A 1 304 ? 24.031 -6.488 3.396 1 97.25 304 LYS A C 1
ATOM 2414 O O . LYS A 1 304 ? 24.969 -7.145 3.834 1 97.25 304 LYS A O 1
ATOM 2419 N N . THR A 1 305 ? 23.062 -5.949 4.125 1 96.62 305 THR A N 1
ATOM 2420 C CA . THR A 1 305 ? 23.125 -6.039 5.578 1 96.62 305 THR A CA 1
ATOM 2421 C C . THR A 1 305 ? 23.047 -7.496 6.035 1 96.62 305 THR A C 1
ATOM 2423 O O . THR A 1 305 ? 23.734 -7.898 6.965 1 96.62 305 THR A O 1
ATOM 2426 N N . LEU A 1 306 ? 22.172 -8.273 5.336 1 97.25 306 LEU A N 1
ATOM 2427 C CA . LEU A 1 306 ? 21.953 -9.664 5.715 1 97.25 306 LEU A CA 1
ATOM 2428 C C . LEU A 1 306 ? 22.984 -10.57 5.047 1 97.25 306 LEU A C 1
ATOM 2430 O O . LEU A 1 306 ? 23.078 -11.758 5.371 1 97.25 306 LEU A O 1
ATOM 2434 N N . GLU A 1 307 ? 23.766 -10.07 4.109 1 97.5 307 GLU A N 1
ATOM 2435 C CA . GLU A 1 307 ? 24.734 -10.836 3.34 1 97.5 307 GLU A CA 1
ATOM 2436 C C . GLU A 1 307 ? 24.062 -11.992 2.602 1 97.5 307 GLU A C 1
ATOM 2438 O O . GLU A 1 307 ? 24.5 -13.141 2.729 1 97.5 307 GLU A O 1
ATOM 2443 N N . ILE A 1 308 ? 23.078 -11.641 1.969 1 96.56 308 ILE A N 1
ATOM 2444 C CA . ILE A 1 308 ? 22.375 -12.648 1.187 1 96.56 308 ILE A CA 1
ATOM 2445 C C . ILE A 1 308 ? 22.297 -12.211 -0.273 1 96.56 308 ILE A C 1
ATOM 2447 O O . ILE A 1 308 ? 22.375 -11.016 -0.572 1 96.56 308 ILE A O 1
ATOM 2451 N N . MET B 1 1 ? 8.945 37.344 15.969 1 39.97 1 MET B N 1
ATOM 2452 C CA . MET B 1 1 ? 8.148 36.188 15.594 1 39.97 1 MET B CA 1
ATOM 2453 C C . MET B 1 1 ? 9.031 34.969 15.344 1 39.97 1 MET B C 1
ATOM 2455 O O . MET B 1 1 ? 10.07 35.062 14.688 1 39.97 1 MET B O 1
ATOM 2459 N N . ASN B 1 2 ? 9.008 33.938 16.172 1 51.69 2 ASN B N 1
ATOM 2460 C CA . ASN B 1 2 ? 9.922 32.781 16.125 1 51.69 2 ASN B CA 1
ATOM 2461 C C . ASN B 1 2 ? 9.938 32.156 14.734 1 51.69 2 ASN B C 1
ATOM 2463 O O . ASN B 1 2 ? 8.938 31.578 14.305 1 51.69 2 ASN B O 1
ATOM 2467 N N . GLU B 1 3 ? 10.875 32.656 13.812 1 59.19 3 GLU B N 1
ATOM 2468 C CA . GLU B 1 3 ? 11.078 32.25 12.422 1 59.19 3 GLU B CA 1
ATOM 2469 C C . GLU B 1 3 ? 11.047 30.734 12.289 1 59.19 3 GLU B C 1
ATOM 2471 O O . GLU B 1 3 ? 10.844 30.203 11.188 1 59.19 3 GLU B O 1
ATOM 2476 N N . GLN B 1 4 ? 10.93 30.125 13.406 1 78.56 4 GLN B N 1
ATOM 2477 C CA . GLN B 1 4 ? 11.047 28.672 13.383 1 78.56 4 GLN B CA 1
ATOM 2478 C C . GLN B 1 4 ? 9.727 28.016 13.758 1 78.56 4 GLN B C 1
ATOM 2480 O O . GLN B 1 4 ? 9.594 26.781 13.664 1 78.56 4 GLN B O 1
ATOM 2485 N N . LYS B 1 5 ? 8.844 29.062 13.852 1 89.75 5 LYS B N 1
ATOM 2486 C CA . LYS B 1 5 ? 7.547 28.5 14.227 1 89.75 5 LYS B CA 1
ATOM 2487 C C . LYS B 1 5 ? 6.875 27.812 13.047 1 89.75 5 LYS B C 1
ATOM 2489 O O . LYS B 1 5 ? 7.078 28.203 11.891 1 89.75 5 LYS B O 1
ATOM 2494 N N . TYR B 1 6 ? 6.285 26.75 13.07 1 95.81 6 TYR B N 1
ATOM 2495 C CA . TYR B 1 6 ? 5.477 25.984 12.133 1 95.81 6 TYR B CA 1
ATOM 2496 C C . TYR B 1 6 ? 6.355 25.172 11.195 1 95.81 6 TYR B C 1
ATOM 2498 O O . TYR B 1 6 ? 5.965 24.875 10.062 1 95.81 6 TYR B O 1
ATOM 2506 N N . ARG B 1 7 ? 7.664 24.984 11.547 1 97.38 7 ARG B N 1
ATOM 2507 C CA . ARG B 1 7 ? 8.578 24.109 10.828 1 97.38 7 ARG B CA 1
ATOM 2508 C C . ARG B 1 7 ? 8.711 22.766 11.539 1 97.38 7 ARG B C 1
ATOM 2510 O O . ARG B 1 7 ? 8.266 22.609 12.68 1 97.38 7 ARG B O 1
ATOM 2517 N N . GLY B 1 8 ? 9.273 21.797 10.812 1 98.38 8 GLY B N 1
ATOM 2518 C CA . GLY B 1 8 ? 9.57 20.516 11.422 1 98.38 8 GLY B CA 1
ATOM 2519 C C . GLY B 1 8 ? 8.477 19.484 11.219 1 98.38 8 GLY B C 1
ATOM 2520 O O . GLY B 1 8 ? 7.895 19.406 10.133 1 98.38 8 GLY B O 1
ATOM 2521 N N . ILE B 1 9 ? 8.289 18.609 12.219 1 98.81 9 ILE B N 1
ATOM 2522 C CA . ILE B 1 9 ? 7.422 17.438 12.109 1 98.81 9 ILE B CA 1
ATOM 2523 C C . ILE B 1 9 ? 6.121 17.688 12.867 1 98.81 9 ILE B C 1
ATOM 2525 O O . ILE B 1 9 ? 6.137 17.953 14.07 1 98.81 9 ILE B O 1
ATOM 2529 N N . TRP B 1 10 ? 5.043 17.578 12.148 1 98.69 10 TRP B N 1
ATOM 2530 C CA . TRP B 1 10 ? 3.707 17.844 12.664 1 98.69 10 TRP B CA 1
ATOM 2531 C C . TRP B 1 10 ? 2.791 16.641 12.461 1 98.69 10 TRP B C 1
ATOM 2533 O O . TRP B 1 10 ? 2.102 16.547 11.445 1 98.69 10 TRP B O 1
ATOM 2543 N N . PRO B 1 11 ? 2.746 15.734 13.469 1 98.62 11 PRO B N 1
ATOM 2544 C CA . PRO B 1 11 ? 1.781 14.633 13.359 1 98.62 11 PRO B CA 1
ATOM 2545 C C . PRO B 1 11 ? 0.344 15.125 13.203 1 98.62 11 PRO B C 1
ATOM 2547 O O . PRO B 1 11 ? -0.059 16.094 13.859 1 98.62 11 PRO B O 1
ATOM 2550 N N . VAL B 1 12 ? -0.337 14.508 12.273 1 98.06 12 VAL B N 1
ATOM 2551 C CA . VAL B 1 12 ? -1.782 14.695 12.203 1 98.06 12 VAL B CA 1
ATOM 2552 C C . VAL B 1 12 ? -2.471 13.758 13.195 1 98.06 12 VAL B C 1
ATOM 2554 O O . VAL B 1 12 ? -2.699 12.586 12.898 1 98.06 12 VAL B O 1
ATOM 2557 N N . MET B 1 13 ? -2.877 14.289 14.234 1 98.69 13 MET B N 1
ATOM 2558 C CA . MET B 1 13 ? -3.219 13.516 15.422 1 98.69 13 MET B CA 1
ATOM 2559 C C . MET B 1 13 ? -4.387 12.57 15.141 1 98.69 13 MET B C 1
ATOM 2561 O O . MET B 1 13 ? -5.254 12.883 14.328 1 98.69 13 MET B 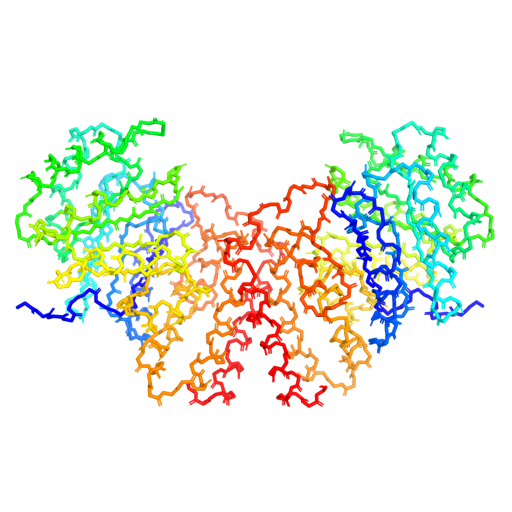O 1
ATOM 2565 N N . LEU B 1 14 ? -4.395 11.438 15.875 1 98.75 14 LEU B N 1
ATOM 2566 C CA . LEU B 1 14 ? -5.57 10.578 15.984 1 98.75 14 LEU B CA 1
ATOM 2567 C C . LEU B 1 14 ? -6.488 11.047 17.109 1 98.75 14 LEU B C 1
ATOM 2569 O O . LEU B 1 14 ? -6.062 11.797 17.984 1 98.75 14 LEU B O 1
ATOM 2573 N N . THR B 1 15 ? -7.676 10.672 17.047 1 98.62 15 THR B N 1
ATOM 2574 C CA . THR B 1 15 ? -8.586 10.789 18.172 1 98.62 15 THR B CA 1
ATOM 2575 C C . THR B 1 15 ? -9.039 9.406 18.656 1 98.62 15 THR B C 1
ATOM 2577 O O . THR B 1 15 ? -9.719 8.688 17.922 1 98.62 15 THR B O 1
ATOM 2580 N N . PRO B 1 16 ? -8.664 9.023 19.875 1 98.81 16 PRO B N 1
ATOM 2581 C CA . PRO B 1 16 ? -9.117 7.742 20.422 1 98.81 16 PRO B CA 1
ATOM 2582 C C . PRO B 1 16 ? -10.578 7.777 20.875 1 98.81 16 PRO B C 1
ATOM 2584 O O . PRO B 1 16 ? -11.031 8.781 21.438 1 98.81 16 PRO B O 1
ATOM 2587 N N . PHE B 1 17 ? -11.312 6.715 20.625 1 98.75 17 PHE B N 1
ATOM 2588 C CA . PHE B 1 17 ? -12.695 6.562 21.078 1 98.75 17 PHE B CA 1
ATOM 2589 C C . PHE B 1 17 ? -12.844 5.324 21.953 1 98.75 17 PHE B C 1
ATOM 2591 O O . PHE B 1 17 ? -12.133 4.336 21.766 1 98.75 17 PHE B O 1
ATOM 2598 N N . THR B 1 18 ? -13.758 5.441 22.906 1 98.31 18 THR B N 1
ATOM 2599 C CA . THR B 1 18 ? -14.156 4.273 23.672 1 98.31 18 THR B CA 1
ATOM 2600 C C . THR B 1 18 ? -14.977 3.311 22.828 1 98.31 18 THR B C 1
ATOM 2602 O O . THR B 1 18 ? -15.289 3.613 21.672 1 98.31 18 THR B O 1
ATOM 2605 N N . GLU B 1 19 ? -15.289 2.182 23.438 1 96.75 19 GLU B N 1
ATOM 2606 C CA . GLU B 1 19 ? -16.141 1.222 22.75 1 96.75 19 GLU B CA 1
ATOM 2607 C C . GLU B 1 19 ? -17.5 1.834 22.406 1 96.75 19 GLU B C 1
ATOM 2609 O O . GLU B 1 19 ? -18.141 1.466 21.422 1 96.75 19 GLU B O 1
ATOM 2614 N N . GLN B 1 20 ? -17.984 2.787 23.234 1 97.38 20 GLN B N 1
ATOM 2615 C CA . GLN B 1 20 ? -19.266 3.463 23.047 1 97.38 20 GLN B CA 1
ATOM 2616 C C . GLN B 1 20 ? -19.125 4.641 22.094 1 97.38 20 GLN B C 1
ATOM 2618 O O . GLN B 1 20 ? -20.062 5.43 21.938 1 97.38 20 GLN B O 1
ATOM 2623 N N . LYS B 1 21 ? -17.906 4.836 21.5 1 97.69 21 LYS B N 1
ATOM 2624 C CA . LYS B 1 21 ? -17.609 5.828 20.469 1 97.69 21 LYS B CA 1
ATOM 2625 C C . LYS B 1 21 ? -17.625 7.242 21.047 1 97.69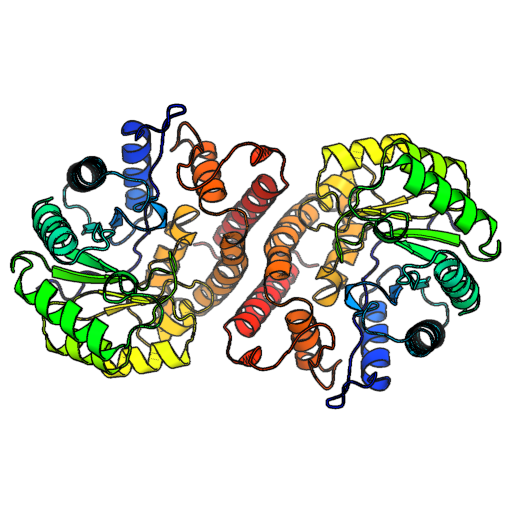 21 LYS B C 1
ATOM 2627 O O . LYS B 1 21 ? -18 8.195 20.359 1 97.69 21 LYS B O 1
ATOM 2632 N N . GLU B 1 22 ? -17.344 7.289 22.359 1 98.38 22 GLU B N 1
ATOM 2633 C CA . GLU B 1 22 ? -17.031 8.57 22.984 1 98.38 22 GLU B CA 1
ATOM 2634 C C . GLU B 1 22 ? -15.539 8.852 22.953 1 98.38 22 GLU B C 1
ATOM 2636 O O . GLU B 1 22 ? -14.727 7.922 22.906 1 98.38 22 GLU B O 1
ATOM 2641 N N . ILE B 1 23 ? -15.195 10.109 22.984 1 98.75 23 ILE B N 1
ATOM 2642 C CA . ILE B 1 23 ? -13.766 10.43 23.016 1 98.75 23 ILE B CA 1
ATOM 2643 C C . ILE B 1 23 ? -13.125 9.852 24.266 1 98.75 23 ILE B C 1
ATOM 2645 O O . ILE B 1 23 ? -13.625 10.047 25.375 1 98.75 23 ILE B O 1
ATOM 2649 N N . ASP B 1 24 ? -12.062 9.086 24.109 1 98.88 24 ASP B N 1
ATOM 2650 C CA . ASP B 1 24 ? -11.289 8.523 25.203 1 98.88 24 ASP B CA 1
ATOM 2651 C C . ASP B 1 24 ? -10.18 9.477 25.641 1 98.88 24 ASP B C 1
ATOM 2653 O O . ASP B 1 24 ? -9.047 9.391 25.156 1 98.88 24 ASP B O 1
ATOM 2657 N N . TRP B 1 25 ? -10.492 10.312 26.625 1 98.81 25 TRP B N 1
ATOM 2658 C CA . TRP B 1 25 ? -9.625 11.414 27.047 1 98.81 25 TRP B CA 1
ATOM 2659 C C . TRP B 1 25 ? -8.312 10.891 27.609 1 98.81 25 TRP B C 1
ATOM 2661 O O . TRP B 1 25 ? -7.25 11.469 27.391 1 98.81 25 TRP B O 1
ATOM 2671 N N . SER B 1 26 ? -8.352 9.836 28.344 1 98.81 26 SER B N 1
ATOM 2672 C CA . SER B 1 26 ? -7.148 9.258 28.922 1 98.81 26 SER B CA 1
ATOM 2673 C C . SER B 1 26 ? -6.191 8.766 27.844 1 98.81 26 SER B C 1
ATOM 2675 O O . SER B 1 26 ? -4.984 9.016 27.906 1 98.81 26 SER B O 1
ATOM 2677 N N . SER B 1 27 ? -6.711 8.047 26.875 1 98.88 27 SER B N 1
ATOM 2678 C CA . SER B 1 27 ? -5.898 7.605 25.75 1 98.88 27 SER B CA 1
ATOM 2679 C C . SER B 1 27 ? -5.324 8.789 24.984 1 98.88 27 SER B C 1
ATOM 2681 O O . SER B 1 27 ? -4.18 8.742 24.516 1 98.88 27 SER B O 1
ATOM 2683 N N . LEU B 1 28 ? -6.113 9.797 24.844 1 98.94 28 LEU B N 1
ATOM 2684 C CA . LEU B 1 28 ? -5.664 10.984 24.141 1 98.94 28 LEU B CA 1
ATOM 2685 C C . LEU B 1 28 ? -4.484 11.633 24.859 1 98.94 28 LEU B C 1
ATOM 2687 O O . LEU B 1 28 ? -3.529 12.078 24.219 1 98.94 28 LEU B O 1
ATOM 2691 N N . GLU B 1 29 ? -4.562 11.727 26.125 1 98.88 29 GLU B N 1
ATOM 2692 C CA . GLU B 1 29 ? -3.453 12.273 26.906 1 98.88 29 GLU B CA 1
ATOM 2693 C C . GLU B 1 29 ? -2.176 11.469 26.688 1 98.88 29 GLU B C 1
ATOM 2695 O O . GLU B 1 29 ? -1.101 12.047 26.484 1 98.88 29 GLU B O 1
ATOM 2700 N N . ARG B 1 30 ? -2.287 10.148 26.688 1 98.88 30 ARG B N 1
ATOM 2701 C CA . ARG B 1 30 ? -1.13 9.289 26.453 1 98.88 30 ARG B CA 1
ATOM 2702 C C . ARG B 1 30 ? -0.571 9.5 25.062 1 98.88 30 ARG B C 1
ATOM 2704 O O . ARG B 1 30 ? 0.647 9.516 24.859 1 98.88 30 ARG B O 1
ATOM 2711 N N . LEU B 1 31 ? -1.461 9.641 24.094 1 98.94 31 LEU B N 1
ATOM 2712 C CA . LEU B 1 31 ? -1.038 9.883 22.719 1 98.94 31 LEU B CA 1
ATOM 2713 C C . LEU B 1 31 ? -0.231 11.172 22.609 1 98.94 31 LEU B C 1
ATOM 2715 O O . LEU B 1 31 ? 0.814 11.203 21.969 1 98.94 31 LEU B O 1
ATOM 2719 N N . ILE B 1 32 ? -0.744 12.234 23.234 1 98.94 32 ILE B N 1
ATOM 2720 C CA . ILE B 1 32 ? -0.084 13.539 23.203 1 98.94 32 ILE B CA 1
ATOM 2721 C C . ILE B 1 32 ? 1.32 13.422 23.797 1 98.94 32 ILE B C 1
ATOM 2723 O O . ILE B 1 32 ? 2.291 13.883 23.188 1 98.94 32 ILE B O 1
ATOM 2727 N N . GLU B 1 33 ? 1.438 12.742 24.875 1 98.88 33 GLU B N 1
ATOM 2728 C CA . GLU B 1 33 ? 2.744 12.57 25.5 1 98.88 33 GLU B CA 1
ATOM 2729 C C . GLU B 1 33 ? 3.676 11.742 24.625 1 98.88 33 GLU B C 1
ATOM 2731 O O . GLU B 1 33 ? 4.883 11.984 24.594 1 98.88 33 GLU B O 1
ATOM 2736 N N . TRP B 1 34 ? 3.105 10.758 23.984 1 98.88 34 TRP B N 1
ATOM 2737 C CA . TRP B 1 34 ? 3.869 9.914 23.078 1 98.88 34 TRP B CA 1
ATOM 2738 C C . TRP B 1 34 ? 4.473 10.742 21.938 1 98.88 34 TRP B C 1
ATOM 2740 O O . TRP B 1 34 ? 5.66 10.609 21.641 1 98.88 34 TRP B O 1
ATOM 2750 N N . TYR B 1 35 ? 3.697 11.648 21.312 1 98.88 35 TYR B N 1
ATOM 2751 C CA . TYR B 1 35 ? 4.195 12.547 20.281 1 98.88 35 TYR B CA 1
ATOM 2752 C C . TYR B 1 35 ? 5.309 13.438 20.812 1 98.88 35 TYR B C 1
ATOM 2754 O O . TYR B 1 35 ? 6.359 13.57 20.188 1 98.88 35 TYR B O 1
ATOM 2762 N N . LEU B 1 36 ? 5.027 14.016 21.984 1 98.88 36 LEU B N 1
ATOM 2763 C CA . LEU B 1 36 ? 5.969 14.969 22.562 1 98.88 36 LEU B CA 1
ATOM 2764 C C . LEU B 1 36 ? 7.285 14.289 22.906 1 98.88 36 LEU B C 1
ATOM 2766 O O . LEU B 1 36 ? 8.359 14.852 22.688 1 98.88 36 LEU B O 1
ATOM 2770 N N . SER B 1 37 ? 7.207 13.047 23.422 1 98.75 37 SER B N 1
ATOM 2771 C CA . SER B 1 37 ? 8.398 12.289 23.797 1 98.75 37 SER B CA 1
ATOM 2772 C C . SER B 1 37 ? 9.234 11.953 22.562 1 98.75 37 SER B C 1
ATOM 2774 O O . SER B 1 37 ? 10.445 11.766 22.656 1 98.75 37 SER B O 1
ATOM 2776 N N . ALA B 1 38 ? 8.617 11.922 21.406 1 98.69 38 ALA B N 1
ATOM 2777 C CA . ALA B 1 38 ? 9.297 11.609 20.156 1 98.69 38 ALA B CA 1
ATOM 2778 C C . ALA B 1 38 ? 10.031 12.836 19.594 1 98.69 38 ALA B C 1
ATOM 2780 O O . ALA B 1 38 ? 10.789 12.727 18.641 1 98.69 38 ALA B O 1
ATOM 2781 N N . GLY B 1 39 ? 9.719 14.008 20.141 1 98.81 39 GLY B N 1
ATOM 2782 C CA . GLY B 1 39 ? 10.445 15.211 19.781 1 98.81 39 GLY B CA 1
ATOM 2783 C C . GLY B 1 39 ? 9.797 15.969 18.625 1 98.81 39 GLY B C 1
ATOM 2784 O O . GLY B 1 39 ? 10.469 16.703 17.906 1 98.81 39 GLY B O 1
ATOM 2785 N N . VAL B 1 40 ? 8.516 15.812 18.453 1 98.75 40 VAL B N 1
ATOM 2786 C CA . VAL B 1 40 ? 7.844 16.484 17.344 1 98.75 40 VAL B CA 1
ATOM 2787 C C . VAL B 1 40 ? 7.836 17.984 17.578 1 98.75 40 VAL B C 1
ATOM 2789 O O . VAL B 1 40 ? 8.047 18.453 18.703 1 98.75 40 VAL B O 1
ATOM 2792 N N . HIS B 1 41 ? 7.613 18.766 16.516 1 98.69 41 HIS B N 1
ATOM 2793 C CA . HIS B 1 41 ? 7.809 20.203 16.562 1 98.69 41 HIS B CA 1
ATOM 2794 C C . HIS B 1 41 ? 6.477 20.938 16.703 1 98.69 41 HIS B C 1
ATOM 2796 O O . HIS B 1 41 ? 6.453 22.156 16.922 1 98.69 41 HIS B O 1
ATOM 2802 N N . GLY B 1 42 ? 5.43 20.297 16.594 1 98.5 42 GLY B N 1
ATOM 2803 C CA . GLY B 1 42 ? 4.062 20.766 16.75 1 98.5 42 GLY B CA 1
ATOM 2804 C C . GLY B 1 42 ? 3.033 19.656 16.625 1 98.5 42 GLY B C 1
ATOM 2805 O O . GLY B 1 42 ? 3.379 18.516 16.328 1 98.5 42 GLY B O 1
ATOM 2806 N N . LEU B 1 43 ? 1.801 19.984 16.938 1 98.81 43 LEU B N 1
ATOM 2807 C CA . LEU B 1 43 ? 0.715 19.016 16.828 1 98.81 43 LEU B CA 1
ATOM 2808 C C . LEU B 1 43 ? -0.436 19.578 16 1 98.81 43 LEU B C 1
ATOM 2810 O O . LEU B 1 43 ? -0.785 20.75 16.141 1 98.81 43 LEU B O 1
ATOM 2814 N N . PHE B 1 44 ? -0.936 18.797 15.117 1 98.75 44 PHE B N 1
ATOM 2815 C CA . PHE B 1 44 ? -2.098 19.156 14.305 1 98.75 44 PHE B CA 1
ATOM 2816 C C . PHE B 1 44 ? -3.332 18.391 14.773 1 98.75 44 PHE B C 1
ATOM 2818 O O . PHE B 1 44 ? -3.537 17.234 14.398 1 98.75 44 PHE B O 1
ATOM 2825 N N . ALA B 1 45 ? -4.164 19.062 15.539 1 98.44 45 ALA B N 1
ATOM 2826 C CA . ALA B 1 45 ? -5.371 18.469 16.109 1 98.44 45 ALA B CA 1
ATOM 2827 C C . ALA B 1 45 ? -6.582 18.703 15.219 1 98.44 45 ALA B C 1
ATOM 2829 O O . ALA B 1 45 ? -6.551 19.562 14.336 1 98.44 45 ALA B O 1
ATOM 2830 N N . ASP B 1 46 ? -7.633 17.875 15.414 1 98 46 ASP B N 1
ATOM 2831 C CA . ASP B 1 46 ? -8.914 18.016 14.742 1 98 46 ASP B CA 1
ATOM 2832 C C . ASP B 1 46 ? -8.734 18.109 13.227 1 98 46 ASP B C 1
ATOM 2834 O O . ASP B 1 46 ? -9.188 19.062 12.594 1 98 46 ASP B O 1
ATOM 2838 N N . CYS B 1 47 ? -8.055 17.203 12.703 1 97.06 47 CYS B N 1
ATOM 2839 C CA . CYS B 1 47 ? -7.801 17.016 11.281 1 97.06 47 CYS B CA 1
ATOM 2840 C C . CYS B 1 47 ? -8.461 15.734 10.773 1 97.06 47 CYS B C 1
ATOM 2842 O O . CYS B 1 47 ? -9.266 15.125 11.469 1 97.06 47 CYS B O 1
ATOM 2844 N N . GLN B 1 48 ? -8.133 15.344 9.594 1 95.19 48 GLN B N 1
ATOM 2845 C CA . GLN B 1 48 ? -8.82 14.188 9.031 1 95.19 48 GLN B CA 1
ATOM 2846 C C . GLN B 1 48 ? -8.539 12.93 9.844 1 95.19 48 GLN B C 1
ATOM 2848 O O . GLN B 1 48 ? -9.445 12.148 10.125 1 95.19 48 GLN B O 1
ATOM 2853 N N . SER B 1 49 ? -7.258 12.703 10.25 1 96.62 49 SER B N 1
ATOM 2854 C CA . SER B 1 49 ? -6.891 11.547 11.062 1 96.62 49 SER B CA 1
ATOM 2855 C C . SER B 1 49 ? -7.621 11.562 12.398 1 96.62 49 SER B C 1
ATOM 2857 O O . SER B 1 49 ? -7.809 10.516 13.023 1 96.62 49 SER B O 1
ATOM 2859 N N . SER B 1 50 ? -8.031 12.758 12.859 1 96.81 50 SER B N 1
ATOM 2860 C CA . SER B 1 50 ? -8.805 12.914 14.086 1 96.81 50 SER B CA 1
ATOM 2861 C C . SER B 1 50 ? -10.281 12.602 13.852 1 96.81 50 SER B C 1
ATOM 2863 O O . SER B 1 50 ? -11.086 12.672 14.781 1 96.81 50 SER B O 1
ATOM 2865 N N . GLU B 1 51 ? -10.648 12.32 12.633 1 97.19 51 GLU B N 1
ATOM 2866 C CA . GLU B 1 51 ? -12.031 12.023 12.25 1 97.19 51 GLU B CA 1
ATOM 2867 C C . GLU B 1 51 ? -12.938 13.227 12.477 1 97.19 51 GLU B C 1
ATOM 2869 O O . GLU B 1 51 ? -14.047 13.086 12.992 1 97.19 51 GLU B O 1
ATOM 2874 N N . MET B 1 52 ? -12.445 14.383 12.078 1 97 52 MET B N 1
ATOM 2875 C CA . MET B 1 52 ? -13.055 15.68 12.359 1 97 52 MET B CA 1
ATOM 2876 C C . MET B 1 52 ? -14.453 15.766 11.758 1 97 52 MET B C 1
ATOM 2878 O O . MET B 1 52 ? -15.336 16.406 12.32 1 97 52 MET B O 1
ATOM 2882 N N . PHE B 1 53 ? -14.734 15.086 10.688 1 96.56 53 PHE B N 1
ATOM 2883 C CA . PHE B 1 53 ? -16.031 15.156 10.016 1 96.56 53 PHE B CA 1
ATOM 2884 C C . PHE B 1 53 ? -17.078 14.359 10.781 1 96.56 53 PHE B C 1
ATOM 2886 O O . PHE B 1 53 ? -18.266 14.453 10.484 1 96.56 53 PHE B O 1
ATOM 2893 N N . TYR B 1 54 ? -16.625 13.625 11.766 1 96.62 54 TYR B N 1
ATOM 2894 C CA . TYR B 1 54 ? -17.516 12.789 12.562 1 96.62 54 TYR B CA 1
ATOM 2895 C C . TYR B 1 54 ? -17.609 13.297 13.992 1 96.62 54 TYR B C 1
ATOM 2897 O O . TYR B 1 54 ? -18 12.555 14.898 1 96.62 54 TYR B O 1
ATOM 2905 N N . LEU B 1 55 ? -17.156 14.445 14.195 1 97.44 55 LEU B N 1
ATOM 2906 C CA . LEU B 1 55 ? -17.266 15.125 15.484 1 97.44 55 LEU B CA 1
ATOM 2907 C C . LEU B 1 55 ? -18.281 16.266 15.406 1 97.44 55 LEU B C 1
ATOM 2909 O O . LEU B 1 55 ? -18.375 16.953 14.391 1 97.44 55 LEU B O 1
ATOM 2913 N N . SER B 1 56 ? -19.078 16.438 16.516 1 96.81 56 SER B N 1
ATOM 2914 C CA . SER B 1 56 ? -19.875 17.656 16.625 1 96.81 56 SER B CA 1
ATOM 2915 C C . SER B 1 56 ? -19 18.891 16.844 1 96.81 56 SER B C 1
ATOM 2917 O O . SER B 1 56 ? -17.828 18.766 17.188 1 96.81 56 SER B O 1
ATOM 2919 N N . ASP B 1 57 ? -19.609 20.078 16.609 1 97.69 57 ASP B N 1
ATOM 2920 C CA . ASP B 1 57 ? -18.891 21.312 16.891 1 97.69 57 ASP B CA 1
ATOM 2921 C C . ASP B 1 57 ? -18.375 21.344 18.328 1 97.69 57 ASP B C 1
ATOM 2923 O O . ASP B 1 57 ? -17.234 21.734 18.578 1 97.69 57 ASP B O 1
ATOM 2927 N N . GLU B 1 58 ? -19.219 20.938 19.188 1 97.75 58 GLU B N 1
ATOM 2928 C CA . GLU B 1 58 ? -18.875 20.938 20.594 1 97.75 58 GLU B CA 1
ATOM 2929 C C . GLU B 1 58 ? -17.719 19.969 20.891 1 97.75 58 GLU B C 1
ATOM 2931 O O . GLU B 1 58 ? -16.781 20.312 21.609 1 97.75 58 GLU B O 1
ATOM 2936 N N . GLU B 1 59 ? -17.781 18.812 20.328 1 98.19 59 GLU B N 1
ATOM 2937 C CA . GLU B 1 59 ? -16.719 17.812 20.5 1 98.19 59 GLU B CA 1
ATOM 2938 C C . GLU B 1 59 ? -15.391 18.328 19.969 1 98.19 59 GLU B C 1
ATOM 2940 O O . GLU B 1 59 ? -14.344 18.125 20.594 1 98.19 59 GLU B O 1
ATOM 2945 N N . SER B 1 60 ? -15.477 18.922 18.812 1 98.44 60 SER B N 1
ATOM 2946 C CA . SER B 1 60 ? -14.266 19.469 18.188 1 98.44 60 SER B CA 1
ATOM 2947 C C . SER B 1 60 ? -13.594 20.484 19.094 1 98.44 60 SER B C 1
ATOM 2949 O O . SER B 1 60 ? -12.383 20.453 19.297 1 98.44 60 SER B O 1
ATOM 2951 N N . LEU B 1 61 ? -14.383 21.391 19.625 1 98.5 61 LEU B N 1
ATOM 2952 C CA . LEU B 1 61 ? -13.844 22.422 20.5 1 98.5 61 LEU B CA 1
ATOM 2953 C C . LEU B 1 61 ? -13.258 21.812 21.766 1 98.5 61 LEU B C 1
ATOM 2955 O O . LEU B 1 61 ? -12.156 22.188 22.188 1 98.5 61 LEU B O 1
ATOM 2959 N N . GLU B 1 62 ? -13.977 20.891 22.344 1 98.56 62 GLU B N 1
ATOM 2960 C CA . GLU B 1 62 ? -13.508 20.25 23.578 1 98.56 62 GLU B CA 1
ATOM 2961 C C . GLU B 1 62 ? -12.219 19.469 23.328 1 98.56 62 GLU B C 1
ATOM 2963 O O . GLU B 1 62 ? -11.305 19.484 24.156 1 98.56 62 GLU B O 1
ATOM 2968 N N . LEU B 1 63 ? -12.18 18.781 22.234 1 98.69 63 LEU B N 1
ATOM 2969 C CA . LEU B 1 63 ? -11.008 18.016 21.844 1 98.69 63 LEU B CA 1
ATOM 2970 C C . LEU B 1 63 ? -9.773 18.922 21.75 1 98.69 63 LEU B C 1
ATOM 2972 O O . LEU B 1 63 ? -8.734 18.609 22.328 1 98.69 63 LEU B O 1
ATOM 2976 N N . VAL B 1 64 ? -9.906 20 21.062 1 98.88 64 VAL B N 1
ATOM 2977 C CA . VAL B 1 64 ? -8.773 20.891 20.812 1 98.88 64 VAL B CA 1
ATOM 2978 C C . VAL B 1 64 ? -8.359 21.562 22.109 1 98.88 64 VAL B C 1
ATOM 2980 O O . VAL B 1 64 ? -7.164 21.688 22.406 1 98.88 64 VAL B O 1
ATOM 2983 N N . LYS B 1 65 ? -9.344 22.016 22.891 1 98.81 65 LYS B N 1
ATOM 2984 C CA . LYS B 1 65 ? -9.023 22.609 24.188 1 98.81 65 LYS B CA 1
ATOM 2985 C C . LYS B 1 65 ? -8.242 21.641 25.062 1 98.81 65 LYS B C 1
ATOM 2987 O O . LYS B 1 65 ? -7.301 22.031 25.75 1 98.81 65 LYS B O 1
ATOM 2992 N N . PHE B 1 66 ? -8.664 20.391 25.031 1 98.88 66 PHE B N 1
ATOM 2993 C CA . PHE B 1 66 ? -7.984 19.344 25.797 1 98.88 66 PHE B CA 1
ATOM 2994 C C . PHE B 1 66 ? -6.547 19.188 25.328 1 98.88 66 PHE B C 1
ATOM 2996 O O . PHE B 1 66 ? -5.625 19.078 26.141 1 98.88 66 PHE B O 1
ATOM 3003 N N . VAL B 1 67 ? -6.293 19.172 23.984 1 98.94 67 VAL B N 1
ATOM 3004 C CA . VAL B 1 67 ? -4.953 19.031 23.422 1 98.94 67 VAL B CA 1
ATOM 3005 C C . VAL B 1 67 ? -4.086 20.203 23.875 1 98.94 67 VAL B C 1
ATOM 3007 O O . VAL B 1 67 ? -2.967 20.016 24.359 1 98.94 67 VAL B O 1
ATOM 3010 N N . VAL B 1 68 ? -4.629 21.406 23.75 1 98.88 68 VAL B N 1
ATOM 3011 C CA . VAL B 1 68 ? -3.896 22.609 24.141 1 98.88 68 VAL B CA 1
ATOM 3012 C C . VAL B 1 68 ? -3.529 22.531 25.625 1 98.88 68 VAL B C 1
ATOM 3014 O O . VAL B 1 68 ? -2.389 22.797 26 1 98.88 68 VAL B O 1
ATOM 3017 N N . LYS B 1 69 ? -4.512 22.141 26.391 1 98.81 69 LYS B N 1
ATOM 3018 C CA . LYS B 1 69 ? -4.293 22.031 27.828 1 98.81 69 LYS B CA 1
ATOM 3019 C C . LYS B 1 69 ? -3.186 21.016 28.141 1 98.81 69 LYS B C 1
ATOM 3021 O O . LYS B 1 69 ? -2.301 21.297 28.953 1 98.81 69 LYS B O 1
ATOM 3026 N N . CYS B 1 70 ? -3.211 19.859 27.516 1 98.75 70 CYS B N 1
ATOM 3027 C CA . CYS B 1 70 ? -2.252 18.797 27.766 1 98.75 70 CYS B CA 1
ATOM 3028 C C . CYS B 1 70 ? -0.86 19.188 27.281 1 98.75 70 CYS B C 1
ATOM 3030 O O . CYS B 1 70 ? 0.142 18.812 27.891 1 98.75 70 CYS B O 1
ATOM 3032 N N . VAL B 1 71 ? -0.773 19.859 26.156 1 98.75 71 VAL B N 1
ATOM 3033 C CA . VAL B 1 71 ? 0.504 20.25 25.562 1 98.75 71 VAL B CA 1
ATOM 3034 C C . VAL B 1 71 ? 1.199 21.281 26.438 1 98.75 71 VAL B C 1
ATOM 3036 O O . VAL B 1 71 ? 2.426 21.281 26.562 1 98.75 71 VAL B O 1
ATOM 3039 N N . LYS B 1 72 ? 0.448 22.172 27.047 1 98.06 72 LYS B N 1
ATOM 3040 C CA . LYS B 1 72 ? 0.927 23.172 28 1 98.06 72 LYS B CA 1
ATOM 3041 C C . LYS B 1 72 ? 2.045 24.016 27.406 1 98.06 72 LYS B C 1
ATOM 3043 O O . LYS B 1 72 ? 3.074 24.234 28.047 1 98.06 72 LYS B O 1
ATOM 3048 N N . GLY B 1 73 ? 1.94 24.344 26.188 1 97.81 73 GLY B N 1
ATOM 3049 C CA . GLY B 1 73 ? 2.834 25.297 25.547 1 97.81 73 GLY B CA 1
ATOM 3050 C C . GLY B 1 73 ? 4.172 24.703 25.156 1 97.81 73 GLY B C 1
ATOM 3051 O O . GLY B 1 73 ? 5.066 25.406 24.688 1 97.81 73 GLY B O 1
ATOM 3052 N N . ARG B 1 74 ? 4.418 23.422 25.266 1 97.81 74 ARG B N 1
ATOM 3053 C CA . ARG B 1 74 ? 5.691 22.781 24.953 1 97.81 74 ARG B CA 1
ATOM 3054 C C . ARG B 1 74 ? 5.996 22.859 23.469 1 97.81 74 ARG B C 1
ATOM 3056 O O . ARG B 1 74 ? 7.156 22.984 23.078 1 97.81 74 ARG B O 1
ATOM 3063 N N . VAL B 1 75 ? 4.938 22.672 22.625 1 98.56 75 VAL B N 1
ATOM 3064 C CA . VAL B 1 75 ? 5.012 22.875 21.172 1 98.56 75 VAL B CA 1
ATOM 3065 C C . VAL B 1 75 ? 3.76 23.594 20.688 1 98.56 75 VAL B C 1
ATOM 3067 O O . VAL B 1 75 ? 2.725 23.578 21.359 1 98.56 75 VAL B O 1
ATOM 3070 N N . PRO B 1 76 ? 3.951 24.266 19.531 1 98.31 76 PRO B N 1
ATOM 3071 C CA . PRO B 1 76 ? 2.732 24.875 19 1 98.31 76 PRO B CA 1
ATOM 3072 C C . PRO B 1 76 ? 1.675 23.844 18.609 1 98.31 76 PRO B C 1
ATOM 3074 O O . PRO B 1 76 ? 2.012 22.719 18.25 1 98.31 76 PRO B O 1
ATOM 3077 N N . VAL B 1 77 ? 0.383 24.234 18.703 1 98.62 77 VAL B N 1
ATOM 3078 C CA . VAL B 1 77 ? -0.76 23.406 18.344 1 98.62 77 VAL B CA 1
ATOM 3079 C C . VAL B 1 77 ? -1.587 24.109 17.266 1 98.62 77 VAL B C 1
ATOM 3081 O O . VAL B 1 77 ? -1.878 25.312 17.391 1 98.62 77 VAL B O 1
ATOM 3084 N N . VAL B 1 78 ? -1.891 23.422 16.219 1 98.38 78 VAL B N 1
ATOM 3085 C CA . VAL B 1 78 ? -2.795 23.953 15.188 1 98.38 78 VAL B CA 1
ATOM 3086 C C . VAL B 1 78 ? -4.027 23.047 15.094 1 98.38 78 VAL B C 1
ATOM 3088 O O . VAL B 1 78 ? -3.996 21.891 15.508 1 98.38 78 VAL B O 1
ATOM 3091 N N . ALA B 1 79 ? -5.098 23.578 14.57 1 98.44 79 ALA B N 1
ATOM 3092 C CA . ALA B 1 79 ? -6.324 22.781 14.469 1 98.44 79 ALA B CA 1
ATOM 3093 C C . ALA B 1 79 ? -7.184 23.266 13.305 1 98.44 79 ALA B C 1
ATOM 3095 O O . ALA B 1 79 ? -7.152 24.438 12.938 1 98.44 79 ALA B O 1
ATOM 3096 N N . SER B 1 80 ? -7.785 22.344 12.781 1 96.06 80 SER B N 1
ATOM 3097 C CA . SER B 1 80 ? -8.844 22.672 11.836 1 96.06 80 SER B CA 1
ATOM 3098 C C . SER B 1 80 ? -10.203 22.719 12.516 1 96.06 80 SER B C 1
ATOM 3100 O O . SER B 1 80 ? -10.289 22.844 13.742 1 96.06 80 SER B O 1
ATOM 3102 N N . GLY B 1 81 ? -11.344 22.625 11.883 1 80.25 81 GLY B N 1
ATOM 3103 C CA . GLY B 1 81 ? -12.68 22.625 12.445 1 80.25 81 GLY B CA 1
ATOM 3104 C C . GLY B 1 81 ? -13.719 23.25 11.523 1 80.25 81 GLY B C 1
ATOM 3105 O O . GLY B 1 81 ? -14.859 23.484 11.93 1 80.25 81 GLY B O 1
ATOM 3106 N N . HIS B 1 82 ? -13.219 23.562 10.336 1 89.62 82 HIS B N 1
ATOM 3107 C CA . HIS B 1 82 ? -14.031 24.219 9.32 1 89.62 82 HIS B CA 1
ATOM 3108 C C . HIS B 1 82 ? -14.68 23.203 8.391 1 89.62 82 HIS B C 1
ATOM 3110 O O . HIS B 1 82 ? -14.508 23.281 7.172 1 89.62 82 HIS B O 1
ATOM 3116 N N . THR B 1 83 ? -15.586 22.25 8.969 1 94.56 83 THR B N 1
ATOM 3117 C CA . THR B 1 83 ? -16.094 21.109 8.219 1 94.56 83 THR B CA 1
ATOM 3118 C C . THR B 1 83 ? -17.469 21.406 7.641 1 94.56 83 THR B C 1
ATOM 3120 O O . THR B 1 83 ? -17.984 20.641 6.824 1 94.56 83 THR B O 1
ATOM 3123 N N . ALA B 1 84 ? -18.109 22.609 8.055 1 95.19 84 ALA B N 1
ATOM 3124 C CA . ALA B 1 84 ? -19.484 22.922 7.664 1 95.19 84 ALA B CA 1
ATOM 3125 C C . ALA B 1 84 ? -19.562 23.25 6.176 1 95.19 84 ALA B C 1
ATOM 3127 O O . ALA B 1 84 ? -18.578 23.688 5.574 1 95.19 84 ALA B O 1
ATOM 3128 N N . ASN B 1 85 ? -20.766 23.094 5.633 1 91.19 85 ASN B N 1
ATOM 3129 C CA . ASN B 1 85 ? -21.016 23.453 4.238 1 91.19 85 ASN B CA 1
ATOM 3130 C C . ASN B 1 85 ? -21.406 24.922 4.105 1 91.19 85 ASN B C 1
ATOM 3132 O O . ASN B 1 85 ? -21 25.594 3.154 1 91.19 85 ASN B O 1
ATOM 3136 N N . ALA B 1 86 ? -22.219 25.344 5.035 1 93.94 86 ALA B N 1
ATOM 3137 C CA . ALA B 1 86 ? -22.719 26.703 4.973 1 93.94 86 ALA B CA 1
ATOM 3138 C C . ALA B 1 86 ? -21.656 27.703 5.406 1 93.94 86 ALA B C 1
ATOM 3140 O O . ALA B 1 86 ? -21 27.516 6.441 1 93.94 86 ALA B O 1
ATOM 3141 N N . PHE B 1 87 ? -21.547 28.75 4.664 1 95.38 87 PHE B N 1
ATOM 3142 C CA . PHE B 1 87 ? -20.516 29.766 4.883 1 95.38 87 PHE B CA 1
ATOM 3143 C C . PHE B 1 87 ? -20.594 30.328 6.297 1 95.38 87 PHE B C 1
ATOM 3145 O O . PHE B 1 87 ? -19.578 30.422 6.988 1 95.38 87 PHE B O 1
ATOM 3152 N N . ASN B 1 88 ? -21.812 30.672 6.758 1 96.62 88 ASN B N 1
ATOM 3153 C CA . ASN B 1 88 ? -21.969 31.266 8.086 1 96.62 88 ASN B CA 1
ATOM 3154 C C . ASN B 1 88 ? -21.562 30.297 9.188 1 96.62 88 ASN B C 1
ATOM 3156 O O . ASN B 1 88 ? -20.984 30.703 10.195 1 96.62 88 ASN B O 1
ATOM 3160 N N . HIS B 1 89 ? -21.906 29.078 8.977 1 97.56 89 HIS B N 1
ATOM 3161 C CA . HIS B 1 89 ? -21.516 28.062 9.945 1 97.56 89 HIS B CA 1
ATOM 3162 C C . HIS B 1 89 ? -20 27.859 9.945 1 97.56 89 HIS B C 1
ATOM 3164 O O . HIS B 1 89 ? -19.391 27.656 11 1 97.56 89 HIS B O 1
ATOM 3170 N N . GLN B 1 90 ? -19.406 27.906 8.797 1 97.38 90 GLN B N 1
ATOM 3171 C CA . GLN B 1 90 ? -17.953 27.844 8.719 1 97.38 90 GLN B CA 1
ATOM 3172 C C . GLN B 1 90 ? -17.312 28.984 9.508 1 97.38 90 GLN B C 1
ATOM 3174 O O . GLN B 1 90 ? -16.375 28.75 10.266 1 97.38 90 GLN B O 1
ATOM 3179 N N . ARG B 1 91 ? -17.828 30.156 9.234 1 97.12 91 ARG B N 1
ATOM 3180 C CA . ARG B 1 91 ? -17.328 31.344 9.938 1 97.12 91 ARG B CA 1
ATOM 3181 C C . ARG B 1 91 ? -17.406 31.156 11.453 1 97.12 91 ARG B C 1
ATOM 3183 O O . ARG B 1 91 ? -16.453 31.438 12.164 1 97.12 91 ARG B O 1
ATOM 3190 N N . GLU B 1 92 ? -18.531 30.656 11.898 1 97.81 92 GLU B N 1
ATOM 3191 C CA . GLU B 1 92 ? -18.734 30.406 13.328 1 97.81 92 GLU B CA 1
ATOM 3192 C C . GLU B 1 92 ? -17.734 29.391 13.859 1 97.81 92 GLU B C 1
ATOM 3194 O O . GLU B 1 92 ? -17.156 29.562 14.93 1 97.81 92 GLU B O 1
ATOM 3199 N N . GLN B 1 93 ? -17.531 28.312 13.148 1 98.31 93 GLN B N 1
ATOM 3200 C CA . GLN B 1 93 ? -16.578 27.266 13.523 1 98.31 93 GLN B CA 1
ATOM 3201 C C . GLN B 1 93 ? -15.172 27.828 13.656 1 98.31 93 GLN B C 1
ATOM 3203 O O . GLN B 1 93 ? -14.477 27.562 14.641 1 98.31 93 GLN B O 1
ATOM 3208 N N . LEU B 1 94 ? -14.805 28.641 12.688 1 98.12 94 LEU B N 1
ATOM 3209 C CA . LEU B 1 94 ? -13.453 29.188 12.664 1 98.12 94 LEU B CA 1
ATOM 3210 C C . LEU B 1 94 ? -13.234 30.156 13.828 1 98.12 94 LEU B C 1
ATOM 3212 O O . LEU B 1 94 ? -12.195 30.109 14.492 1 98.12 94 LEU B O 1
ATOM 3216 N N . ILE B 1 95 ? -14.18 30.984 14.055 1 97.88 95 ILE B N 1
ATOM 3217 C CA . ILE B 1 95 ? -14.07 31.953 15.133 1 97.88 95 ILE B CA 1
ATOM 3218 C C . ILE B 1 95 ? -14.008 31.219 16.469 1 97.88 95 ILE B C 1
ATOM 3220 O O . ILE B 1 95 ? -13.164 31.531 17.312 1 97.88 95 ILE B O 1
ATOM 3224 N N . SER B 1 96 ? -14.891 30.25 16.656 1 98.19 96 SER B N 1
ATOM 3225 C CA . SER B 1 96 ? -14.883 29.484 17.906 1 98.19 96 SER B CA 1
ATOM 3226 C C . SER B 1 96 ? -13.562 28.734 18.094 1 98.19 96 SER B C 1
ATOM 3228 O O . SER B 1 96 ? -13.023 28.703 19.203 1 98.19 96 SER B O 1
ATOM 3230 N N . MET B 1 97 ? -13.031 28.156 17.078 1 98.5 97 MET B N 1
ATOM 3231 C CA . MET B 1 97 ? -11.766 27.422 17.141 1 98.5 97 MET B CA 1
ATOM 3232 C C . MET B 1 97 ? -10.617 28.344 17.516 1 98.5 97 MET B C 1
ATOM 3234 O O . MET B 1 97 ? -9.703 27.953 18.25 1 98.5 97 MET B O 1
ATOM 3238 N N . SER B 1 98 ? -10.711 29.578 17.031 1 98 98 SER B N 1
ATOM 3239 C CA . SER B 1 98 ? -9.672 30.578 17.312 1 98 98 SER B CA 1
ATOM 3240 C C . SER B 1 98 ? -9.562 30.844 18.812 1 98 98 SER B C 1
ATOM 3242 O O . SER B 1 98 ? -8.508 31.266 19.281 1 98 98 SER B O 1
ATOM 3244 N N . ASP B 1 99 ? -10.602 30.547 19.516 1 97.31 99 ASP B N 1
ATOM 3245 C CA . ASP B 1 99 ? -10.648 30.891 20.938 1 97.31 99 ASP B CA 1
ATOM 3246 C C . ASP B 1 99 ? -10.242 29.703 21.797 1 97.31 99 ASP B C 1
ATOM 3248 O O . ASP B 1 99 ? -10.336 29.766 23.031 1 97.31 99 ASP B O 1
ATOM 3252 N N . THR B 1 100 ? -9.766 28.641 21.203 1 98.12 100 THR B N 1
ATOM 3253 C CA . THR B 1 100 ? -9.453 27.422 21.953 1 98.12 100 THR B CA 1
ATOM 3254 C C . THR B 1 100 ? -8.031 27.484 22.531 1 98.12 100 THR B C 1
ATOM 3256 O O . THR B 1 100 ? -7.633 26.625 23.312 1 98.12 100 THR B O 1
ATOM 3259 N N . GLY B 1 101 ? -7.234 28.469 22.141 1 98.12 101 GLY B N 1
ATOM 3260 C CA . GLY B 1 101 ? -5.855 28.578 22.594 1 98.12 101 GLY B CA 1
ATOM 3261 C C . GLY B 1 101 ? -4.848 28.047 21.594 1 98.12 101 GLY B C 1
ATOM 3262 O O . GLY B 1 101 ? -3.65 28.016 21.875 1 98.12 101 GLY B O 1
ATOM 3263 N N . VAL B 1 102 ? -5.281 27.719 20.422 1 98.19 102 VAL B N 1
ATOM 3264 C CA . VAL B 1 102 ? -4.391 27.203 19.391 1 98.19 102 VAL B CA 1
ATOM 3265 C C . VAL B 1 102 ? -3.492 28.328 18.875 1 98.19 102 VAL B C 1
ATOM 3267 O O . VAL B 1 102 ? -3.826 29.5 19 1 98.19 102 VAL B O 1
ATOM 3270 N N . ASP B 1 103 ? -2.377 27.891 18.312 1 97.81 103 ASP B N 1
ATOM 3271 C CA . ASP B 1 103 ? -1.464 28.828 17.672 1 97.81 103 ASP B CA 1
ATOM 3272 C C . ASP B 1 103 ? -1.97 29.234 16.297 1 97.81 103 ASP B C 1
ATOM 3274 O O . ASP B 1 103 ? -1.759 30.375 15.859 1 97.81 103 ASP B O 1
ATOM 3278 N N . ALA B 1 104 ? -2.613 28.312 15.625 1 97.81 104 ALA B N 1
ATOM 3279 C CA . ALA B 1 104 ? -3.15 28.609 14.297 1 97.81 104 ALA B CA 1
ATOM 3280 C C . ALA B 1 104 ? -4.43 27.812 14.031 1 97.81 104 ALA B C 1
ATOM 3282 O O . ALA B 1 104 ? -4.578 26.688 14.516 1 97.81 104 ALA B O 1
ATOM 3283 N N . VAL B 1 105 ? -5.312 28.422 13.273 1 98.31 105 VAL B N 1
ATOM 3284 C CA . VAL B 1 105 ? -6.5 27.75 12.75 1 98.31 105 VAL B CA 1
ATOM 3285 C C . VAL B 1 105 ? -6.285 27.391 11.281 1 98.31 105 VAL B C 1
ATOM 3287 O O . VAL B 1 105 ? -5.863 28.234 10.484 1 98.31 105 VAL B O 1
ATOM 3290 N N . ILE B 1 106 ? -6.57 26.141 10.945 1 98.06 106 ILE B N 1
ATOM 3291 C CA . ILE B 1 106 ? -6.277 25.609 9.617 1 98.06 106 ILE B CA 1
ATOM 3292 C C . ILE B 1 106 ? -7.566 25.516 8.805 1 98.06 106 ILE B C 1
ATOM 3294 O O . ILE B 1 106 ? -8.523 24.859 9.203 1 98.06 106 ILE B O 1
ATOM 3298 N N . LEU B 1 107 ? -7.641 26.203 7.742 1 98.19 107 LEU B N 1
ATOM 3299 C CA . LEU B 1 107 ? -8.773 26.109 6.832 1 98.19 107 LEU B CA 1
ATOM 3300 C C . LEU B 1 107 ? -8.633 24.906 5.906 1 98.19 107 LEU B C 1
ATOM 3302 O O . LEU B 1 107 ? -7.512 24.484 5.602 1 98.19 107 LEU B O 1
ATOM 3306 N N . ILE B 1 108 ? -9.75 24.359 5.473 1 97.75 108 ILE B N 1
ATOM 3307 C CA . ILE B 1 108 ? -9.781 23.172 4.617 1 97.75 108 ILE B CA 1
ATOM 3308 C C . ILE B 1 108 ? -10.125 23.578 3.186 1 97.75 108 ILE B C 1
ATOM 3310 O O . ILE B 1 108 ? -11.203 24.125 2.93 1 97.75 108 ILE B O 1
ATOM 3314 N N . SER B 1 109 ? -9.32 23.219 2.281 1 97.31 109 SER B N 1
ATOM 3315 C CA . SER B 1 109 ? -9.406 23.734 0.921 1 97.31 109 SER B CA 1
ATOM 3316 C C . SER B 1 109 ? -10.711 23.312 0.248 1 97.31 109 SER B C 1
ATOM 3318 O O . SER B 1 109 ? -11.344 24.109 -0.446 1 97.31 109 SER B O 1
ATOM 3320 N N . ASN B 1 110 ? -11.156 22.047 0.538 1 96.62 110 ASN B N 1
ATOM 3321 C CA . ASN B 1 110 ? -12.312 21.547 -0.21 1 96.62 110 ASN B CA 1
ATOM 3322 C C . ASN B 1 110 ? -13.625 22.031 0.398 1 96.62 110 ASN B C 1
ATOM 3324 O O . ASN B 1 110 ? -14.695 21.75 -0.133 1 96.62 110 ASN B O 1
ATOM 3328 N N . ARG B 1 111 ? -13.539 22.828 1.485 1 96.56 111 ARG B N 1
ATOM 3329 C CA . ARG B 1 111 ? -14.727 23.453 2.061 1 96.56 111 ARG B CA 1
ATOM 3330 C C . ARG B 1 111 ? -14.914 24.875 1.523 1 96.56 111 ARG B C 1
ATOM 3332 O O . ARG B 1 111 ? -15.961 25.484 1.736 1 96.56 111 ARG B O 1
ATOM 3339 N N . LEU B 1 112 ? -13.945 25.359 0.841 1 97.25 112 LEU B N 1
ATOM 3340 C CA . LEU B 1 112 ? -13.977 26.75 0.371 1 97.25 112 LEU B CA 1
ATOM 3341 C C . LEU B 1 112 ? -14.867 26.875 -0.857 1 97.25 112 LEU B C 1
ATOM 3343 O O . LEU B 1 112 ? -15.32 27.984 -1.182 1 97.25 112 LEU B O 1
ATOM 3347 N N . ALA B 1 113 ? -15.008 25.812 -1.58 1 96.62 113 ALA B N 1
ATOM 3348 C CA . ALA B 1 113 ? -15.922 25.703 -2.715 1 96.62 113 ALA B CA 1
ATOM 3349 C C . ALA B 1 113 ? -16.328 24.25 -2.947 1 96.62 113 ALA B C 1
ATOM 3351 O O . ALA B 1 113 ? -15.594 23.328 -2.592 1 96.62 113 ALA B O 1
ATOM 3352 N N . LEU B 1 114 ? -17.484 24.094 -3.455 1 94.12 114 LEU B N 1
ATOM 3353 C CA . LEU B 1 114 ? -17.969 22.75 -3.734 1 94.12 114 LEU B CA 1
ATOM 3354 C C . LEU B 1 114 ? -17.188 22.125 -4.891 1 94.12 114 LEU B C 1
ATOM 3356 O O . LEU B 1 114 ? -16.5 22.828 -5.629 1 94.12 114 LEU B O 1
ATOM 3360 N N . ALA B 1 115 ? -17.344 20.703 -4.879 1 92 115 ALA B N 1
ATOM 3361 C CA . ALA B 1 115 ? -16.719 20 -5.996 1 92 115 ALA B CA 1
ATOM 3362 C C . ALA B 1 115 ? -17.203 20.562 -7.336 1 92 115 ALA B C 1
ATOM 3364 O O . ALA B 1 115 ? -18.406 20.766 -7.539 1 92 115 ALA B O 1
ATOM 3365 N N . GLY B 1 116 ? -16.422 20.891 -8.211 1 93.19 116 GLY B N 1
ATOM 3366 C CA . GLY B 1 116 ? -16.781 21.406 -9.523 1 93.19 116 GLY B CA 1
ATOM 3367 C C . GLY B 1 116 ? -16.797 22.922 -9.586 1 93.19 116 GLY B C 1
ATOM 3368 O O . GLY B 1 116 ? -16.781 23.5 -10.672 1 93.19 116 GLY B O 1
ATOM 3369 N N . GLU B 1 117 ? -16.922 23.578 -8.398 1 96.31 117 GLU B N 1
ATOM 3370 C CA . GLU B 1 117 ? -16.859 25.047 -8.383 1 96.31 117 GLU B CA 1
ATOM 3371 C C . GLU B 1 117 ? -15.445 25.547 -8.633 1 96.31 117 GLU B C 1
ATOM 3373 O O . GLU B 1 117 ? -14.477 24.797 -8.5 1 96.31 117 GLU B O 1
ATOM 3378 N N . THR B 1 118 ? -15.344 26.766 -8.961 1 97.38 118 THR B N 1
ATOM 3379 C CA . THR B 1 118 ? -14.109 27.312 -9.516 1 97.38 118 THR B CA 1
ATOM 3380 C C . THR B 1 118 ? -13.125 27.656 -8.398 1 97.38 118 THR B C 1
ATOM 3382 O O . THR B 1 118 ? -13.523 27.891 -7.258 1 97.38 118 THR B O 1
ATOM 3385 N N . ASP B 1 119 ? -11.867 27.797 -8.789 1 97.75 119 ASP B N 1
ATOM 3386 C CA . ASP B 1 119 ? -10.82 28.219 -7.863 1 97.75 119 ASP B CA 1
ATOM 3387 C C . ASP B 1 119 ? -11.023 29.688 -7.453 1 97.75 119 ASP B C 1
ATOM 3389 O O . ASP B 1 119 ? -10.703 30.062 -6.324 1 97.75 119 ASP B O 1
ATOM 3393 N N . ALA B 1 120 ? -11.539 30.438 -8.367 1 97.81 120 ALA B N 1
ATOM 3394 C CA . ALA B 1 120 ? -11.797 31.844 -8.07 1 97.81 120 ALA B CA 1
ATOM 3395 C C . ALA B 1 120 ? -12.812 31.984 -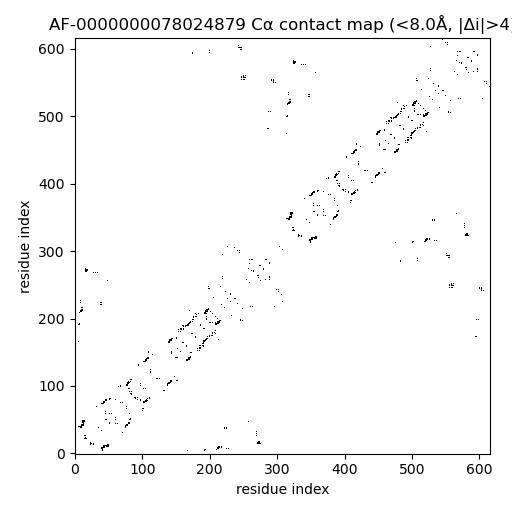6.941 1 97.81 120 ALA B C 1
ATOM 3397 O O . ALA B 1 120 ? -12.672 32.844 -6.074 1 97.81 120 ALA B O 1
ATOM 3398 N N . LEU B 1 121 ? -13.812 31.188 -7 1 98.12 121 LEU B N 1
ATOM 3399 C CA . LEU B 1 121 ? -14.812 31.188 -5.938 1 98.12 121 LEU B CA 1
ATOM 3400 C C . LEU B 1 121 ? -14.203 30.75 -4.609 1 98.12 121 LEU B C 1
ATOM 3402 O O . LEU B 1 121 ? -14.461 31.375 -3.572 1 98.12 121 LEU B O 1
ATOM 3406 N N . ALA B 1 122 ? -13.414 29.734 -4.656 1 98.12 122 ALA B N 1
ATOM 3407 C CA . ALA B 1 122 ? -12.734 29.266 -3.453 1 98.12 122 ALA B CA 1
ATOM 3408 C C . ALA B 1 122 ? -11.875 30.375 -2.84 1 98.12 122 ALA B C 1
ATOM 3410 O O . ALA B 1 122 ? -11.906 30.594 -1.627 1 98.12 122 ALA B O 1
ATOM 3411 N N . LEU B 1 123 ? -11.133 31.047 -3.705 1 98.44 123 LEU B N 1
ATOM 3412 C CA . LEU B 1 123 ? -10.281 32.125 -3.225 1 98.44 123 LEU B CA 1
ATOM 3413 C C . LEU B 1 123 ? -11.117 33.25 -2.617 1 98.44 123 LEU B C 1
ATOM 3415 O O . LEU B 1 123 ? -10.766 33.812 -1.57 1 98.44 123 LEU B O 1
ATOM 3419 N N . SER B 1 124 ? -12.211 33.562 -3.252 1 98.38 124 SER B N 1
ATOM 3420 C CA . SER B 1 124 ? -13.102 34.594 -2.727 1 98.38 124 SER B CA 1
ATOM 3421 C C . SER B 1 124 ? -13.609 34.25 -1.336 1 98.38 124 SER B C 1
ATOM 3423 O O . SER B 1 124 ? -13.617 35.094 -0.435 1 98.38 124 SER B O 1
ATOM 3425 N N . HIS B 1 125 ? -14.023 33.031 -1.167 1 98.12 125 HIS B N 1
ATOM 3426 C CA . HIS B 1 125 ? -14.492 32.562 0.134 1 98.12 125 HIS B CA 1
ATOM 3427 C C . HIS B 1 125 ? -13.367 32.594 1.163 1 98.12 125 HIS B C 1
ATOM 3429 O O . HIS B 1 125 ? -13.578 32.969 2.314 1 98.12 125 HIS B O 1
ATOM 3435 N N . LEU B 1 126 ? -12.203 32.156 0.711 1 98.38 126 LEU B N 1
ATOM 3436 C CA . LEU B 1 126 ? -11.039 32.156 1.591 1 98.38 126 LEU B CA 1
ATOM 3437 C C . LEU B 1 126 ? -10.766 33.594 2.094 1 98.38 126 LEU B C 1
ATOM 3439 O O . LEU B 1 126 ? -10.516 33.781 3.285 1 98.38 126 LEU B O 1
ATOM 3443 N N . GLN B 1 127 ? -10.828 34.531 1.197 1 98.5 127 GLN B N 1
ATOM 3444 C CA . GLN B 1 127 ? -10.57 35.938 1.546 1 98.5 127 GLN B CA 1
ATOM 3445 C C . GLN B 1 127 ? -11.594 36.438 2.553 1 98.5 127 GLN B C 1
ATOM 3447 O O . GLN B 1 127 ? -11.234 37.094 3.537 1 98.5 127 GLN B O 1
ATOM 3452 N N . ARG B 1 128 ? -12.797 36.125 2.367 1 98.19 128 ARG B N 1
ATOM 3453 C CA . ARG B 1 128 ? -13.867 36.562 3.26 1 98.19 128 ARG B CA 1
ATOM 3454 C C . ARG B 1 128 ? -13.719 35.938 4.645 1 98.19 128 ARG B C 1
ATOM 3456 O O . ARG B 1 128 ? -13.844 36.625 5.656 1 98.19 128 ARG B O 1
ATOM 3463 N N . LEU B 1 129 ? -13.477 34.656 4.676 1 98.12 129 LEU B N 1
ATOM 3464 C CA . LEU B 1 129 ? -13.297 33.969 5.949 1 98.12 129 LEU B CA 1
ATOM 3465 C C . LEU B 1 129 ? -12.078 34.5 6.688 1 98.12 129 LEU B C 1
ATOM 3467 O O . LEU B 1 129 ? -12.109 34.688 7.906 1 98.12 129 LEU B O 1
ATOM 3471 N N . THR B 1 130 ? -11.008 34.75 5.918 1 97.94 130 THR B N 1
ATOM 3472 C CA . THR B 1 130 ? -9.781 35.281 6.512 1 97.94 130 THR B CA 1
ATOM 3473 C C . THR B 1 130 ? -10.047 36.625 7.215 1 97.94 130 THR B C 1
ATOM 3475 O O . THR B 1 130 ? -9.516 36.844 8.305 1 97.94 130 THR B O 1
ATOM 3478 N N . ALA B 1 131 ? -10.852 37.438 6.602 1 97.69 131 ALA B N 1
ATOM 3479 C CA . ALA B 1 131 ? -11.164 38.75 7.152 1 97.69 131 ALA B CA 1
ATOM 3480 C C . ALA B 1 131 ? -11.922 38.625 8.477 1 97.69 131 ALA B C 1
ATOM 3482 O O . ALA B 1 131 ? -11.82 39.5 9.336 1 97.69 131 ALA B O 1
ATOM 3483 N N . ASP B 1 132 ? -12.594 37.531 8.625 1 96.31 132 ASP B N 1
ATOM 3484 C CA . ASP B 1 132 ? -13.477 37.375 9.773 1 96.31 132 ASP B CA 1
ATOM 3485 C C . ASP B 1 132 ? -12.742 36.688 10.93 1 96.31 132 ASP B C 1
ATOM 3487 O O . ASP B 1 132 ? -13.156 36.781 12.086 1 96.31 132 ASP B O 1
ATOM 3491 N N . VAL B 1 133 ? -11.711 35.938 10.727 1 97.12 133 VAL B N 1
ATOM 3492 C CA . VAL B 1 133 ? -10.984 35.219 11.766 1 97.12 133 VAL B CA 1
ATOM 3493 C C . VAL B 1 133 ? -10.133 36.188 12.578 1 97.12 133 VAL B C 1
ATOM 3495 O O . VAL B 1 133 ? -9.453 37.062 12.023 1 97.12 133 VAL B O 1
ATOM 3498 N N . PRO B 1 134 ? -10.148 36.062 13.875 1 97.06 134 PRO B N 1
ATOM 3499 C CA . PRO B 1 134 ? -9.422 36.969 14.75 1 97.06 134 PRO B CA 1
ATOM 3500 C C . PRO B 1 134 ? -7.93 37.031 14.43 1 97.06 134 PRO B C 1
ATOM 3502 O O . PRO B 1 134 ? -7.336 36.031 14.055 1 97.06 134 PRO B O 1
ATOM 3505 N N . GLN B 1 135 ? -7.305 38.188 14.727 1 96.44 135 GLN B N 1
ATOM 3506 C CA . GLN B 1 135 ? -5.926 38.469 14.328 1 96.44 135 GLN B CA 1
ATOM 3507 C C . GLN B 1 135 ? -4.938 37.812 15.289 1 96.44 135 GLN B C 1
ATOM 3509 O O . GLN B 1 135 ? -3.748 37.688 14.984 1 96.44 135 GLN B O 1
ATOM 3514 N N . HIS B 1 136 ? -5.465 37.406 16.391 1 95.62 136 HIS B N 1
ATOM 3515 C CA . HIS B 1 136 ? -4.547 36.875 17.406 1 95.62 136 HIS B CA 1
ATOM 3516 C C . HIS B 1 136 ? -4.105 35.469 17.078 1 95.62 136 HIS B C 1
ATOM 3518 O O . HIS B 1 136 ? -3.18 34.938 17.703 1 95.62 136 HIS B O 1
ATOM 3524 N N . VAL B 1 137 ? -4.77 34.781 16.188 1 97 137 VAL B N 1
ATOM 3525 C CA . VAL B 1 137 ? -4.367 33.469 15.773 1 97 137 VAL B CA 1
ATOM 3526 C C . VAL B 1 137 ? -3.791 33.5 14.359 1 97 137 VAL B C 1
ATOM 3528 O O . VAL B 1 137 ? -4.23 34.312 13.531 1 97 137 VAL B O 1
ATOM 3531 N N . ASP B 1 138 ? -2.811 32.688 14.117 1 97.12 138 ASP B N 1
ATOM 3532 C CA . ASP B 1 138 ? -2.305 32.469 12.758 1 97.12 138 ASP B CA 1
ATOM 3533 C C . ASP B 1 138 ? -3.242 31.594 11.953 1 97.12 138 ASP B C 1
ATOM 3535 O O . ASP B 1 138 ? -4.195 31.031 12.492 1 97.12 138 ASP B O 1
ATOM 3539 N N . LEU B 1 139 ? -3.004 31.562 10.656 1 97.81 139 LEU B N 1
ATOM 3540 C CA . LEU B 1 139 ? -3.85 30.75 9.789 1 97.81 139 LEU B CA 1
ATOM 3541 C C . LEU B 1 139 ? -3.008 29.781 8.969 1 97.81 139 LEU B C 1
ATOM 3543 O O . LEU B 1 139 ? -1.833 30.047 8.703 1 97.81 139 LEU B O 1
ATOM 3547 N N . GLY B 1 140 ? -3.525 28.625 8.641 1 97.56 140 GLY B N 1
ATOM 3548 C CA . GLY B 1 140 ? -3.002 27.672 7.66 1 97.56 140 GLY B CA 1
ATOM 3549 C C . GLY B 1 140 ? -4.074 27.094 6.762 1 97.56 140 GLY B C 1
ATOM 3550 O O . GLY B 1 140 ? -5.262 27.375 6.945 1 97.56 140 GLY B O 1
ATOM 3551 N N . ILE B 1 141 ? -3.625 26.359 5.785 1 98 141 ILE B N 1
ATOM 3552 C CA . ILE B 1 141 ? -4.574 25.672 4.91 1 98 141 ILE B CA 1
ATOM 3553 C C . ILE B 1 141 ? -4.164 24.219 4.742 1 98 141 ILE B C 1
ATOM 3555 O O . ILE B 1 141 ? -2.975 23.906 4.648 1 98 141 ILE B O 1
ATOM 3559 N N . TYR B 1 142 ? -5.141 23.359 4.703 1 97.69 142 TYR B N 1
ATOM 3560 C CA . TYR B 1 142 ? -4.988 21.922 4.574 1 97.69 142 TYR B CA 1
ATOM 3561 C C . TYR B 1 142 ? -5.711 21.406 3.34 1 97.69 142 TYR B C 1
ATOM 3563 O O . TYR B 1 142 ? -6.934 21.531 3.227 1 97.69 142 TYR B O 1
ATOM 3571 N N . GLU B 1 143 ? -4.922 20.828 2.404 1 97.88 143 GLU B N 1
ATOM 3572 C CA . GLU B 1 143 ? -5.492 20.172 1.232 1 97.88 143 GLU B CA 1
ATOM 3573 C C . GLU B 1 143 ? -6.008 18.781 1.581 1 97.88 143 GLU B C 1
ATOM 3575 O O . GLU B 1 143 ? -5.43 17.766 1.159 1 97.88 143 GLU B O 1
ATOM 3580 N N . CYS B 1 144 ? -7.137 18.781 2.273 1 96.56 144 CYS B N 1
ATOM 3581 C CA . CYS B 1 144 ? -7.754 17.547 2.754 1 96.56 144 CYS B CA 1
ATOM 3582 C C . CYS B 1 144 ? -8.336 16.75 1.599 1 96.56 144 CYS B C 1
ATOM 3584 O O . CYS B 1 144 ? -9.07 17.281 0.766 1 96.56 144 CYS B O 1
ATOM 3586 N N . PRO B 1 145 ? -8.055 15.508 1.574 1 94.19 145 PRO B N 1
ATOM 3587 C CA . PRO B 1 145 ? -8.531 14.711 0.44 1 94.19 145 PRO B CA 1
ATOM 3588 C C . PRO B 1 145 ? -10 14.32 0.572 1 94.19 145 PRO B C 1
ATOM 3590 O O . PRO B 1 145 ? -10.609 13.852 -0.394 1 94.19 145 PRO B O 1
ATOM 3593 N N . PHE B 1 146 ? -10.562 14.438 1.689 1 93.06 146 PHE B N 1
ATOM 3594 C CA . PHE B 1 146 ? -11.953 14.094 1.955 1 93.06 146 PHE B CA 1
ATOM 3595 C C . PHE B 1 146 ? -12.758 15.344 2.289 1 93.06 146 PHE B C 1
ATOM 3597 O O . PHE B 1 146 ? -12.273 16.234 2.98 1 93.06 146 PHE B O 1
ATOM 3604 N N . PRO B 1 147 ? -13.922 15.5 1.795 1 93.19 147 PRO B N 1
ATOM 3605 C CA . PRO B 1 147 ? -14.711 14.555 1.007 1 93.19 147 PRO B CA 1
ATOM 3606 C C . PRO B 1 147 ? -14.281 14.508 -0.459 1 93.19 147 PRO B C 1
ATOM 3608 O O . PRO B 1 147 ? -14.68 13.594 -1.19 1 93.19 147 PRO B O 1
ATOM 3611 N N . TYR B 1 148 ? -13.617 15.422 -0.943 1 94.88 148 TYR B N 1
ATOM 3612 C CA . TYR B 1 148 ? -12.961 15.398 -2.244 1 94.88 148 TYR B CA 1
ATOM 3613 C C . TYR B 1 148 ? -11.664 16.203 -2.211 1 94.88 148 TYR B C 1
ATOM 3615 O O . TYR B 1 148 ? -11.516 17.125 -1.403 1 94.88 148 TYR B O 1
ATOM 3623 N N . LYS B 1 149 ? -10.836 15.945 -3.102 1 95.56 149 LYS B N 1
ATOM 3624 C CA . LYS B 1 149 ? -9.539 16.625 -3.107 1 95.56 149 LYS B CA 1
ATOM 3625 C C . LYS B 1 149 ? -9.594 17.922 -3.906 1 95.56 149 LYS B C 1
ATOM 3627 O O . LYS B 1 149 ? -10.109 17.938 -5.027 1 95.56 149 LYS B O 1
ATOM 3632 N N . ARG B 1 150 ? -9.094 18.969 -3.281 1 97.25 150 ARG B N 1
ATOM 3633 C CA . ARG B 1 150 ? -8.93 20.25 -3.945 1 97.25 150 ARG B CA 1
ATOM 3634 C C . ARG B 1 150 ? -7.547 20.828 -3.676 1 97.25 150 ARG B C 1
ATOM 3636 O O . ARG B 1 150 ? -7.277 21.328 -2.578 1 97.25 150 ARG B O 1
ATOM 3643 N N . LEU B 1 151 ? -6.719 20.766 -4.684 1 97.88 151 LEU B N 1
ATOM 3644 C CA . LEU B 1 151 ? -5.418 21.406 -4.59 1 97.88 151 LEU B CA 1
ATOM 3645 C C . LEU B 1 151 ? -5.555 22.922 -4.766 1 97.88 151 LEU B C 1
ATOM 3647 O O . LEU B 1 151 ? -6.414 23.391 -5.52 1 97.88 151 LEU B O 1
ATOM 3651 N N . LEU B 1 152 ? -4.71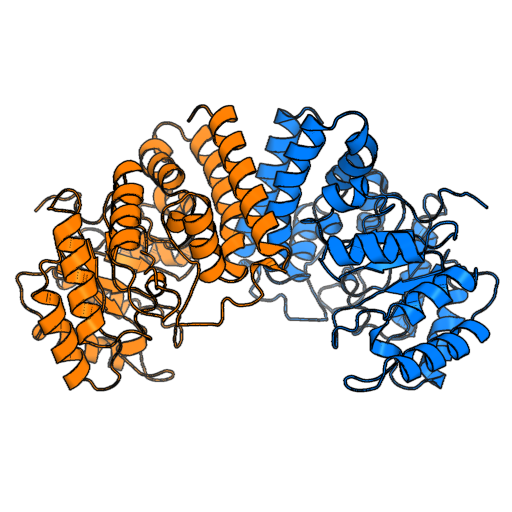1 23.609 -4.074 1 98.38 152 LEU B N 1
ATOM 3652 C CA . LEU B 1 152 ? -4.727 25.062 -4.176 1 98.38 152 LEU B CA 1
ATOM 3653 C C . LEU B 1 152 ? -4.16 25.531 -5.52 1 98.38 152 LEU B C 1
ATOM 3655 O O . LEU B 1 152 ? -3.17 24.969 -6 1 98.38 152 LEU B O 1
ATOM 3659 N N . SER B 1 153 ? -4.828 26.5 -6.117 1 98.12 153 SER B N 1
ATOM 3660 C CA . SER B 1 153 ? -4.281 27.156 -7.309 1 98.12 153 SER B CA 1
ATOM 3661 C C . SER B 1 153 ? -3.066 28.016 -6.961 1 98.12 153 SER B C 1
ATOM 3663 O O . SER B 1 153 ? -2.863 28.375 -5.801 1 98.12 153 SER B O 1
ATOM 3665 N N . ASP B 1 154 ? -2.303 28.344 -7.988 1 98.38 154 ASP B N 1
ATOM 3666 C CA . ASP B 1 154 ? -1.173 29.25 -7.805 1 98.38 154 ASP B CA 1
ATOM 3667 C C . ASP B 1 154 ? -1.63 30.594 -7.234 1 98.38 154 ASP B C 1
ATOM 3669 O O . ASP B 1 154 ? -0.979 31.156 -6.344 1 98.38 154 ASP B O 1
ATOM 3673 N N . ASP B 1 155 ? -2.756 31.062 -7.711 1 98.5 155 ASP B N 1
ATOM 3674 C CA . ASP B 1 155 ? -3.297 32.344 -7.242 1 98.5 155 ASP B CA 1
ATOM 3675 C C . ASP B 1 155 ? -3.586 32.281 -5.742 1 98.5 155 ASP B C 1
ATOM 3677 O O . ASP B 1 155 ? -3.299 33.25 -5.023 1 98.5 155 ASP B O 1
ATOM 3681 N N . THR B 1 156 ? -4.152 31.219 -5.324 1 98.69 156 THR B N 1
ATOM 3682 C CA . THR B 1 156 ? -4.484 31.062 -3.912 1 98.69 156 THR B CA 1
ATOM 3683 C C . THR B 1 156 ? -3.217 31 -3.062 1 98.69 156 THR B C 1
ATOM 3685 O O . THR B 1 156 ? -3.125 31.672 -2.027 1 98.69 156 THR B O 1
ATOM 3688 N N . VAL B 1 157 ? -2.236 30.219 -3.496 1 98.69 157 VAL B N 1
ATOM 3689 C CA . VAL B 1 157 ? -0.977 30.109 -2.77 1 98.69 157 VAL B CA 1
ATOM 3690 C C . VAL B 1 157 ? -0.304 31.469 -2.678 1 98.69 157 VAL B C 1
ATOM 3692 O O . VAL B 1 157 ? 0.137 31.875 -1.601 1 98.69 157 VAL B O 1
ATOM 3695 N N . GLU B 1 158 ? -0.273 32.156 -3.752 1 98.31 158 GLU B N 1
ATOM 3696 C CA . GLU B 1 158 ? 0.338 33.5 -3.787 1 98.31 158 GLU B CA 1
ATOM 3697 C C . GLU B 1 158 ? -0.39 34.469 -2.861 1 98.31 158 GLU B C 1
ATOM 3699 O O . GLU B 1 158 ? 0.245 35.219 -2.133 1 98.31 158 GLU B O 1
ATOM 3704 N N . TRP B 1 159 ? -1.672 34.438 -2.953 1 98.56 159 TRP B N 1
ATOM 3705 C CA . TRP B 1 159 ? -2.445 35.344 -2.096 1 98.56 159 TRP B CA 1
ATOM 3706 C C . TRP B 1 159 ? -2.172 35.031 -0.624 1 98.56 159 TRP B C 1
ATOM 3708 O O . TRP B 1 159 ? -1.982 35.969 0.169 1 98.56 159 TRP B O 1
ATOM 3718 N N . CYS B 1 160 ? -2.172 33.781 -0.229 1 98.44 160 CYS B N 1
ATOM 3719 C CA . CYS B 1 160 ? -1.878 33.406 1.148 1 98.44 160 CYS B CA 1
ATOM 3720 C C . CYS B 1 160 ? -0.507 33.906 1.573 1 98.44 160 CYS B C 1
ATOM 3722 O O . CYS B 1 160 ? -0.351 34.438 2.678 1 98.44 160 CYS B O 1
ATOM 3724 N N . ALA B 1 161 ? 0.477 33.75 0.709 1 97.81 161 ALA B N 1
ATOM 3725 C CA . ALA B 1 161 ? 1.841 34.188 0.995 1 97.81 161 ALA B CA 1
ATOM 3726 C C . ALA B 1 161 ? 1.896 35.688 1.23 1 97.81 161 ALA B C 1
ATOM 3728 O O . ALA B 1 161 ? 2.582 36.156 2.143 1 97.81 161 ALA B O 1
ATOM 3729 N N . GLN B 1 162 ? 1.145 36.406 0.492 1 97.38 162 GLN B N 1
ATOM 3730 C CA . GLN B 1 162 ? 1.194 37.844 0.522 1 97.38 162 GLN B CA 1
ATOM 3731 C C . GLN B 1 162 ? 0.341 38.406 1.658 1 97.38 162 GLN B C 1
ATOM 3733 O O . GLN B 1 162 ? 0.556 39.531 2.107 1 97.38 162 GLN B O 1
ATOM 3738 N N . SER B 1 163 ? -0.61 37.656 2.105 1 96.38 163 SER B N 1
ATOM 3739 C CA . SER B 1 163 ? -1.577 38.156 3.088 1 96.38 163 SER B CA 1
ATOM 3740 C C . SER B 1 163 ? -0.908 38.438 4.426 1 96.38 163 SER B C 1
ATOM 3742 O O . SER B 1 163 ? -1.427 39.219 5.23 1 96.38 163 SER B O 1
ATOM 3744 N N . GLY B 1 164 ? 0.175 37.625 4.691 1 95.06 164 GLY B N 1
ATOM 3745 C CA . GLY B 1 164 ? 0.85 37.75 5.977 1 95.06 164 GLY B CA 1
ATOM 3746 C C . GLY B 1 164 ? 0.119 37 7.09 1 95.06 164 GLY B C 1
ATOM 3747 O O . GLY B 1 164 ? 0.58 37 8.234 1 95.06 164 GLY B O 1
ATOM 3748 N N . ARG B 1 165 ? -0.967 36.406 6.809 1 96.69 165 ARG B N 1
ATOM 3749 C CA . ARG B 1 165 ? -1.793 35.75 7.816 1 96.69 165 ARG B CA 1
ATOM 3750 C C . ARG B 1 165 ? -1.492 34.281 7.887 1 96.69 165 ARG B C 1
ATOM 3752 O O . ARG B 1 165 ? -1.667 33.656 8.93 1 96.69 165 ARG B O 1
ATOM 3759 N N . TYR B 1 166 ? -1.094 33.688 6.809 1 97.56 166 TYR B N 1
ATOM 3760 C CA . TYR B 1 166 ? -0.964 32.25 6.699 1 97.56 166 TYR B CA 1
ATOM 3761 C C . TYR B 1 166 ? 0.463 31.797 6.992 1 97.56 166 TYR B C 1
ATOM 3763 O O . TYR B 1 166 ? 1.422 32.406 6.523 1 97.56 166 TYR B O 1
ATOM 3771 N N . THR B 1 167 ? 0.594 30.672 7.719 1 96.19 167 THR B N 1
ATOM 3772 C CA . THR B 1 167 ? 1.899 30.219 8.195 1 96.19 167 THR B CA 1
ATOM 3773 C C . THR B 1 167 ? 2.26 28.859 7.605 1 96.19 167 THR B C 1
ATOM 3775 O O . THR B 1 167 ? 3.441 28.531 7.48 1 96.19 167 THR B O 1
ATOM 3778 N N . PHE B 1 168 ? 1.338 27.953 7.227 1 92.88 168 PHE B N 1
ATOM 3779 C CA . PHE B 1 168 ? 1.729 26.734 6.523 1 92.88 168 PHE B CA 1
ATOM 3780 C C . PHE B 1 168 ? 0.572 26.188 5.691 1 92.88 168 PHE B C 1
ATOM 3782 O O . PHE B 1 168 ? -0.594 26.438 6.004 1 92.88 168 PHE B O 1
ATOM 3789 N N . ILE B 1 169 ? 0.925 25.562 4.621 1 97.56 169 ILE B N 1
ATOM 3790 C CA . ILE B 1 169 ? 0.052 24.75 3.779 1 97.56 169 ILE B CA 1
ATOM 3791 C C . ILE B 1 169 ? 0.394 23.266 3.955 1 97.56 169 ILE B C 1
ATOM 3793 O O . ILE B 1 169 ? 1.532 22.859 3.721 1 97.56 169 ILE B O 1
ATOM 3797 N N . LYS B 1 170 ? -0.518 22.484 4.5 1 98.06 170 LYS B N 1
ATOM 3798 C CA . LYS B 1 170 ? -0.364 21.047 4.395 1 98.06 170 LYS B CA 1
ATOM 3799 C C . LYS B 1 170 ? -0.632 20.562 2.971 1 98.06 170 LYS B C 1
ATOM 3801 O O . LYS B 1 170 ? -1.786 20.469 2.547 1 98.06 170 LYS B O 1
ATOM 3806 N N . ASP B 1 171 ? 0.429 20.266 2.354 1 98.06 171 ASP B N 1
ATOM 3807 C CA . ASP B 1 171 ? 0.414 19.969 0.923 1 98.06 171 ASP B CA 1
ATOM 3808 C C . ASP B 1 171 ? 0.271 18.469 0.671 1 98.06 171 ASP B C 1
ATOM 3810 O O . ASP B 1 171 ? 1.029 17.672 1.22 1 98.06 171 ASP B O 1
ATOM 3814 N N . THR B 1 172 ? -0.724 18.125 -0.157 1 97.69 172 THR B N 1
ATOM 3815 C CA . THR B 1 172 ? -0.967 16.719 -0.428 1 97.69 172 THR B CA 1
ATOM 3816 C C . THR B 1 172 ? -0.872 16.438 -1.924 1 97.69 172 THR B C 1
ATOM 3818 O O . THR B 1 172 ? -1.474 15.477 -2.416 1 97.69 172 THR B O 1
ATOM 3821 N N . CYS B 1 173 ? -0.149 17.297 -2.664 1 96.81 173 CYS B N 1
ATOM 3822 C CA . CYS B 1 173 ? -0.096 17.156 -4.113 1 96.81 173 CYS B CA 1
ATOM 3823 C C . CYS B 1 173 ? 0.7 15.914 -4.504 1 96.81 173 CYS B C 1
ATOM 3825 O O . CYS B 1 173 ? 0.537 15.383 -5.605 1 96.81 173 CYS B O 1
ATOM 3827 N N . CYS B 1 174 ? 1.664 15.516 -3.701 1 96.12 174 CYS B N 1
ATOM 3828 C CA . CYS B 1 174 ? 2.521 14.352 -3.914 1 96.12 174 CYS B CA 1
ATOM 3829 C C . CYS B 1 174 ? 3.35 14.516 -5.184 1 96.12 174 CYS B C 1
ATOM 3831 O O . CYS B 1 174 ? 3.6 13.539 -5.895 1 96.12 174 CYS B O 1
ATOM 3833 N N . SER B 1 175 ? 3.672 15.695 -5.543 1 96.19 175 SER B N 1
ATOM 3834 C CA . SER B 1 175 ? 4.422 16.031 -6.75 1 96.19 175 SER B CA 1
ATOM 3835 C C . SER B 1 175 ? 5.586 16.969 -6.434 1 96.19 175 SER B C 1
ATOM 3837 O O . SER B 1 175 ? 5.375 18.125 -6.07 1 96.19 175 SER B O 1
ATOM 3839 N N . LEU B 1 176 ? 6.785 16.438 -6.664 1 96.31 176 LEU B N 1
ATOM 3840 C CA . LEU B 1 176 ? 7.969 17.234 -6.352 1 96.31 176 LEU B CA 1
ATOM 3841 C C . LEU B 1 176 ? 8.031 18.484 -7.219 1 96.31 176 LEU B C 1
ATOM 3843 O O . LEU B 1 176 ? 8.305 19.578 -6.723 1 96.31 176 LEU B O 1
ATOM 3847 N N . PRO B 1 177 ? 7.676 18.375 -8.508 1 96.62 177 PRO B N 1
ATOM 3848 C CA . PRO B 1 177 ? 7.66 19.594 -9.32 1 96.62 177 PRO B CA 1
ATOM 3849 C C . PRO B 1 177 ? 6.672 20.625 -8.797 1 96.62 177 PRO B C 1
ATOM 3851 O O . PRO B 1 177 ? 6.988 21.828 -8.758 1 96.62 177 PRO B O 1
ATOM 3854 N N . MET B 1 178 ? 5.543 20.203 -8.359 1 97.5 178 MET B N 1
ATOM 3855 C CA . MET B 1 178 ? 4.551 21.141 -7.824 1 97.5 178 MET B CA 1
ATOM 3856 C C . MET B 1 178 ? 5.027 21.75 -6.508 1 97.5 178 MET B C 1
ATOM 3858 O O . MET B 1 178 ? 4.859 22.938 -6.273 1 97.5 178 MET B O 1
ATOM 3862 N N . ILE B 1 179 ? 5.648 20.938 -5.707 1 97.94 179 ILE B N 1
ATOM 3863 C CA . ILE B 1 179 ? 6.172 21.422 -4.434 1 97.94 179 ILE B CA 1
ATOM 3864 C C . ILE B 1 179 ? 7.234 22.484 -4.684 1 97.94 179 ILE B C 1
ATOM 3866 O O . ILE B 1 179 ? 7.215 23.547 -4.062 1 97.94 179 ILE B O 1
ATOM 3870 N N . LYS B 1 180 ? 8.117 22.219 -5.578 1 98.12 180 LYS B N 1
ATOM 3871 C CA . LYS B 1 180 ? 9.172 23.172 -5.906 1 98.12 180 LYS B CA 1
ATOM 3872 C C . LYS B 1 180 ? 8.578 24.484 -6.422 1 98.12 180 LYS B C 1
ATOM 3874 O O . LYS B 1 180 ? 9.039 25.562 -6.047 1 98.12 180 LYS B O 1
ATOM 3879 N N . HIS B 1 181 ? 7.578 24.328 -7.246 1 98.5 181 HIS B N 1
ATOM 3880 C CA . HIS B 1 181 ? 6.898 25.516 -7.77 1 98.5 181 HIS B CA 1
ATOM 3881 C C . HIS B 1 181 ? 6.262 26.328 -6.645 1 98.5 181 HIS B C 1
ATOM 3883 O O . HIS B 1 181 ? 6.398 27.547 -6.598 1 98.5 181 HIS B O 1
ATOM 3889 N N . ARG B 1 182 ? 5.613 25.688 -5.715 1 98.5 182 ARG B N 1
ATOM 3890 C CA . ARG B 1 182 ? 4.977 26.359 -4.586 1 98.5 182 ARG B CA 1
ATOM 3891 C C . ARG B 1 182 ? 6.012 27.031 -3.689 1 98.5 182 ARG B C 1
ATOM 3893 O O . ARG B 1 182 ? 5.754 28.094 -3.123 1 98.5 182 ARG B O 1
ATOM 3900 N N . LEU B 1 183 ? 7.148 26.391 -3.562 1 98.19 183 LEU B N 1
ATOM 3901 C CA . LEU B 1 183 ? 8.234 26.969 -2.785 1 98.19 183 LEU B CA 1
ATOM 3902 C C . LEU B 1 183 ? 8.688 28.297 -3.4 1 98.19 183 LEU B C 1
ATOM 3904 O O . LEU B 1 183 ? 9.008 29.25 -2.68 1 98.19 183 LEU B O 1
ATOM 3908 N N . GLU B 1 184 ? 8.688 28.312 -4.68 1 98.31 184 GLU B N 1
ATOM 3909 C CA . GLU B 1 184 ? 9.023 29.562 -5.367 1 98.31 184 GLU B CA 1
ATOM 3910 C C . GLU B 1 184 ? 7.969 30.641 -5.113 1 98.31 184 GLU B C 1
ATOM 3912 O O . GLU B 1 184 ? 8.305 31.797 -4.863 1 98.31 184 GLU B O 1
ATOM 3917 N N . LEU B 1 185 ? 6.723 30.281 -5.164 1 98.12 185 LEU B N 1
ATOM 3918 C CA . LEU B 1 185 ? 5.617 31.219 -4.988 1 98.12 185 LEU B CA 1
ATOM 3919 C C . LEU B 1 185 ? 5.617 31.812 -3.578 1 98.12 185 LEU B C 1
ATOM 3921 O O . LEU B 1 185 ? 5.145 32.938 -3.367 1 98.12 185 LEU B O 1
ATOM 3925 N N . THR B 1 186 ? 6.129 31.062 -2.605 1 97.44 186 THR B N 1
ATOM 3926 C CA . THR B 1 186 ? 6.004 31.484 -1.21 1 97.44 186 THR B CA 1
ATOM 3927 C C . THR B 1 186 ? 7.324 32.031 -0.694 1 97.44 186 THR B C 1
ATOM 3929 O O . THR B 1 186 ? 7.438 32.406 0.479 1 97.44 186 THR B O 1
ATOM 3932 N N . GLN B 1 187 ? 8.312 32.094 -1.538 1 95.44 187 GLN B N 1
ATOM 3933 C CA . GLN B 1 187 ? 9.641 32.562 -1.136 1 95.44 187 GLN B CA 1
ATOM 3934 C C . GLN B 1 187 ? 9.578 33.938 -0.47 1 95.44 187 GLN B C 1
ATOM 3936 O O . GLN B 1 187 ? 8.875 34.812 -0.951 1 95.44 187 GLN B O 1
ATOM 3941 N N . GLY B 1 188 ? 10.273 34.062 0.645 1 93.38 188 GLY B N 1
ATOM 3942 C CA . GLY B 1 188 ? 10.359 35.312 1.334 1 93.38 188 GLY B CA 1
ATOM 3943 C C . GLY B 1 188 ? 9.172 35.594 2.238 1 93.38 188 GLY B C 1
ATOM 3944 O O . GLY B 1 188 ? 9.164 36.594 2.971 1 93.38 188 GLY B O 1
ATOM 3945 N N . SER B 1 189 ? 8.141 34.812 2.197 1 95.56 189 SER B N 1
ATOM 3946 C CA . SER B 1 189 ? 6.98 34.969 3.064 1 95.56 189 SER B CA 1
ATOM 3947 C C . SER B 1 189 ? 7.098 34.094 4.309 1 95.56 189 SER B C 1
ATOM 3949 O O . SER B 1 189 ? 8.062 33.344 4.457 1 95.56 189 SER B O 1
ATOM 3951 N N . ARG B 1 190 ? 6.234 34.188 5.219 1 94.81 190 ARG B N 1
ATOM 3952 C CA . ARG B 1 190 ? 6.238 33.344 6.406 1 94.81 190 ARG B CA 1
ATOM 3953 C C . ARG B 1 190 ? 5.477 32.062 6.16 1 94.81 190 ARG B C 1
ATOM 3955 O O . ARG B 1 190 ? 5.305 31.25 7.074 1 94.81 190 ARG B O 1
ATOM 3962 N N . LEU B 1 191 ? 4.965 31.922 4.895 1 96.88 191 LEU B N 1
ATOM 3963 C CA . LEU B 1 191 ? 4.199 30.734 4.535 1 96.88 191 LEU B CA 1
ATOM 3964 C C . LEU B 1 191 ? 5.125 29.562 4.238 1 96.88 191 LEU B C 1
ATOM 3966 O O . LEU B 1 191 ? 5.914 29.609 3.291 1 96.88 191 LEU B O 1
ATOM 3970 N N . HIS B 1 192 ? 4.996 28.5 5.039 1 96 192 HIS B N 1
ATOM 3971 C CA . HIS B 1 192 ? 5.777 27.281 4.875 1 96 192 HIS B CA 1
ATOM 3972 C C . HIS B 1 192 ? 4.934 26.172 4.262 1 96 192 HIS B C 1
ATOM 3974 O O . HIS B 1 192 ? 3.711 26.156 4.418 1 96 192 HIS B O 1
ATOM 3980 N N . LEU B 1 193 ? 5.656 25.297 3.539 1 97.75 193 LEU B N 1
ATOM 3981 C CA . LEU B 1 193 ? 4.992 24.109 3.039 1 97.75 193 LEU B CA 1
ATOM 3982 C C . LEU B 1 193 ? 5.285 22.906 3.936 1 97.75 193 LEU B C 1
ATOM 3984 O O . LEU B 1 193 ? 6.438 22.656 4.285 1 97.75 193 LEU B O 1
ATOM 3988 N N . ALA B 1 194 ? 4.238 22.281 4.375 1 98.25 194 ALA B N 1
ATOM 3989 C CA . ALA B 1 194 ? 4.344 21 5.062 1 98.25 194 ALA B CA 1
ATOM 3990 C C . ALA B 1 194 ? 3.949 19.844 4.141 1 98.25 194 ALA B C 1
ATOM 3992 O O . ALA B 1 194 ? 2.766 19.641 3.855 1 98.25 194 ALA B O 1
ATOM 3993 N N . ASN B 1 195 ? 4.98 19.141 3.729 1 98.5 195 ASN B N 1
ATOM 3994 C CA . ASN B 1 195 ? 4.73 17.984 2.873 1 98.5 195 ASN B CA 1
ATOM 3995 C C . ASN B 1 195 ? 4.031 16.859 3.635 1 98.5 195 ASN B C 1
ATOM 3997 O O . ASN B 1 195 ? 4.434 16.516 4.746 1 98.5 195 ASN B O 1
ATOM 4001 N N . ALA B 1 196 ? 3.018 16.281 3.025 1 98.12 196 ALA B N 1
ATOM 4002 C CA . ALA B 1 196 ? 2.268 15.242 3.721 1 98.12 196 ALA B CA 1
ATOM 4003 C C . ALA B 1 196 ? 2.664 13.859 3.223 1 98.12 196 ALA B C 1
ATOM 4005 O O . ALA B 1 196 ? 2.174 12.844 3.729 1 98.12 196 ALA B O 1
ATOM 4006 N N . ASN B 1 197 ? 3.498 13.789 2.227 1 97.56 197 ASN B N 1
ATOM 4007 C CA . ASN B 1 197 ? 3.834 12.555 1.524 1 97.56 197 ASN B CA 1
ATOM 4008 C C . ASN B 1 197 ? 5.254 12.094 1.848 1 97.56 197 ASN B C 1
ATOM 4010 O O . ASN B 1 197 ? 6.223 12.789 1.544 1 97.56 197 ASN B O 1
ATOM 4014 N N . SER B 1 198 ? 5.395 10.922 2.373 1 98.12 198 SER B N 1
ATOM 4015 C CA . SER B 1 198 ? 6.691 10.422 2.803 1 98.12 198 SER B CA 1
ATOM 4016 C C . SER B 1 198 ? 7.598 10.133 1.607 1 98.12 198 SER B C 1
ATOM 4018 O O . SER B 1 198 ? 8.812 10.289 1.693 1 98.12 198 SER B O 1
ATOM 4020 N N . GLN B 1 199 ? 6.992 9.758 0.498 1 97.38 199 GLN B N 1
ATOM 4021 C CA . GLN B 1 199 ? 7.754 9.336 -0.671 1 97.38 199 GLN B CA 1
ATOM 4022 C C . GLN B 1 199 ? 8.516 10.508 -1.284 1 97.38 199 GLN B C 1
ATOM 4024 O O . GLN B 1 199 ? 9.57 10.32 -1.895 1 97.38 199 GLN B O 1
ATOM 4029 N N . THR B 1 200 ? 8 11.703 -1.083 1 97.75 200 THR B N 1
ATOM 4030 C CA . THR B 1 200 ? 8.656 12.867 -1.664 1 97.75 200 THR B CA 1
ATOM 4031 C C . THR B 1 200 ? 9.305 13.719 -0.578 1 97.75 200 THR B C 1
ATOM 4033 O O . THR B 1 200 ? 9.773 14.828 -0.849 1 97.75 200 THR B O 1
ATOM 4036 N N . LEU B 1 201 ? 9.383 13.195 0.625 1 98.62 201 LEU B N 1
ATOM 4037 C CA . LEU B 1 201 ? 9.727 14.031 1.767 1 98.62 201 LEU B CA 1
ATOM 4038 C C . LEU B 1 201 ? 11.188 14.469 1.703 1 98.62 201 LEU B C 1
ATOM 4040 O O . LEU B 1 201 ? 11.484 15.664 1.743 1 98.62 201 LEU B O 1
ATOM 4044 N N . LEU B 1 202 ? 12.109 13.492 1.606 1 98.75 202 LEU B N 1
ATOM 4045 C CA . LEU B 1 202 ? 13.523 13.859 1.627 1 98.75 202 LEU B CA 1
ATOM 4046 C C . LEU B 1 202 ? 13.844 14.859 0.518 1 98.75 202 LEU B C 1
ATOM 4048 O O . LEU B 1 202 ? 14.461 15.891 0.768 1 98.75 202 LEU B O 1
ATOM 4052 N N . ALA B 1 203 ? 13.352 14.57 -0.693 1 98.31 203 ALA B N 1
ATOM 4053 C CA . ALA B 1 203 ? 13.602 15.453 -1.829 1 98.31 203 ALA B CA 1
ATOM 4054 C C . ALA B 1 203 ? 12.984 16.828 -1.603 1 98.31 203 ALA B C 1
ATOM 4056 O O . ALA B 1 203 ? 13.555 17.844 -2 1 98.31 203 ALA B O 1
ATOM 4057 N N . SER B 1 204 ? 11.805 16.859 -1.012 1 98.5 204 SER B N 1
ATOM 4058 C CA . SER B 1 204 ? 11.156 18.141 -0.753 1 98.5 204 SER B CA 1
ATOM 4059 C C . SER B 1 204 ? 11.922 18.938 0.291 1 98.5 204 SER B C 1
ATOM 4061 O O . SER B 1 204 ? 12.023 20.172 0.187 1 98.5 204 SER B O 1
ATOM 4063 N N . LEU B 1 205 ? 12.438 18.266 1.339 1 98.69 205 LEU B N 1
ATOM 4064 C CA . LEU B 1 205 ? 13.273 18.938 2.326 1 98.69 205 LEU B CA 1
ATOM 4065 C C . LEU B 1 205 ? 14.516 19.516 1.672 1 98.69 205 LEU B C 1
ATOM 4067 O O . LEU B 1 205 ? 14.875 20.672 1.929 1 98.69 205 LEU B O 1
ATOM 4071 N N . GLN B 1 206 ? 15.109 18.719 0.844 1 98.56 206 GLN B N 1
ATOM 4072 C CA . GLN B 1 206 ? 16.312 19.156 0.132 1 98.56 206 GLN B CA 1
ATOM 4073 C C . GLN B 1 206 ? 16 20.344 -0.777 1 98.56 206 GLN B C 1
ATOM 4075 O O . GLN B 1 206 ? 16.875 21.172 -1.024 1 98.56 206 GLN B O 1
ATOM 4080 N N . ALA B 1 207 ? 14.758 20.453 -1.23 1 98.19 207 ALA B N 1
ATOM 4081 C CA . ALA B 1 207 ? 14.336 21.531 -2.113 1 98.19 207 ALA B CA 1
ATOM 4082 C C . ALA B 1 207 ? 13.953 22.781 -1.312 1 98.19 207 ALA B C 1
ATOM 4084 O O . ALA B 1 207 ? 13.703 23.844 -1.885 1 98.19 207 ALA B O 1
ATOM 4085 N N . GLY B 1 208 ? 13.805 22.641 -0.03 1 97.69 208 GLY B N 1
ATOM 4086 C CA . GLY B 1 208 ? 13.547 23.812 0.785 1 97.69 208 GLY B CA 1
ATOM 4087 C C . GLY B 1 208 ? 12.25 23.734 1.562 1 97.69 208 GLY B C 1
ATOM 4088 O O . GLY B 1 208 ? 11.898 24.656 2.299 1 97.69 208 GLY B O 1
ATOM 4089 N N . CYS B 1 209 ? 11.539 22.641 1.378 1 97.56 209 CYS B N 1
ATOM 4090 C CA . CYS B 1 209 ? 10.344 22.438 2.186 1 97.56 209 CYS B CA 1
ATOM 4091 C C . CYS B 1 209 ? 10.68 22.438 3.672 1 97.56 209 CYS B C 1
ATOM 4093 O O . CYS B 1 209 ? 11.711 21.891 4.074 1 97.56 209 CYS B O 1
ATOM 4095 N N . GLN B 1 210 ? 9.789 22.953 4.512 1 96.94 210 GLN B N 1
ATOM 4096 C CA . GLN B 1 210 ? 10.203 23.281 5.875 1 96.94 210 GLN B CA 1
ATOM 4097 C C . GLN B 1 210 ? 9.523 22.359 6.883 1 96.94 210 GLN B C 1
ATOM 4099 O O . GLN B 1 210 ? 9.836 22.391 8.078 1 96.94 210 GLN B O 1
ATOM 4104 N N . ALA B 1 211 ? 8.586 21.516 6.402 1 98.25 211 ALA B N 1
ATOM 4105 C CA . ALA B 1 211 ? 7.844 20.734 7.387 1 98.25 211 ALA B CA 1
ATOM 4106 C C . ALA B 1 211 ? 7.281 19.469 6.766 1 98.25 211 ALA B C 1
ATOM 4108 O O . ALA B 1 211 ? 7.211 19.344 5.539 1 98.25 211 ALA B O 1
ATOM 4109 N N . TYR B 1 212 ? 7.043 18.531 7.613 1 98.75 212 TYR B N 1
ATOM 4110 C CA . TYR B 1 212 ? 6.301 17.328 7.297 1 98.75 212 TYR B CA 1
ATOM 4111 C C . TYR B 1 212 ? 5.039 17.219 8.141 1 98.75 212 TYR B C 1
ATOM 4113 O O . TYR B 1 212 ? 5.09 17.375 9.367 1 98.75 212 TYR B O 1
ATOM 4121 N N . SER B 1 213 ? 3.934 17.016 7.512 1 98.44 213 SER B N 1
ATOM 4122 C CA . SER B 1 213 ? 2.674 16.766 8.203 1 98.44 213 SER B CA 1
ATOM 4123 C C . SER B 1 213 ? 1.914 15.609 7.555 1 98.44 213 SER B C 1
ATOM 4125 O O . SER B 1 213 ? 0.901 15.82 6.887 1 98.44 213 SER B O 1
ATOM 4127 N N . GLY B 1 214 ? 2.352 14.43 7.844 1 97.5 214 GLY B N 1
ATOM 4128 C CA . GLY B 1 214 ? 1.769 13.234 7.246 1 97.5 214 GLY B CA 1
ATOM 4129 C C . GLY B 1 214 ? 1.272 12.234 8.273 1 97.5 214 GLY B C 1
ATOM 4130 O O . GLY B 1 214 ? 1.617 12.328 9.453 1 97.5 214 GLY B O 1
ATOM 4131 N N . VAL B 1 215 ? 0.568 11.242 7.84 1 98 215 VAL B N 1
ATOM 4132 C CA . VAL B 1 215 ? -0.151 10.32 8.711 1 98 215 VAL B CA 1
ATOM 4133 C C . VAL B 1 215 ? 0.824 9.305 9.305 1 98 215 VAL B C 1
ATOM 4135 O O . VAL B 1 215 ? 0.547 8.711 10.352 1 98 215 VAL B O 1
ATOM 4138 N N . MET B 1 216 ? 1.945 9.156 8.695 1 98.5 216 MET B N 1
ATOM 4139 C CA . MET B 1 216 ? 2.861 8.109 9.133 1 98.5 216 MET B CA 1
ATOM 4140 C C . MET B 1 216 ? 3.539 8.492 10.445 1 98.5 216 MET B C 1
ATOM 4142 O O . MET B 1 216 ? 4.141 7.645 11.109 1 98.5 216 MET B O 1
ATOM 4146 N N . ALA B 1 217 ? 3.43 9.742 10.828 1 98.56 217 ALA B N 1
ATOM 4147 C CA . ALA B 1 217 ? 3.904 10.156 12.148 1 98.56 217 ALA B CA 1
ATOM 4148 C C . ALA B 1 217 ? 3.039 9.57 13.258 1 98.56 217 ALA B C 1
ATOM 4150 O O . ALA B 1 217 ? 3.363 9.695 14.438 1 98.56 217 ALA B O 1
ATOM 4151 N N . ASN B 1 218 ? 2.004 8.867 12.914 1 98.75 218 ASN B N 1
ATOM 4152 C CA . ASN B 1 218 ? 1.173 8.172 13.883 1 98.75 218 ASN B CA 1
ATOM 4153 C C . ASN B 1 218 ? 1.694 6.766 14.164 1 98.75 218 ASN B C 1
ATOM 4155 O O . ASN B 1 218 ? 1.145 6.051 15 1 98.75 218 ASN B O 1
ATOM 4159 N N . PHE B 1 219 ? 2.781 6.34 13.523 1 98.62 219 PHE B N 1
ATOM 4160 C CA . PHE B 1 219 ? 3.422 5.051 13.758 1 98.62 219 PHE B CA 1
ATOM 4161 C C . PHE B 1 219 ? 4.824 5.234 14.32 1 98.62 219 PHE B C 1
ATOM 4163 O O . PHE B 1 219 ? 5.195 4.586 15.297 1 98.62 219 PHE B O 1
ATOM 4170 N N . HIS B 1 220 ? 5.629 6.078 13.75 1 98.5 220 HIS B N 1
ATOM 4171 C CA . HIS B 1 220 ? 7.023 6.25 14.148 1 98.5 220 HIS B CA 1
ATOM 4172 C C . HIS B 1 220 ? 7.477 7.691 13.938 1 98.5 220 HIS B C 1
ATOM 4174 O O . HIS B 1 220 ? 8.391 7.953 13.148 1 98.5 220 HIS B O 1
ATOM 4180 N N . PRO B 1 221 ? 6.898 8.633 14.742 1 98.75 221 PRO B N 1
ATOM 4181 C CA . PRO B 1 221 ? 7.223 10.055 14.57 1 98.75 221 PRO B CA 1
ATOM 4182 C C . PRO B 1 221 ? 8.703 10.352 14.797 1 98.75 221 PRO B C 1
ATOM 4184 O O . PRO B 1 221 ? 9.25 11.273 14.195 1 98.75 221 PRO B O 1
ATOM 4187 N N . GLU B 1 222 ? 9.383 9.562 15.617 1 98.75 222 GLU B N 1
ATOM 4188 C CA . GLU B 1 222 ? 10.781 9.812 15.961 1 98.75 222 GLU B CA 1
ATOM 4189 C C . GLU B 1 222 ? 11.68 9.68 14.734 1 98.75 222 GLU B C 1
ATOM 4191 O O . GLU B 1 222 ? 12.711 10.359 14.633 1 98.75 222 GLU B O 1
ATOM 4196 N N . LEU B 1 223 ? 11.328 8.828 13.805 1 98.88 223 LEU B N 1
ATOM 4197 C CA . LEU B 1 223 ? 12.133 8.641 12.594 1 98.88 223 LEU B CA 1
ATOM 4198 C C . LEU B 1 223 ? 12.016 9.859 11.68 1 98.88 223 LEU B C 1
ATOM 4200 O O . LEU B 1 223 ? 13 10.258 11.047 1 98.88 223 LEU B O 1
ATOM 4204 N N . TYR B 1 224 ? 10.844 10.438 11.602 1 98.94 224 TYR B N 1
ATOM 4205 C CA . TYR B 1 224 ? 10.656 11.664 10.82 1 98.94 224 TYR B CA 1
ATOM 4206 C C . TYR B 1 224 ? 11.375 12.836 11.477 1 98.94 224 TYR B C 1
ATOM 4208 O O . TYR B 1 224 ? 11.938 13.688 10.781 1 98.94 224 TYR B O 1
ATOM 4216 N N . VAL B 1 225 ? 11.305 12.867 12.812 1 98.88 225 VAL B N 1
ATOM 4217 C CA . VAL B 1 225 ? 12.047 13.891 13.539 1 98.88 225 VAL B CA 1
ATOM 4218 C C . VAL B 1 225 ? 13.539 13.773 13.219 1 98.88 225 VAL B C 1
ATOM 4220 O O . VAL B 1 225 ? 14.18 14.773 12.883 1 98.88 225 VAL B O 1
ATOM 4223 N N . TRP B 1 226 ? 14.078 12.555 13.289 1 98.94 226 TRP B N 1
ATOM 4224 C CA . TRP B 1 226 ? 15.492 12.359 13 1 98.94 226 TRP B CA 1
ATOM 4225 C C . TRP B 1 226 ? 15.82 12.812 11.578 1 98.94 226 TRP B C 1
ATOM 4227 O O . TRP B 1 226 ? 16.828 13.5 11.359 1 98.94 226 TRP B O 1
ATOM 4237 N N . LEU B 1 227 ? 15.008 12.414 10.617 1 98.94 227 LEU B N 1
ATOM 4238 C CA . LEU B 1 227 ? 15.258 12.766 9.219 1 98.94 227 LEU B CA 1
ATOM 4239 C C . LEU B 1 227 ? 15.305 14.281 9.039 1 98.94 227 LEU B C 1
ATOM 4241 O O . LEU B 1 227 ? 16.25 14.805 8.438 1 98.94 227 LEU B O 1
ATOM 4245 N N . TYR B 1 228 ? 14.312 14.914 9.609 1 98.81 228 TYR B N 1
ATOM 4246 C CA . TYR B 1 228 ? 14.219 16.359 9.5 1 98.81 228 TYR B CA 1
ATOM 4247 C C . TYR B 1 228 ? 15.453 17.031 10.086 1 98.81 228 TYR B C 1
ATOM 4249 O O . TYR B 1 228 ? 16.016 17.953 9.484 1 98.81 228 TYR B O 1
ATOM 4257 N N . GLU B 1 229 ? 15.883 16.578 11.18 1 98.69 229 GLU B N 1
ATOM 4258 C CA . GLU B 1 229 ? 16.953 17.25 11.938 1 98.69 229 GLU B CA 1
ATOM 4259 C C . GLU B 1 229 ? 18.328 16.906 11.359 1 98.69 229 GLU B C 1
ATOM 4261 O O . GLU B 1 229 ? 19.297 17.641 11.602 1 98.69 229 GLU B O 1
ATOM 4266 N N . ASN B 1 230 ? 18.438 15.797 10.562 1 98.75 230 ASN B N 1
ATOM 4267 C CA . ASN B 1 230 ? 19.766 15.305 10.258 1 98.75 230 ASN B CA 1
ATOM 4268 C C . ASN B 1 230 ? 19.984 15.148 8.758 1 98.75 230 ASN B C 1
ATOM 4270 O O . ASN B 1 230 ? 21.078 14.797 8.312 1 98.75 230 ASN B O 1
ATOM 4274 N N . PHE B 1 231 ? 19.016 15.406 7.855 1 98.62 231 PHE B N 1
ATOM 4275 C CA . PHE B 1 231 ? 19.125 15.078 6.438 1 98.62 231 PHE B CA 1
ATOM 4276 C C . PHE B 1 231 ? 20.266 15.852 5.793 1 98.62 231 PHE B C 1
ATOM 4278 O O . PHE B 1 231 ? 20.875 15.391 4.824 1 98.62 231 PHE B O 1
ATOM 4285 N N . GLN B 1 232 ? 20.609 17.047 6.367 1 98.38 232 GLN B N 1
ATOM 4286 C CA . GLN B 1 232 ? 21.688 17.859 5.801 1 98.38 232 GLN B CA 1
ATOM 4287 C C . GLN B 1 232 ? 23.047 17.391 6.297 1 98.38 232 GLN B C 1
ATOM 4289 O O . GLN B 1 232 ? 24.016 17.328 5.527 1 98.38 232 GLN B O 1
ATOM 4294 N N . THR B 1 233 ? 23.172 17 7.512 1 98.56 233 THR B N 1
ATOM 4295 C CA . THR B 1 233 ? 24.453 16.703 8.125 1 98.56 233 THR B CA 1
ATOM 4296 C C . THR B 1 233 ? 24.812 15.234 7.953 1 98.56 233 THR B C 1
ATOM 4298 O O . THR B 1 233 ? 25.984 14.859 8.039 1 98.56 233 THR B O 1
ATOM 4301 N N . GLN B 1 234 ? 23.844 14.383 7.758 1 98.5 234 GLN B N 1
ATOM 4302 C CA . GLN B 1 234 ? 24.047 12.953 7.574 1 98.5 234 GLN B CA 1
ATOM 4303 C C . GLN B 1 234 ? 23.312 12.445 6.34 1 98.5 234 GLN B C 1
ATOM 4305 O O . GLN B 1 234 ? 22.438 11.586 6.449 1 98.5 234 GLN B O 1
ATOM 4310 N N . PRO B 1 235 ? 23.719 12.891 5.188 1 98.38 235 PRO B N 1
ATOM 4311 C CA . PRO B 1 235 ? 22.953 12.656 3.971 1 98.38 235 PRO B CA 1
ATOM 4312 C C . PRO B 1 235 ? 22.844 11.172 3.613 1 98.38 235 PRO B C 1
ATOM 4314 O O . PRO B 1 235 ? 21.828 10.727 3.078 1 98.38 235 PRO B O 1
ATOM 4317 N N . GLU B 1 236 ? 23.859 10.383 3.887 1 98.19 236 GLU B N 1
ATOM 4318 C CA . GLU B 1 236 ? 23.812 8.969 3.533 1 98.19 236 GLU B CA 1
ATOM 4319 C C . GLU B 1 236 ? 22.812 8.211 4.395 1 98.19 236 GLU B C 1
ATOM 4321 O O . GLU B 1 236 ? 21.984 7.453 3.873 1 98.19 236 GLU B O 1
ATOM 4326 N N . LYS B 1 237 ? 22.875 8.445 5.703 1 98.56 237 LYS B N 1
ATOM 4327 C CA . LYS B 1 237 ? 21.891 7.828 6.602 1 98.56 237 LYS B CA 1
ATOM 4328 C C . LYS B 1 237 ? 20.484 8.312 6.301 1 98.56 237 LYS B C 1
ATOM 4330 O O . LYS B 1 237 ? 19.531 7.539 6.363 1 98.56 237 LYS B O 1
ATOM 4335 N N . ALA B 1 238 ? 20.422 9.594 5.938 1 98.81 238 ALA B N 1
ATOM 4336 C CA . ALA B 1 238 ? 19.125 10.188 5.633 1 98.81 238 ALA B CA 1
ATOM 4337 C C . ALA B 1 238 ? 18.484 9.508 4.43 1 98.81 238 ALA B C 1
ATOM 4339 O O . ALA B 1 238 ? 17.281 9.234 4.434 1 98.81 238 ALA B O 1
ATOM 4340 N N . LEU B 1 239 ? 19.297 9.266 3.453 1 98.69 239 LEU B N 1
ATOM 4341 C CA . LEU B 1 239 ? 18.781 8.617 2.254 1 98.69 239 LEU B CA 1
ATOM 4342 C C . LEU B 1 239 ? 18.281 7.211 2.566 1 98.69 239 LEU B C 1
ATOM 4344 O O . LEU B 1 239 ? 17.203 6.816 2.125 1 98.69 239 LEU B O 1
ATOM 4348 N N . ARG B 1 240 ? 19.031 6.441 3.311 1 98.56 240 ARG B N 1
ATOM 4349 C CA . ARG B 1 240 ? 18.656 5.082 3.668 1 98.56 240 ARG B CA 1
ATOM 4350 C C . ARG B 1 240 ? 17.391 5.074 4.523 1 98.56 240 ARG B C 1
ATOM 4352 O O . ARG B 1 240 ? 16.5 4.246 4.324 1 98.56 240 ARG B O 1
ATOM 4359 N N . LEU B 1 241 ? 17.328 6.023 5.445 1 98.88 241 LEU B N 1
ATOM 4360 C CA . LEU B 1 241 ? 16.125 6.148 6.25 1 98.88 241 LEU B CA 1
ATOM 4361 C C . LEU B 1 241 ? 14.93 6.531 5.387 1 98.88 241 LEU B C 1
ATOM 4363 O O . LEU B 1 241 ? 13.836 5.984 5.547 1 98.88 241 LEU B O 1
ATOM 4367 N N . ALA B 1 242 ? 15.18 7.488 4.473 1 98.88 242 ALA B N 1
ATOM 4368 C CA . ALA B 1 242 ? 14.109 7.945 3.59 1 98.88 242 ALA B CA 1
ATOM 4369 C C . ALA B 1 242 ? 13.57 6.797 2.742 1 98.88 242 ALA B C 1
ATOM 4371 O O . ALA B 1 242 ? 12.375 6.734 2.457 1 98.88 242 ALA B O 1
ATOM 4372 N N . ASP B 1 243 ? 14.406 5.855 2.33 1 98.81 243 ASP B N 1
ATOM 4373 C CA . ASP B 1 243 ? 13.977 4.691 1.566 1 98.81 243 ASP B CA 1
ATOM 4374 C C . ASP B 1 243 ? 13.023 3.82 2.387 1 98.81 243 ASP B C 1
ATOM 4376 O O . ASP B 1 243 ? 12.008 3.354 1.874 1 98.81 243 ASP B O 1
ATOM 4380 N N . TYR B 1 244 ? 13.383 3.635 3.67 1 98.88 244 TYR B N 1
ATOM 4381 C CA . TYR B 1 244 ? 12.484 2.895 4.551 1 98.88 244 TYR B CA 1
ATOM 4382 C C . TYR B 1 244 ? 11.172 3.637 4.742 1 98.88 244 TYR B C 1
ATOM 4384 O O . TYR B 1 244 ? 10.094 3.049 4.613 1 98.88 244 TYR B O 1
ATOM 4392 N N . LEU B 1 245 ? 11.25 4.938 5 1 98.94 245 LEU B N 1
ATOM 4393 C CA . LEU B 1 245 ? 10.055 5.719 5.281 1 98.94 245 LEU B CA 1
ATOM 4394 C C . LEU B 1 245 ? 9.125 5.746 4.07 1 98.94 245 LEU B C 1
ATOM 4396 O O . LEU B 1 245 ? 7.906 5.648 4.215 1 98.94 245 LEU B O 1
ATOM 4400 N N . SER B 1 246 ? 9.719 5.898 2.9 1 98.62 246 SER B N 1
ATOM 4401 C CA . SER B 1 246 ? 8.953 5.863 1.654 1 98.62 246 SER B CA 1
ATOM 4402 C C . SER B 1 246 ? 8.227 4.539 1.488 1 98.62 246 SER B C 1
ATOM 4404 O O . SER B 1 246 ? 7.031 4.516 1.181 1 98.62 246 SER B O 1
ATOM 4406 N N . THR B 1 247 ? 8.898 3.434 1.726 1 98.69 247 THR B N 1
ATOM 4407 C CA . THR B 1 247 ? 8.328 2.1 1.569 1 98.69 247 THR B CA 1
ATOM 4408 C C . THR B 1 247 ? 7.273 1.834 2.639 1 98.69 247 THR B C 1
ATOM 4410 O O . THR B 1 247 ? 6.176 1.366 2.332 1 98.69 247 THR B O 1
ATOM 4413 N N . ALA B 1 248 ? 7.602 2.201 3.861 1 98.69 248 ALA B N 1
ATOM 4414 C CA . ALA B 1 248 ? 6.699 2.002 4.992 1 98.69 248 ALA B CA 1
ATOM 4415 C C . ALA B 1 248 ? 5.402 2.785 4.805 1 98.69 248 ALA B C 1
ATOM 4417 O O . ALA B 1 248 ? 4.332 2.334 5.219 1 98.69 248 ALA B O 1
ATOM 4418 N N . ALA B 1 249 ? 5.488 3.912 4.129 1 98.25 249 ALA B N 1
ATOM 4419 C CA . ALA B 1 249 ? 4.344 4.812 4 1 98.25 249 ALA B CA 1
ATOM 4420 C C . ALA B 1 249 ? 3.26 4.203 3.117 1 98.25 249 ALA B C 1
ATOM 4422 O O . ALA B 1 249 ? 2.121 4.672 3.105 1 98.25 249 ALA B O 1
ATOM 4423 N N . LEU B 1 250 ? 3.584 3.145 2.453 1 96.69 250 LEU B N 1
ATOM 4424 C CA . LEU B 1 250 ? 2.582 2.445 1.653 1 96.69 250 LEU B CA 1
ATOM 4425 C C . LEU B 1 250 ? 1.52 1.813 2.545 1 96.69 250 LEU B C 1
ATOM 4427 O O . LEU B 1 250 ? 0.442 1.447 2.07 1 96.69 250 LEU B O 1
ATOM 4431 N N . ALA B 1 251 ? 1.765 1.729 3.82 1 96.56 251 ALA B N 1
ATOM 4432 C CA . ALA B 1 251 ? 0.827 1.189 4.801 1 96.56 251 ALA B CA 1
ATOM 4433 C C . ALA B 1 251 ? -0.423 2.061 4.902 1 96.56 251 ALA B C 1
ATOM 4435 O O . ALA B 1 251 ? -1.449 1.624 5.43 1 96.56 251 ALA B O 1
ATOM 4436 N N . GLU B 1 252 ? -0.326 3.318 4.402 1 93.31 252 GLU B N 1
ATOM 4437 C CA . GLU B 1 252 ? -1.473 4.223 4.398 1 93.31 252 GLU B CA 1
ATOM 4438 C C . GLU B 1 252 ? -2.648 3.619 3.635 1 93.31 252 GLU B C 1
ATOM 4440 O O . GLU B 1 252 ? -3.801 3.982 3.875 1 93.31 252 GLU B O 1
ATOM 4445 N N . ASN B 1 253 ? -2.363 2.697 2.752 1 90.81 253 ASN B N 1
ATOM 4446 C CA . ASN B 1 253 ? -3.379 2.107 1.885 1 90.81 253 ASN B CA 1
ATOM 4447 C C . ASN B 1 253 ? -4.105 0.957 2.576 1 90.81 253 ASN B C 1
ATOM 4449 O O . ASN B 1 253 ? -5.047 0.388 2.02 1 90.81 253 ASN B O 1
ATOM 4453 N N . LEU B 1 254 ? -3.707 0.555 3.641 1 91.75 254 LEU B N 1
ATOM 4454 C CA . LEU B 1 254 ? -4.418 -0.516 4.332 1 91.75 254 LEU B CA 1
ATOM 4455 C C . LEU B 1 254 ? -5.734 -0.01 4.91 1 91.75 254 LEU B C 1
ATOM 4457 O O . LEU B 1 254 ? -6.539 0.598 4.203 1 91.75 254 LEU B O 1
ATOM 4461 N N . ASP B 1 255 ? -6.059 0.071 6.176 1 93.38 255 ASP B N 1
ATOM 4462 C CA . ASP B 1 255 ? -7.328 0.466 6.777 1 93.38 255 ASP B CA 1
ATOM 4463 C C . ASP B 1 255 ? -7.16 1.697 7.664 1 93.38 255 ASP B C 1
ATOM 4465 O O . ASP B 1 255 ? -7.711 1.758 8.766 1 93.38 255 ASP B O 1
ATOM 4469 N N . TYR B 1 256 ? -6.383 2.656 7.082 1 96.06 256 TYR B N 1
ATOM 4470 C CA . TYR B 1 256 ? -6.215 3.879 7.859 1 96.06 256 TYR B CA 1
ATOM 4471 C C . TYR B 1 256 ? -7.555 4.578 8.07 1 96.06 256 TYR B C 1
ATOM 4473 O O . TYR B 1 256 ? -8.383 4.633 7.156 1 96.06 256 TYR B O 1
ATOM 4481 N N . PRO B 1 257 ? -7.855 5.012 9.32 1 97.44 257 PRO B N 1
ATOM 4482 C CA . PRO B 1 257 ? -6.949 5.156 10.461 1 97.44 257 PRO B CA 1
ATOM 4483 C C . PRO B 1 257 ? -7.027 3.979 11.43 1 97.44 257 PRO B C 1
ATOM 4485 O O . PRO B 1 257 ? -6.402 4.008 12.492 1 97.44 257 PRO B O 1
ATOM 4488 N N . VAL B 1 258 ? -7.766 2.918 11.125 1 98 258 VAL B N 1
ATOM 4489 C CA . VAL B 1 258 ? -7.934 1.776 12.016 1 98 258 VAL B CA 1
ATOM 4490 C C . VAL B 1 258 ? -6.574 1.147 12.312 1 98 258 VAL B C 1
ATOM 4492 O O . VAL B 1 258 ? -6.27 0.829 13.469 1 98 258 VAL B O 1
ATOM 4495 N N . CYS B 1 259 ? -5.762 1.01 11.305 1 97.88 259 CYS B N 1
ATOM 4496 C CA . CYS B 1 259 ? -4.461 0.375 11.484 1 97.88 259 CYS B CA 1
ATOM 4497 C C . CYS B 1 259 ? -3.58 1.19 12.422 1 97.88 259 CYS B C 1
ATOM 4499 O O . CYS B 1 259 ? -2.875 0.629 13.266 1 97.88 259 CYS B O 1
ATOM 4501 N N . ALA B 1 260 ? -3.623 2.498 12.32 1 98.5 260 ALA B N 1
ATOM 4502 C CA . ALA B 1 260 ? -2.85 3.352 13.219 1 98.5 260 ALA B CA 1
ATOM 4503 C C . ALA B 1 260 ? -3.375 3.268 14.648 1 98.5 260 ALA B C 1
ATOM 4505 O O . ALA B 1 260 ? -2.596 3.205 15.602 1 98.5 260 ALA B O 1
ATOM 4506 N N . LYS B 1 261 ? -4.691 3.281 14.773 1 98.5 261 LYS B N 1
ATOM 4507 C CA . LYS B 1 261 ? -5.273 3.182 16.109 1 98.5 261 LYS B CA 1
ATOM 4508 C C . LYS B 1 261 ? -4.984 1.819 16.734 1 98.5 261 LYS B C 1
ATOM 4510 O O . LYS B 1 261 ? -4.738 1.723 17.938 1 98.5 261 LYS B O 1
ATOM 4515 N N . SER B 1 262 ? -5.043 0.802 15.938 1 98.19 262 SER B N 1
ATOM 4516 C CA . SER B 1 262 ? -4.695 -0.53 16.422 1 98.19 262 SER B CA 1
ATOM 4517 C C . SER B 1 262 ? -3.242 -0.588 16.891 1 98.19 262 SER B C 1
ATOM 4519 O O . SER B 1 262 ? -2.936 -1.19 17.922 1 98.19 262 SER B O 1
ATOM 4521 N N . PHE B 1 263 ? -2.357 -0.001 16.141 1 98.56 263 PHE B N 1
ATOM 4522 C CA . PHE B 1 263 ? -0.959 0.079 16.547 1 98.56 263 PHE B CA 1
ATOM 4523 C C . PHE B 1 263 ? -0.821 0.793 17.891 1 98.56 263 PHE B C 1
ATOM 4525 O O . PHE B 1 263 ? -0.119 0.317 18.781 1 98.56 263 PHE B O 1
ATOM 4532 N N . GLN B 1 264 ? -1.55 1.93 18.031 1 98.75 264 GLN B N 1
ATOM 4533 C CA . GLN B 1 264 ? -1.5 2.684 19.281 1 98.75 264 GLN B CA 1
ATOM 4534 C C . GLN B 1 264 ? -2.043 1.857 20.438 1 98.75 264 GLN B C 1
ATOM 4536 O O . GLN B 1 264 ? -1.571 1.985 21.578 1 98.75 264 GLN B O 1
ATOM 4541 N N . GLN B 1 265 ? -3.064 1.094 20.172 1 98.38 265 GLN B N 1
ATOM 4542 C CA . GLN B 1 265 ? -3.57 0.18 21.203 1 98.38 265 GLN B CA 1
ATOM 4543 C C . GLN B 1 265 ? -2.514 -0.851 21.578 1 98.38 265 GLN B C 1
ATOM 4545 O O . GLN B 1 265 ? -2.311 -1.123 22.766 1 98.38 265 GLN B O 1
ATOM 4550 N N . GLU B 1 266 ? -1.845 -1.355 20.625 1 97.69 266 GLU B N 1
ATOM 4551 C CA . GLU B 1 266 ? -0.833 -2.385 20.844 1 97.69 266 GLU B CA 1
ATOM 4552 C C . GLU B 1 266 ? 0.304 -1.864 21.719 1 97.69 266 GLU B C 1
ATOM 4554 O O . GLU B 1 266 ? 0.835 -2.594 22.562 1 97.69 266 GLU B O 1
ATOM 4559 N N . ILE B 1 267 ? 0.636 -0.634 21.547 1 98 267 ILE B N 1
ATOM 4560 C CA . ILE B 1 267 ? 1.777 -0.123 22.297 1 98 267 ILE B CA 1
ATOM 4561 C C . ILE B 1 267 ? 1.297 0.494 23.609 1 98 267 ILE B C 1
ATOM 4563 O O . ILE B 1 267 ? 2.086 1.084 24.344 1 98 267 ILE B O 1
ATOM 4567 N N . GLY B 1 268 ? -0.004 0.506 23.828 1 98.38 268 GLY B N 1
ATOM 4568 C CA . GLY B 1 268 ? -0.512 0.804 25.156 1 98.38 268 GLY B CA 1
ATOM 4569 C C . GLY B 1 268 ? -1.095 2.199 25.266 1 98.38 268 GLY B C 1
ATOM 4570 O O . GLY B 1 268 ? -1.572 2.592 26.344 1 98.38 268 GLY B O 1
ATOM 4571 N N . ASN B 1 269 ? -1.131 2.977 24.203 1 98.69 269 ASN B N 1
ATOM 4572 C CA . ASN B 1 269 ? -1.643 4.34 24.266 1 98.69 269 ASN B CA 1
ATOM 4573 C C . ASN B 1 269 ? -3.168 4.371 24.203 1 98.69 269 ASN B C 1
ATOM 4575 O O . ASN B 1 269 ? -3.805 5.164 24.906 1 98.69 269 ASN B O 1
ATOM 4579 N N . PHE B 1 270 ? -3.699 3.502 23.359 1 98.75 270 PHE B N 1
ATOM 4580 C CA . PHE B 1 270 ? -5.145 3.488 23.172 1 98.75 270 PHE B CA 1
ATOM 4581 C C . PHE B 1 270 ? -5.773 2.311 23.906 1 98.75 270 PHE B C 1
ATOM 4583 O O . PHE B 1 270 ? -5.184 1.231 23.984 1 98.75 270 PHE B O 1
ATOM 4590 N N . SER B 1 271 ? -6.984 2.455 24.375 1 98.31 271 SER B N 1
ATOM 4591 C CA . SER B 1 271 ? -7.723 1.354 24.984 1 98.31 271 SER B CA 1
ATOM 4592 C C . SER B 1 271 ? -8.422 0.505 23.922 1 98.31 271 SER B C 1
ATOM 4594 O O . SER B 1 271 ? -8.664 -0.684 24.141 1 98.31 271 SER B O 1
ATOM 4596 N N . THR B 1 272 ? -8.75 1.13 22.859 1 97.81 272 THR B N 1
ATOM 4597 C CA . THR B 1 272 ? -9.438 0.462 21.75 1 97.81 272 THR B CA 1
ATOM 4598 C C . THR B 1 272 ? -8.93 0.977 20.406 1 97.81 272 THR B C 1
ATOM 4600 O O . THR B 1 272 ? -8.141 1.928 20.359 1 97.81 272 THR B O 1
ATOM 4603 N N . HIS B 1 273 ? -9.312 0.283 19.359 1 98.06 273 HIS B N 1
ATOM 4604 C CA . HIS B 1 273 ? -9.055 0.789 18.031 1 98.06 273 HIS B CA 1
ATOM 4605 C C . HIS B 1 273 ? -10.344 1.253 17.359 1 98.06 273 HIS B C 1
ATOM 4607 O O . HIS B 1 273 ? -10.422 1.301 16.125 1 98.06 273 HIS B O 1
ATOM 4613 N N . THR B 1 274 ? -11.352 1.601 18.094 1 97.88 274 THR B N 1
ATOM 4614 C CA . THR B 1 274 ? -12.656 2.027 17.625 1 97.88 274 THR B CA 1
ATOM 4615 C C . THR B 1 274 ? -12.547 3.301 16.781 1 97.88 274 THR B C 1
ATOM 4617 O O . THR B 1 274 ? -11.805 4.219 17.141 1 97.88 274 THR B O 1
ATOM 4620 N N . CYS B 1 275 ? -13.203 3.355 15.648 1 97.88 275 CYS B N 1
ATOM 4621 C CA . CYS B 1 275 ? -13.273 4.52 14.773 1 97.88 275 CYS B CA 1
ATOM 4622 C C . CYS B 1 275 ? -14.719 4.926 14.523 1 97.88 275 CYS B C 1
ATOM 4624 O O . CYS B 1 275 ? -15.625 4.094 14.578 1 97.88 275 CYS B O 1
ATOM 4626 N N . ARG B 1 276 ? -14.93 6.141 14.297 1 97.62 276 ARG B N 1
ATOM 4627 C CA . ARG B 1 276 ? -16.25 6.629 13.906 1 97.62 276 ARG B CA 1
ATOM 4628 C C . ARG B 1 276 ? -16.406 6.648 12.391 1 97.62 276 ARG B C 1
ATOM 4630 O O . ARG B 1 276 ? -17.5 6.488 11.875 1 97.62 276 ARG B O 1
ATOM 4637 N N . VAL B 1 277 ? -15.32 6.812 11.672 1 95.44 277 VAL B N 1
ATOM 4638 C CA . VAL B 1 277 ? -15.359 7.023 10.227 1 95.44 277 VAL B CA 1
ATOM 4639 C C . VAL B 1 277 ? -15.664 5.707 9.523 1 95.44 277 VAL B C 1
ATOM 4641 O O . VAL B 1 277 ? -16.219 5.699 8.422 1 95.44 277 VAL B O 1
ATOM 4644 N N . ARG B 1 278 ? -15.305 4.547 10.164 1 93.81 278 ARG B N 1
ATOM 4645 C CA . ARG B 1 278 ? -15.547 3.221 9.602 1 93.81 278 ARG B CA 1
ATOM 4646 C C . ARG B 1 278 ? -15.57 2.156 10.695 1 93.81 278 ARG B C 1
ATOM 4648 O O . ARG B 1 278 ? -15.117 2.4 11.812 1 93.81 278 ARG B O 1
ATOM 4655 N N . SER B 1 279 ? -16.109 1.086 10.297 1 91.62 279 SER B N 1
ATOM 4656 C CA . SER B 1 279 ? -16.094 -0.032 11.234 1 91.62 279 SER B CA 1
ATOM 4657 C C . SER B 1 279 ? -14.68 -0.588 11.422 1 91.62 279 SER B C 1
ATOM 4659 O O . SER B 1 279 ? -13.945 -0.76 10.445 1 91.62 279 SER B O 1
ATOM 4661 N N . SER B 1 280 ? -14.344 -0.791 12.602 1 91.12 280 SER B N 1
ATOM 4662 C CA . SER B 1 280 ? -13.055 -1.399 12.906 1 91.12 280 SER B CA 1
ATOM 4663 C C . SER B 1 280 ? -13.203 -2.885 13.219 1 91.12 280 SER B C 1
ATOM 4665 O O . SER B 1 280 ? -12.227 -3.555 13.562 1 91.12 280 SER B O 1
ATOM 4667 N N . HIS B 1 281 ? -14.422 -3.277 13.086 1 88.31 281 HIS B N 1
ATOM 4668 C CA . HIS B 1 281 ? -14.703 -4.688 13.336 1 88.31 281 HIS B CA 1
ATOM 4669 C C . HIS B 1 281 ? -14.039 -5.574 12.289 1 88.31 281 HIS B C 1
ATOM 4671 O O . HIS B 1 281 ? -14.07 -5.258 11.094 1 88.31 281 HIS B O 1
ATOM 4677 N N . GLY B 1 282 ? -13.352 -6.641 12.617 1 91 282 GLY B N 1
ATOM 4678 C CA . GLY B 1 282 ? -12.758 -7.598 11.695 1 91 282 GLY B CA 1
ATOM 4679 C C . GLY B 1 282 ? -11.32 -7.27 11.344 1 91 282 GLY B C 1
ATOM 4680 O O . GLY B 1 282 ? -10.648 -8.047 10.664 1 91 282 GLY B O 1
ATOM 4681 N N . TYR B 1 283 ? -10.875 -5.992 11.766 1 93.69 283 TYR B N 1
ATOM 4682 C CA . TYR B 1 283 ? -9.516 -5.562 11.445 1 93.69 283 TYR B CA 1
ATOM 4683 C C . TYR B 1 283 ? -8.5 -6.613 11.867 1 93.69 283 TYR B C 1
ATOM 4685 O O . TYR B 1 283 ? -7.582 -6.941 11.102 1 93.69 283 TYR B O 1
ATOM 4693 N N . ARG B 1 284 ? -8.734 -7.227 12.922 1 91.25 284 ARG B N 1
ATOM 4694 C CA . ARG B 1 284 ? -7.758 -8.148 13.5 1 91.25 284 ARG B CA 1
ATOM 4695 C C . ARG B 1 284 ? -7.777 -9.484 12.773 1 91.25 284 ARG B C 1
ATOM 4697 O O . ARG B 1 284 ? -6.863 -10.297 12.938 1 91.25 284 ARG B O 1
ATOM 4704 N N . GLU B 1 285 ? -8.773 -9.703 12.031 1 90.62 285 GLU B N 1
ATOM 4705 C CA . GLU B 1 285 ? -8.891 -10.953 11.289 1 90.62 285 GLU B CA 1
ATOM 4706 C C . GLU B 1 285 ? -8.188 -10.852 9.938 1 90.62 285 GLU B C 1
ATOM 4708 O O . GLU B 1 285 ? -8.008 -11.859 9.25 1 90.62 285 GLU B O 1
ATOM 4713 N N . THR B 1 286 ? -7.801 -9.648 9.57 1 93.06 286 THR B N 1
ATOM 4714 C CA . THR B 1 286 ? -7.066 -9.445 8.328 1 93.06 286 THR B CA 1
ATOM 4715 C C . THR B 1 286 ? -5.57 -9.656 8.539 1 93.06 286 THR B C 1
ATOM 4717 O O . THR B 1 286 ? -5.133 -9.922 9.664 1 93.06 286 THR B O 1
ATOM 4720 N N . PHE B 1 287 ? -4.809 -9.539 7.453 1 93.75 287 PHE B N 1
ATOM 4721 C CA . PHE B 1 287 ? -3.359 -9.625 7.566 1 93.75 287 PHE B CA 1
ATOM 4722 C C . PHE B 1 287 ? -2.762 -8.281 7.945 1 93.75 287 PHE B C 1
ATOM 4724 O O . PHE B 1 287 ? -1.545 -8.156 8.109 1 93.75 287 PHE B O 1
ATOM 4731 N N . PHE B 1 288 ? -3.568 -7.273 8.117 1 95.94 288 PHE B N 1
ATOM 4732 C CA . PHE B 1 288 ? -3.115 -5.895 8.266 1 95.94 288 PHE B CA 1
ATOM 4733 C C . PHE B 1 288 ? -2.291 -5.73 9.539 1 95.94 288 PHE B C 1
ATOM 4735 O O . PHE B 1 288 ? -1.224 -5.113 9.516 1 95.94 288 PHE B O 1
ATOM 4742 N N . PRO B 1 289 ? -2.76 -6.328 10.688 1 95.81 289 PRO B N 1
ATOM 4743 C CA . PRO B 1 289 ? -1.93 -6.207 11.891 1 95.81 289 PRO B CA 1
ATOM 4744 C C . PRO B 1 289 ? -0.522 -6.766 11.695 1 95.81 289 PRO B C 1
ATOM 4746 O O . PRO B 1 289 ? 0.456 -6.145 12.117 1 95.81 289 PRO B O 1
ATOM 4749 N N . GLN B 1 290 ? -0.448 -7.852 10.977 1 95.25 290 GLN B N 1
ATOM 4750 C CA . GLN B 1 290 ? 0.853 -8.469 10.742 1 95.25 290 GLN B CA 1
ATOM 4751 C C . GLN B 1 290 ? 1.716 -7.598 9.836 1 95.25 290 GLN B C 1
ATOM 4753 O O . GLN B 1 290 ? 2.932 -7.516 10.016 1 95.25 290 GLN B O 1
ATOM 4758 N N . ALA B 1 291 ? 1.107 -7.039 8.867 1 96.94 291 ALA B N 1
ATOM 4759 C CA . ALA B 1 291 ? 1.824 -6.141 7.969 1 96.94 291 ALA B CA 1
ATOM 4760 C C . ALA B 1 291 ? 2.422 -4.961 8.734 1 96.94 291 ALA B C 1
ATOM 4762 O O . ALA B 1 291 ? 3.58 -4.598 8.516 1 96.94 291 ALA B O 1
ATOM 4763 N N . ILE B 1 292 ? 1.629 -4.395 9.656 1 98.12 292 ILE B N 1
ATOM 4764 C CA . ILE B 1 292 ? 2.09 -3.26 10.453 1 98.12 292 ILE B CA 1
ATOM 4765 C C . ILE B 1 292 ? 3.219 -3.705 11.383 1 98.12 292 ILE B C 1
ATOM 4767 O O . ILE B 1 292 ? 4.219 -3 11.531 1 98.12 292 ILE B O 1
ATOM 4771 N N . ASP B 1 293 ? 3.066 -4.898 11.93 1 97.69 293 ASP B N 1
ATOM 4772 C CA . ASP B 1 293 ? 4.109 -5.43 12.805 1 97.69 293 ASP B CA 1
ATOM 4773 C C . ASP B 1 293 ? 5.43 -5.578 12.055 1 97.69 293 ASP B C 1
ATOM 4775 O O . ASP B 1 293 ? 6.484 -5.199 12.562 1 97.69 293 ASP B O 1
ATOM 4779 N N . SER B 1 294 ? 5.359 -6.141 10.898 1 98.44 294 SER B N 1
ATOM 4780 C CA . SER B 1 294 ? 6.551 -6.32 10.07 1 98.44 294 SER B CA 1
ATOM 4781 C C . SER B 1 294 ? 7.195 -4.98 9.734 1 98.44 294 SER B C 1
ATOM 4783 O O . SER B 1 294 ? 8.422 -4.844 9.789 1 98.44 294 SER B O 1
ATOM 4785 N N . MET B 1 295 ? 6.387 -4.031 9.367 1 98.62 295 MET B N 1
ATOM 4786 C CA . MET B 1 295 ? 6.852 -2.689 9.039 1 98.62 295 MET B CA 1
ATOM 4787 C C . MET B 1 295 ? 7.586 -2.064 10.219 1 98.62 295 MET B C 1
ATOM 4789 O O . MET B 1 295 ? 8.672 -1.508 10.055 1 98.62 295 MET B O 1
ATOM 4793 N N . MET B 1 296 ? 7.012 -2.23 11.398 1 98.56 296 MET B N 1
ATOM 4794 C CA . MET B 1 296 ? 7.602 -1.636 12.594 1 98.56 296 MET B CA 1
ATOM 4795 C C . MET B 1 296 ? 8.898 -2.344 12.977 1 98.56 296 MET B C 1
ATOM 4797 O O . MET B 1 296 ? 9.867 -1.698 13.383 1 98.56 296 MET B O 1
ATOM 4801 N N . ARG B 1 297 ? 8.93 -3.678 12.859 1 98.38 297 ARG B N 1
ATOM 4802 C CA . ARG B 1 297 ? 10.156 -4.422 13.133 1 98.38 297 ARG B CA 1
ATOM 4803 C C . ARG B 1 297 ? 11.266 -4.027 12.156 1 98.38 297 ARG B C 1
ATOM 4805 O O . ARG B 1 297 ? 12.422 -3.863 12.555 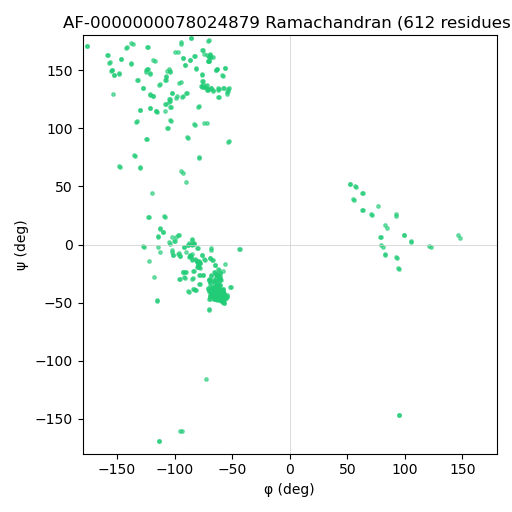1 98.38 297 ARG B O 1
ATOM 4812 N N . LEU B 1 298 ? 10.875 -3.871 10.93 1 98.69 298 LEU B N 1
ATOM 4813 C CA . LEU B 1 298 ? 11.828 -3.414 9.93 1 98.69 298 LEU B CA 1
ATOM 4814 C C . LEU B 1 298 ? 12.391 -2.047 10.297 1 98.69 298 LEU B C 1
ATOM 4816 O O . LEU B 1 298 ? 13.594 -1.811 10.172 1 98.69 298 LEU B O 1
ATOM 4820 N N . GLY B 1 299 ? 11.508 -1.145 10.734 1 98.56 299 GLY B N 1
ATOM 4821 C CA . GLY B 1 299 ? 11.945 0.173 11.164 1 98.56 299 GLY B CA 1
ATOM 4822 C C . GLY B 1 299 ? 12.961 0.125 12.289 1 98.56 299 GLY B C 1
ATOM 4823 O O . GLY B 1 299 ? 13.953 0.855 12.273 1 98.56 299 GLY B O 1
ATOM 4824 N N . ARG B 1 300 ? 12.727 -0.73 13.234 1 98 300 ARG B N 1
ATOM 4825 C CA . ARG B 1 300 ? 13.656 -0.883 14.344 1 98 300 ARG B CA 1
ATOM 4826 C C . ARG B 1 300 ? 15 -1.42 13.867 1 98 300 ARG B C 1
ATOM 4828 O O . ARG B 1 300 ? 16.047 -0.986 14.336 1 98 300 ARG B O 1
ATOM 4835 N N . ASP B 1 301 ? 14.938 -2.352 12.969 1 97.69 301 ASP B N 1
ATOM 4836 C CA . ASP B 1 301 ? 16.156 -2.908 12.406 1 97.69 301 ASP B CA 1
ATOM 4837 C C . ASP B 1 301 ? 16.969 -1.836 11.664 1 97.69 301 ASP B C 1
ATOM 4839 O O . ASP B 1 301 ? 18.188 -1.796 11.766 1 97.69 301 ASP B O 1
ATOM 4843 N N . ILE B 1 302 ? 16.25 -1.004 10.922 1 97.69 302 ILE B N 1
ATOM 4844 C CA . ILE B 1 302 ? 16.891 0.083 10.188 1 97.69 302 ILE B CA 1
ATOM 4845 C C . ILE B 1 302 ? 17.547 1.051 11.172 1 97.69 302 ILE B C 1
ATOM 4847 O O . ILE B 1 302 ? 18.672 1.493 10.953 1 97.69 302 ILE B O 1
ATOM 4851 N N . GLN B 1 303 ? 16.844 1.371 12.266 1 98.06 303 GLN B N 1
ATOM 4852 C CA . GLN B 1 303 ? 17.406 2.254 13.281 1 98.06 303 GLN B CA 1
ATOM 4853 C C . GLN B 1 303 ? 18.703 1.683 13.859 1 98.06 303 GLN B C 1
ATOM 4855 O O . GLN B 1 303 ? 19.688 2.404 14.016 1 98.06 303 GLN B O 1
ATOM 4860 N N . LYS B 1 304 ? 18.688 0.419 14.133 1 97.31 304 LYS B N 1
ATOM 4861 C CA . LYS B 1 304 ? 19.875 -0.242 14.68 1 97.31 304 LYS B CA 1
ATOM 4862 C C . LYS B 1 304 ? 21.031 -0.211 13.688 1 97.31 304 LYS B C 1
ATOM 4864 O O . LYS B 1 304 ? 22.156 0.128 14.047 1 97.31 304 LYS B O 1
ATOM 4869 N N . THR B 1 305 ? 20.703 -0.543 12.461 1 96.62 305 THR B N 1
ATOM 4870 C CA . THR B 1 305 ? 21.734 -0.618 11.422 1 96.62 305 THR B CA 1
ATOM 4871 C C . THR B 1 305 ? 22.344 0.752 11.172 1 96.62 305 THR B C 1
ATOM 4873 O O . THR B 1 305 ? 23.562 0.862 10.977 1 96.62 305 THR B O 1
ATOM 4876 N N . LEU B 1 306 ? 21.484 1.805 11.195 1 97.25 306 LEU B N 1
ATOM 4877 C CA . LEU B 1 306 ? 21.953 3.156 10.914 1 97.25 306 LEU B CA 1
ATOM 4878 C C . LEU B 1 306 ? 22.484 3.826 12.18 1 97.25 306 LEU B C 1
ATOM 4880 O O . LEU B 1 306 ? 23.078 4.906 12.117 1 97.25 306 LEU B O 1
ATOM 4884 N N . GLU B 1 307 ? 22.281 3.229 13.336 1 97.5 307 GLU B N 1
ATOM 4885 C CA . GLU B 1 307 ? 22.656 3.787 14.625 1 97.5 307 GLU B CA 1
ATOM 4886 C C . GLU B 1 307 ? 22.016 5.148 14.852 1 97.5 307 GLU B C 1
ATOM 4888 O O . GLU B 1 307 ? 22.688 6.129 15.148 1 97.5 307 GLU B O 1
ATOM 4893 N N . ILE B 1 308 ? 20.812 5.141 14.648 1 96.56 308 ILE B N 1
ATOM 4894 C CA . ILE B 1 308 ? 20.062 6.371 14.867 1 96.56 308 ILE B CA 1
ATOM 4895 C C . ILE B 1 308 ? 18.938 6.117 15.859 1 96.56 308 ILE B C 1
ATOM 4897 O O . ILE B 1 308 ? 18.484 4.98 16.031 1 96.56 308 ILE B O 1
#

Organism: NCBI:txid82991

InterPro domains:
  IPR002220 DapA-like [PF00701] (6-242)
  IPR002220 DapA-like [PTHR12128] (5-243)
  IPR002220 DapA-like [SM01130] (5-299)
  IPR013785 Aldolase-type TIM barrel [G3DSA:3.20.20.70] (1-290)

Sequence (616 aa):
MNEQKYRGIWPVMLTPFTEQKEIDWSSLERLIEWYLSAGVHGLFADCQSSEMFYLSDEESLELVKFVVKCVKGRVPVVASGHTANAFNHQREQLISMSDTGVDAVILISNRLALAGETDALALSHLQRLTADVPQHVDLGIYECPFPYKRLLSDDTVEWCAQSGRYTFIKDTCCSLPMIKHRLELTQGSRLHLANANSQTLLASLQAGCQAYSGVMANFHPELYVWLYENFQTQPEKALRLADYLSTAALAENLDYPVCAKSFQQEIGNFSTHTCRVRSSHGYRETFFPQAIDSMMRLGRDIQKTLEIMNEQKYRGIWPVMLTPFTEQKEIDWSSLERLIEWYLSAGVHGLFADCQSSEMFYLSDEESLELVKFVVKCVKGRVPVVASGHTANAFNHQREQLISMSDTGVDAVILISNRLALAGETDALALSHLQRLTADVPQHVDLGIYECPFPYKRLLSDDTVEWCAQSGRYTFIKDTCCSLPMIKHRLELTQGSRLHLANANSQTLLASLQAGCQAYSGVMANFHPELYVWLYENFQTQPEKALRLADYLSTAALAENLDYPVCAKSFQQEIGNFSTHTCRVRSSHGYRETFFPQAIDSMMRLGRDIQKTLEI

Solvent-accessible surface area (backbone atoms only — not comparable to full-atom values): 32126 Å² total; per-residue (Å²): 126,71,89,64,63,80,37,44,32,28,33,45,34,72,55,44,22,35,94,86,68,41,78,28,64,69,28,40,52,43,45,53,49,52,47,55,73,40,57,47,45,29,40,30,35,48,32,73,62,29,40,41,87,76,45,55,74,67,52,49,48,52,51,46,33,49,49,45,60,73,50,64,74,76,43,56,38,32,29,39,61,39,77,45,83,50,67,70,56,23,47,50,34,45,44,56,48,54,70,44,70,44,52,25,41,30,42,40,46,43,53,38,33,57,91,89,55,52,68,67,53,22,42,51,42,48,53,55,50,56,72,67,41,62,85,89,34,39,30,27,38,32,40,37,61,70,94,44,70,33,81,79,50,70,68,48,52,36,49,40,24,69,65,71,50,29,38,36,33,40,40,65,79,59,35,67,71,58,51,54,51,50,50,61,59,21,60,94,38,73,34,34,45,17,42,32,40,55,62,51,34,65,62,38,44,74,72,62,42,46,24,37,40,24,67,62,38,62,78,50,40,42,59,55,33,49,39,70,76,32,38,82,84,37,47,68,60,29,50,57,48,42,18,47,47,22,28,50,48,40,54,64,73,53,57,62,62,38,49,45,33,39,50,35,26,72,76,63,35,28,91,40,38,47,53,85,90,46,83,46,77,64,52,83,70,44,51,52,60,53,32,52,49,25,35,51,52,41,50,53,50,49,28,61,74,66,70,100,125,72,87,63,63,79,37,42,32,28,33,44,34,73,56,44,20,35,96,88,67,41,79,28,64,69,28,40,53,43,44,53,51,52,47,55,74,40,56,47,47,29,40,31,37,48,32,75,61,29,42,42,88,76,44,54,73,65,51,48,48,51,51,47,33,49,50,46,60,72,49,65,75,76,43,56,36,32,30,40,62,40,76,45,80,50,66,69,54,23,49,51,33,45,44,56,49,53,71,43,68,45,52,24,41,30,42,40,45,42,52,38,33,57,92,89,53,52,68,68,52,21,43,52,43,47,53,55,49,55,73,66,40,61,84,90,34,40,29,30,38,32,41,38,60,70,94,44,71,34,80,80,50,70,68,48,52,36,49,41,24,68,65,72,50,32,38,34,34,41,39,66,80,59,34,69,72,58,50,54,51,50,51,60,60,21,58,94,41,71,33,33,44,17,43,33,40,54,63,51,35,65,64,36,43,74,71,62,44,45,23,36,39,25,66,61,38,63,77,50,40,42,60,54,34,49,38,71,77,31,38,83,83,38,48,70,60,29,51,56,49,42,17,47,46,21,28,50,47,40,57,64,70,62,56,63,63,39,54,46,33,40,52,36,27,73,75,62,36,28,93,40,38,46,53,85,90,46,84,48,77,64,51,82,69,45,50,57,60,54,31,51,50,26,36,52,53,41,49,52,50,50,29,60,75,66,70,100

Nearest PDB structures (foldseek):
  3s5o-assembly1_A  TM=9.095E-01  e=2.247E-16  Homo sapiens
  5c54-assembly2_G  TM=8.879E-01  e=1.383E-15  Corynebacterium glutamicum ATCC 13032
  5c55-assembly1_A  TM=8.944E-01  e=1.035E-14  Corynebacterium glutamicum ATCC 13032
  5c54-assembly1_D  TM=8.792E-01  e=4.720E-15  Corynebacterium glutamicum ATCC 13032
  6arh-assembly1_C  TM=8.868E-01  e=6.099E-13  Homo sapiens

pLDDT: mean 96.81, std 5.26, range [39.91, 98.94]

Secondary structure (DSSP, 8-state):
--TTTT-EE--B----B-TTS-B-HHHHHHHHHHHHHTT-S-EEESSGGGTGGGS-HHHHHHHHHHHHHHHTTSS-EEE-----SSHHHHHHHHHHHHTTT-SEEEEEGGGSS-TT--HHHHHHHHHHHHHHS-TTSEEEEE---SSS--PPPHHHHHHHHHHS-EEEEEE----HHHHHHHHHHTTTSS-EEEE--GGGHHHHHHHT--EE--GGGGT-HHHHHHHHHHTTT-HHHHHHHHHHHHHHGGGGGTTTTHHHHHHHHHTTS-S----SSS--TTGGGSSHHHHHHHHHHHHHHHHHHHT-/--TTTT-EE--B----B-TTS-B-HHHHHHHHHHHHHTT-S-EEESSGGGTGGGS-HHHHHHHHHHHHHHHTTSS-EEE-----SSHHHHHHHHHHHHTTT-SEEEEEGGGSS-TT--HHHHHHHHHHHHHHS-TTSEEEEE---SSS--PPPHHHHHHHHHHS-EEEEEE----HHHHHHHHHHTTTSS-EEEE--GGGHHHHHHHT--EE--GGGGT-HHHHHHHHHHTTT-HHHHHHHHHHHHHHGGGGGTTTTHHHHHHHHHTTS-S----SSS--TTGGGSSHHHHHHHHHHHHHHHHHHHT-